Protein AF-0000000073273766 (afdb_homodimer)

Foldseek 3Di:
DPPPPPPPPDDPVNVVLVVLLVVLCVVVVVAAAQAEDEDDPVLQQAVVVNCVVCCVPRLQQQKYKYFFPDAWPDALCVLVVPPPPQKFWWWKAFWAADADAALQPFDTHIDDDIDDLVRVQVVLQVVQCVVVVRDGAFDDVSSLVSVRQSRHHHHTPRDMFIKRPQGDDASQDCVIPCNVHCNNQQRVQLPPQWLCVLVPDDQEQANGKGKIWAFANAKWAKAAPFLQFKKKKAWRDGFKWKKKKFHQVCLLLVLLLCLVPNVVNYDDDPDSVVSSLSSNLSSNSRRGHHDVVSSVVSVTRMHMYIDDHRMMMMGGGSMIMMTHGNGTTMMMMHTTHGPVSVVSSVVSVVSCVVVVHDHSDDPVSSDPPDPPPPDD/DPPPPPPPPPDPVNVVLVVLLVVLCVVVVVAAAQAEDEDDPVLQQAVVVNCVVCCVPRLQQQKYKYFFPDDWPDALCVLVVPPPPQKFWWWKAFWAADADQALQPFDTHIDDDIDDLVRVQVVLQVVQCVVVVRGGAFDDVSSLVSVRQSRHHHHTPRDMFIKRPQGDDASQDCVIPVNVHCNNQQRVQLPPQWLCVLVPDDQEQANGKGKIWAFANAKWAKAAPFLQFKKKKAWRDGFKWKKKKFHQVCLLLVLLLCLVPNVVNYDDDDDSVVSSLSSNLSVNSRRGHHDVVSSVVSVTRMHMYIDDHRMMMMGGGNMIMMTHGNGTTMMMMHTTHGPVSVVSSVVSVVSCVVVVHDHSDDPVSSDPPDPPPPDD

Sequence (752 aa):
MLPTPPIASRPPQLDVAIQRHQEQEAWLSTLPDAPTYRPSAEEWGDPLAYIRSIQPEASLAGIALIHAPVAPALAPGRVLADVPGFRFTTRIQALGRQRWTAWDSVRFEEGDREYTLEEFAAEAAAAEAAWYGGLAGPLPPRTAECEYWALQSSPNSGKIVEYGNDVEGTAFHPCDPLGATKWNLNVLPHEPASVLRHCHAHVPGVTSPMLYVGRLFSAFAWHVEDQHLYSINYAHAGAAKVWYGVGARDADALESAAAAGAFAGVARPTRPAQRAAAAAAALAAKTTIFPPSDAARAGVRVVRAVQLPGSFVVTFPRAYHAGFSAGTHLGEAVNFALDDWWPHALRARAAHRAWGVPEAVPLEAAQEPEPGRAERMLPTPPIASRPPQLDVAIQRHQEQEAWLSTLPDAPTYRPSAEEWGDPLAYIRSIQPEASLAGIALIHAPVAPALAPGRVLADVPGFRFTTRIQALGRQRWTAWDSVRFEEGDREYTLEEFAAEAAAAEAAWYGGLAGPLPPRTAECEYWALQSSPNSGKIVEYGNDVEGTAFHPCDPLGATKWNLNVLPHEPASVLRHCHAHVPGVTSPMLYVGRLFSAFAWHVEDQHLYSINYAHAGAAKVWYGVGARDADALESAAAAGAFAGVARPTRPAQRAAAAAAALAAKTTIFPPSDAARAGVRVVRAVQLPGSFVVTFPRAYHAGFSAGTHLGEAVNFALDDWWPHALRARAAHRAWGVPEAVPLEAAQEPEPGRAER

Solvent-accessible surface area (backbone atoms only — not comparable to full-atom values): 38124 Å² total; per-residue (Å²): 127,78,77,69,71,74,79,70,79,78,54,70,68,53,56,52,43,44,50,44,29,51,61,39,47,65,54,58,72,69,45,46,70,37,52,71,45,70,60,49,76,74,44,58,69,39,49,68,63,42,51,58,70,45,35,82,62,30,37,65,35,7,25,30,39,36,46,52,88,56,59,43,53,66,48,47,25,46,52,44,61,69,42,84,85,60,62,42,52,28,32,37,38,73,43,27,36,72,80,29,64,40,82,75,63,63,72,64,46,72,48,93,54,76,30,42,68,39,57,49,44,54,52,36,42,50,53,39,8,66,72,29,41,34,41,52,63,22,50,27,63,65,35,44,49,22,51,50,51,46,42,41,71,28,70,56,72,78,45,71,38,59,25,28,58,77,29,83,50,70,58,66,43,65,84,31,70,37,24,58,38,59,74,17,54,77,45,38,20,56,36,87,74,20,41,42,46,54,43,82,63,88,37,83,40,42,57,27,31,18,26,32,43,33,16,60,66,20,64,47,26,36,27,48,47,78,56,16,32,28,37,41,32,39,30,57,26,22,23,41,37,39,39,34,18,22,7,43,88,37,35,66,55,41,25,43,34,37,31,64,51,64,37,52,63,29,78,75,63,90,48,66,69,55,28,25,52,51,31,45,56,37,27,64,67,45,52,46,71,76,62,68,61,61,33,41,74,68,68,29,70,51,24,33,42,79,42,44,34,43,25,33,40,36,37,30,50,42,13,32,34,29,38,32,21,52,16,45,26,37,33,36,33,21,22,35,32,50,82,80,35,51,68,41,31,55,53,33,48,57,51,27,58,73,69,71,47,80,72,93,63,60,68,72,45,40,45,76,75,62,84,76,77,60,94,119,126,77,78,68,71,74,79,68,79,78,54,69,68,53,56,51,44,45,50,41,31,51,60,39,46,66,55,57,72,68,46,46,71,37,52,71,46,70,61,49,77,74,45,58,71,38,47,68,63,42,49,58,70,45,34,82,62,30,38,64,36,7,26,31,38,36,46,53,87,57,60,41,54,63,49,47,26,45,52,44,62,70,43,84,83,59,63,43,53,28,31,37,38,73,45,27,35,73,81,29,67,40,81,73,62,63,73,66,45,73,49,92,55,75,32,42,65,40,57,47,42,53,52,36,43,51,52,38,8,66,72,30,40,36,41,53,62,22,50,26,65,65,33,46,49,22,53,50,52,46,41,41,72,30,71,57,72,78,46,70,36,58,24,27,58,76,30,84,49,71,58,65,44,65,84,32,69,36,26,58,39,58,74,18,53,77,45,38,21,55,36,86,71,21,40,42,45,53,42,82,63,88,37,83,40,44,56,28,32,19,25,32,42,33,15,58,66,20,64,47,27,36,27,49,46,77,55,17,31,27,35,41,33,39,29,57,28,20,24,41,35,39,38,35,16,23,6,44,90,37,35,65,54,41,24,42,33,38,31,65,52,65,36,51,62,31,80,81,58,86,51,66,70,54,25,25,50,50,30,45,56,38,27,64,67,46,52,46,72,75,61,68,61,61,33,41,75,66,69,30,70,52,24,34,44,78,43,43,33,44,26,34,38,36,37,30,51,42,12,31,34,29,38,33,20,51,17,44,26,37,33,38,31,20,22,36,31,49,82,81,36,53,69,42,31,55,52,34,48,58,51,28,56,75,70,70,47,81,73,93,63,61,67,72,45,39,46,75,76,61,85,76,76,60,94,119

InterPro domains:
  IPR003347 JmjC domain [PF02373] (210-336)
  IPR003347 JmjC domain [PS51184] (177-353)
  IPR003347 JmjC domain [SM00558] (177-353)
  IPR003349 JmjN domain [PF02375] (35-65)
  IPR003349 JmjN domain [PS51183] (34-75)
  IPR003349 JmjN domain [SM00545] (33-72)

pLDDT: mean 90.88, std 13.29, range [21.06, 98.94]

Secondary structure (DSSP, 8-state):
-----------HHHHHHHHHHHHHHHHHTTSPBPPEE---HHHHT-HHHHHHHHHHHHHHHSEEEEE-S---SS-HHHHHHTSTT--B--EEEE-SBPPPSSTTS---EEPS--B-HHHHHHHHHHHHHHHTTS--SPPPHHHHHHHHHHHHTSB--S-EEEEEEEEE-----TTSTTTTSTT-TTTGGGSTT-GGGG--S--BTTTB-EEEEE-TT-EEEEEPPGGG-EEEEEEEEESPEEEEEE-GGGHHHHHHHHHHTTTTTS----SHHHHHHHHHHHHTTS-----HHHHHHTT---EEEEE-TTEEEEE-TT-EEEEEESSSEEEEEEEE--GGGHHHHHHHHHHHHHHTPPPSS-HHHHS---TT----/-----------HHHHHHHHHHHHHHHHHTTSPBPPEE---HHHHT-HHHHHHHHHHHHHHHSEEEEE-S---SS-HHHHHHTSTT--B--EEEE-SBPPPSSTT----EEPS--B-HHHHHHHHHHHHHHHTTS--SPPPHHHHHHHHHHHHTSBP-S-EEEEEEEEE-----TTSTTTTSTT-TTTGGGSTT-GGGG--S--BTTTB-EEEEE-TT-EEEEEPPGGG-EEEEEEEEESPEEEEEE-GGGHHHHHHHHHHTTTTT-----SHHHHHHHHHHHHTTS-----HHHHHHTT---EEEEE-TTEEEEE-TT-EEEEEESSSEEEEEEEE--GGGHHHHHHHHHHHHHHTPPPSS-GGGGS---TT----

Organism: Auxenochlorella protothecoides (NCBI:txid3075)

Radius of gyration: 27.75 Å; Cα contacts (8 Å, |Δi|>4): 1697; chains: 2; bounding box: 70×84×67 Å

Structure (mmCIF, N/CA/C/O backbone):
data_AF-0000000073273766-model_v1
#
loop_
_entity.id
_entity.type
_entity.pdbx_description
1 polymer 'Lysine-specific demethylase 5C'
#
loop_
_atom_site.group_PDB
_atom_site.id
_atom_site.type_symbol
_atom_site.label_atom_id
_atom_site.label_alt_id
_atom_site.label_comp_id
_atom_site.label_asym_id
_atom_site.label_entity_id
_atom_site.label_seq_id
_atom_site.pdbx_PDB_ins_code
_atom_site.Cartn_x
_atom_site.Cartn_y
_atom_site.Cartn_z
_atom_site.occupancy
_atom_site.B_iso_or_equiv
_atom_site.auth_seq_id
_atom_site.auth_comp_id
_atom_site.auth_asym_id
_atom_site.auth_atom_id
_atom_site.pdbx_PDB_model_num
ATOM 1 N N . MET A 1 1 ? 29.984 -19.766 -24.062 1 21.09 1 MET A N 1
ATOM 2 C CA . MET A 1 1 ? 30.094 -18.516 -23.328 1 21.09 1 MET A CA 1
ATOM 3 C C . MET A 1 1 ? 29.375 -17.375 -24.047 1 21.09 1 MET A C 1
ATOM 5 O O . MET A 1 1 ? 29.906 -16.828 -25.016 1 21.09 1 MET A O 1
ATOM 9 N N . LEU A 1 2 ? 28.125 -17.438 -24.266 1 27.55 2 LEU A N 1
ATOM 10 C CA . LEU A 1 2 ? 27.562 -16.359 -25.078 1 27.55 2 LEU A CA 1
ATOM 11 C C . LEU A 1 2 ? 27.953 -15 -24.5 1 27.55 2 LEU A C 1
ATOM 13 O O . LEU A 1 2 ? 28.031 -14.836 -23.281 1 27.55 2 LEU A O 1
ATOM 17 N N . PRO A 1 3 ? 28.656 -14.227 -25.25 1 28.98 3 PRO A N 1
ATOM 18 C CA . PRO A 1 3 ? 29.141 -12.953 -24.688 1 28.98 3 PRO A CA 1
ATOM 19 C C . PRO A 1 3 ? 28.062 -12.172 -23.953 1 28.98 3 PRO A C 1
ATOM 21 O O . PRO A 1 3 ? 26.875 -12.289 -24.297 1 28.98 3 PRO A O 1
ATOM 24 N N . THR A 1 4 ? 28.172 -12.047 -22.656 1 33.12 4 THR A N 1
ATOM 25 C CA . THR A 1 4 ? 27.391 -11.125 -21.844 1 33.12 4 THR A CA 1
ATOM 26 C C . THR A 1 4 ? 27.234 -9.773 -22.547 1 33.12 4 THR A C 1
ATOM 28 O O . THR A 1 4 ? 28.219 -9.172 -22.953 1 33.12 4 THR A O 1
ATOM 31 N N . PRO A 1 5 ? 26.203 -9.57 -23.25 1 35.53 5 PRO A N 1
ATOM 32 C CA . PRO A 1 5 ? 26.219 -8.273 -23.938 1 35.53 5 PRO A CA 1
ATOM 33 C C . PRO A 1 5 ? 26.891 -7.18 -23.109 1 35.53 5 PRO A C 1
ATOM 35 O O . PRO A 1 5 ? 26.906 -7.254 -21.875 1 35.53 5 PRO A O 1
ATOM 38 N N . PRO A 1 6 ? 27.875 -6.492 -23.672 1 33.56 6 PRO A N 1
ATOM 39 C CA . PRO A 1 6 ? 28.547 -5.43 -22.922 1 33.56 6 PRO A CA 1
ATOM 40 C C . PRO A 1 6 ? 27.578 -4.621 -22.047 1 33.56 6 PRO A C 1
ATOM 42 O O . PRO A 1 6 ? 26.422 -4.434 -22.422 1 33.56 6 PRO A O 1
ATOM 45 N N . ILE A 1 7 ? 27.75 -4.676 -20.766 1 37.81 7 ILE A N 1
ATOM 46 C CA . ILE A 1 7 ? 27.031 -3.773 -19.891 1 37.81 7 ILE A CA 1
ATOM 47 C C . ILE A 1 7 ? 26.938 -2.387 -20.531 1 37.81 7 ILE A C 1
ATOM 49 O O . ILE A 1 7 ? 27.953 -1.73 -20.734 1 37.81 7 ILE A O 1
ATOM 53 N N . ALA A 1 8 ? 26.109 -2.178 -21.438 1 36.22 8 ALA A N 1
ATOM 54 C CA . ALA A 1 8 ? 25.906 -0.847 -22.016 1 36.22 8 ALA A CA 1
ATOM 55 C C . ALA A 1 8 ? 26.266 0.241 -21 1 36.22 8 ALA A C 1
ATOM 57 O O . ALA A 1 8 ? 26.109 0.055 -19.797 1 36.22 8 ALA A O 1
ATOM 58 N N . SER A 1 9 ? 27.094 1.257 -21.234 1 44.91 9 SER A N 1
ATOM 59 C CA . SER A 1 9 ? 27.531 2.438 -20.5 1 44.91 9 SER A CA 1
ATOM 60 C C . SER A 1 9 ? 26.406 2.984 -19.625 1 44.91 9 SER A C 1
ATOM 62 O O . SER A 1 9 ? 25.25 3.055 -20.047 1 44.91 9 SER A O 1
ATOM 64 N N . ARG A 1 10 ? 26.594 2.963 -18.234 1 59.28 10 ARG A N 1
ATOM 65 C CA . ARG A 1 10 ? 25.703 3.572 -17.25 1 59.28 10 ARG A CA 1
ATOM 66 C C . ARG A 1 10 ? 25.266 4.965 -17.688 1 59.28 10 ARG A C 1
ATOM 68 O O . ARG A 1 10 ? 26.094 5.863 -17.844 1 59.28 10 ARG A O 1
ATOM 75 N N . PRO A 1 11 ? 24 5 -18.156 1 64.38 11 PRO A N 1
ATOM 76 C CA . PRO A 1 11 ? 23.578 6.359 -18.516 1 64.38 11 PRO A CA 1
ATOM 77 C C . PRO A 1 11 ? 23.781 7.359 -17.375 1 64.38 11 PRO A C 1
ATOM 79 O O . PRO A 1 11 ? 23.531 7.035 -16.219 1 64.38 11 PRO A O 1
ATOM 82 N N . PRO A 1 12 ? 24.547 8.422 -17.578 1 67.44 12 PRO A N 1
ATOM 83 C CA . PRO A 1 12 ? 24.812 9.445 -16.578 1 67.44 12 PRO A CA 1
ATOM 84 C C . PRO A 1 12 ? 23.594 9.758 -15.711 1 67.44 12 PRO A C 1
ATOM 86 O O . PRO A 1 12 ? 23.734 10.008 -14.516 1 67.44 12 PRO A O 1
ATOM 89 N N . GLN A 1 13 ? 22.484 9.633 -16.188 1 81 13 GLN A N 1
ATOM 90 C CA . GLN A 1 13 ? 21.266 9.945 -15.445 1 81 13 GLN A CA 1
ATOM 91 C C . GLN A 1 13 ? 20.984 8.906 -14.359 1 81 13 GLN A C 1
ATOM 93 O O . GLN A 1 13 ? 20.469 9.242 -13.297 1 81 13 GLN A O 1
ATOM 98 N N . LEU A 1 14 ? 21.562 7.785 -14.586 1 85.75 14 LEU A N 1
ATOM 99 C CA . LEU A 1 14 ? 21.375 6.711 -13.617 1 85.75 14 LEU A CA 1
ATOM 100 C C . LEU A 1 14 ? 22.25 6.926 -12.391 1 85.75 14 LEU A C 1
ATOM 102 O O . LEU A 1 14 ? 21.797 6.75 -11.258 1 85.75 14 LEU A O 1
ATOM 106 N N . ASP A 1 15 ? 23.406 7.332 -12.617 1 89.81 15 ASP A N 1
ATOM 107 C CA . ASP A 1 15 ? 24.344 7.57 -11.516 1 89.81 15 ASP A CA 1
ATOM 108 C C . ASP A 1 15 ? 23.844 8.688 -10.602 1 89.81 15 ASP A C 1
ATOM 110 O O . ASP A 1 15 ? 23.969 8.609 -9.383 1 89.81 15 ASP A O 1
ATOM 114 N N . VAL A 1 16 ? 23.312 9.625 -11.25 1 91.75 16 VAL A N 1
ATOM 115 C CA . VAL A 1 16 ? 22.781 10.758 -10.484 1 91.75 16 VAL A CA 1
ATOM 116 C C . VAL A 1 16 ? 21.609 10.297 -9.625 1 91.75 16 VAL A C 1
ATOM 118 O O . VAL A 1 16 ? 21.516 10.664 -8.453 1 91.75 16 VAL A O 1
ATOM 121 N N . ALA A 1 17 ? 20.766 9.531 -10.188 1 92.12 17 ALA A N 1
ATOM 122 C CA . ALA A 1 17 ? 19.609 9.023 -9.461 1 92.12 17 ALA A CA 1
ATOM 123 C C . ALA A 1 17 ? 20.031 8.164 -8.273 1 92.12 17 ALA A C 1
ATOM 125 O O . ALA A 1 17 ? 19.469 8.273 -7.184 1 92.12 17 ALA A O 1
ATOM 126 N N . ILE A 1 18 ? 20.969 7.363 -8.484 1 95 18 ILE A N 1
ATOM 127 C CA . ILE A 1 18 ? 21.469 6.465 -7.445 1 95 18 ILE A CA 1
ATOM 128 C C . ILE A 1 18 ? 22.125 7.277 -6.332 1 95 18 ILE A C 1
ATOM 130 O O . ILE A 1 18 ? 21.922 7.004 -5.148 1 95 18 ILE A O 1
ATOM 134 N N . GLN A 1 19 ? 22.922 8.242 -6.738 1 95.44 19 GLN A N 1
ATOM 135 C CA . GLN A 1 19 ? 23.594 9.086 -5.758 1 95.44 19 GLN A CA 1
ATOM 136 C C . GLN A 1 19 ? 22.578 9.836 -4.895 1 95.44 19 GLN A C 1
ATOM 138 O O . GLN A 1 19 ? 22.703 9.875 -3.668 1 95.44 19 GLN A O 1
ATOM 143 N N . ARG A 1 20 ? 21.609 10.414 -5.52 1 95.31 20 ARG A N 1
ATOM 144 C CA . ARG A 1 20 ? 20.562 11.133 -4.797 1 95.31 20 ARG A CA 1
ATOM 145 C C . ARG A 1 20 ? 19.844 10.203 -3.824 1 95.31 20 ARG A C 1
ATOM 147 O O . ARG A 1 20 ? 19.562 10.594 -2.688 1 95.31 20 ARG A O 1
ATOM 154 N N . HIS A 1 21 ? 19.562 9.062 -4.297 1 97.25 21 HIS A N 1
ATOM 155 C CA . HIS A 1 21 ? 18.891 8.062 -3.475 1 97.25 21 HIS A CA 1
ATOM 156 C C . HIS A 1 21 ? 19.719 7.707 -2.248 1 97.25 21 HIS A C 1
ATOM 158 O O . HIS A 1 21 ? 19.203 7.648 -1.132 1 97.25 21 HIS A O 1
ATOM 164 N N . GLN A 1 22 ? 20.969 7.523 -2.432 1 96.25 22 GLN A N 1
ATOM 165 C CA . GLN A 1 22 ? 21.859 7.137 -1.349 1 96.25 22 GLN A CA 1
ATOM 166 C C . GLN A 1 22 ? 22 8.258 -0.322 1 96.25 22 GLN A C 1
ATOM 168 O O . GLN A 1 22 ? 22.094 7.996 0.88 1 96.25 22 GLN A O 1
ATOM 173 N N . GLU A 1 23 ? 22.031 9.43 -0.798 1 96.5 23 GLU A N 1
ATOM 174 C CA . GLU A 1 23 ? 22.141 10.586 0.089 1 96.5 23 GLU A CA 1
ATOM 175 C C . GLU A 1 23 ? 20.922 10.68 1.012 1 96.5 23 GLU A C 1
ATOM 177 O O . GLU A 1 23 ? 21.062 10.961 2.205 1 96.5 23 GLU A O 1
ATOM 182 N N . GLN A 1 24 ? 19.766 10.461 0.469 1 97.62 24 GLN A N 1
ATOM 183 C CA . GLN A 1 24 ? 18.547 10.531 1.28 1 97.62 24 GLN A CA 1
ATOM 184 C C . GLN A 1 24 ? 18.438 9.328 2.205 1 97.62 24 GLN A C 1
ATOM 186 O O . GLN A 1 24 ? 18 9.453 3.352 1 97.62 24 GLN A O 1
ATOM 191 N N . GLU A 1 25 ? 18.844 8.18 1.687 1 96.94 25 GLU A N 1
ATOM 192 C CA . GLU A 1 25 ? 18.812 6.965 2.492 1 96.94 25 GLU A CA 1
ATOM 193 C C . GLU A 1 25 ? 19.672 7.113 3.746 1 96.94 25 GLU A C 1
ATOM 195 O O . GLU A 1 25 ? 19.344 6.547 4.793 1 96.94 25 GLU A O 1
ATOM 200 N N . ALA A 1 26 ? 20.719 7.867 3.682 1 96 26 ALA A N 1
ATOM 201 C CA . ALA A 1 26 ? 21.688 8.016 4.762 1 96 26 ALA A CA 1
ATOM 202 C C . ALA A 1 26 ? 21.016 8.555 6.023 1 96 26 ALA A C 1
ATOM 204 O O . ALA A 1 26 ? 21.344 8.125 7.133 1 96 26 ALA A O 1
ATOM 205 N N . TRP A 1 27 ? 20.094 9.477 5.891 1 96.44 27 TRP A N 1
ATOM 206 C CA . TRP A 1 27 ? 19.484 10.031 7.09 1 96.44 27 TRP A CA 1
ATOM 207 C C . TRP A 1 27 ? 18.109 9.43 7.32 1 96.44 27 TRP A C 1
ATOM 209 O O . TRP A 1 27 ? 17.672 9.273 8.461 1 96.44 27 TRP A O 1
ATOM 219 N N . LEU A 1 28 ? 17.422 9.031 6.238 1 97.38 28 LEU A N 1
ATOM 220 C CA . LEU A 1 28 ? 16.094 8.453 6.395 1 97.38 28 LEU A CA 1
ATOM 221 C C . LEU A 1 28 ? 16.141 7.191 7.246 1 97.38 28 LEU A C 1
ATOM 223 O O . LEU A 1 28 ? 15.25 6.957 8.07 1 97.38 28 LEU A O 1
ATOM 227 N N . SER A 1 29 ? 17.172 6.41 7.066 1 95.31 29 SER A N 1
ATOM 228 C CA . SER A 1 29 ? 17.297 5.133 7.762 1 95.31 29 SER A CA 1
ATOM 229 C C . SER A 1 29 ? 17.562 5.34 9.25 1 95.31 29 SER A C 1
ATOM 231 O O . SER A 1 29 ? 17.438 4.406 10.047 1 95.31 29 SER A O 1
ATOM 233 N N . THR A 1 30 ? 17.906 6.535 9.664 1 95.69 30 THR A N 1
ATOM 234 C CA . THR A 1 30 ? 18.219 6.809 11.062 1 95.69 30 THR A CA 1
ATOM 235 C C . THR A 1 30 ? 16.953 7.242 11.812 1 95.69 30 THR A C 1
ATOM 237 O O . THR A 1 30 ? 16.953 7.273 13.047 1 95.69 30 THR A O 1
ATOM 240 N N . LEU A 1 31 ? 15.906 7.637 11.117 1 97.56 31 LEU A N 1
ATOM 241 C CA . LEU A 1 31 ? 14.68 8.07 11.773 1 97.56 31 LEU A CA 1
ATOM 242 C C . LEU A 1 31 ? 13.922 6.883 12.352 1 97.56 31 LEU A C 1
ATOM 244 O O . LEU A 1 31 ? 13.711 5.883 11.664 1 97.56 31 LEU A O 1
ATOM 248 N N . PRO A 1 32 ? 13.57 6.965 13.594 1 97.5 32 PRO A N 1
ATOM 249 C CA . PRO A 1 32 ? 12.727 5.902 14.156 1 97.5 32 PRO A CA 1
ATOM 250 C C . PRO A 1 32 ? 11.312 5.906 13.578 1 97.5 32 PRO A C 1
ATOM 252 O O . PRO A 1 32 ? 10.805 6.961 13.18 1 97.5 32 PRO A O 1
ATOM 255 N N . ASP A 1 33 ? 10.703 4.738 13.586 1 97.69 33 ASP A N 1
ATOM 256 C CA . ASP A 1 33 ? 9.312 4.629 13.172 1 97.69 33 ASP A CA 1
ATOM 257 C C . ASP A 1 33 ? 8.367 5.141 14.258 1 97.69 33 ASP A C 1
ATOM 259 O O . ASP A 1 33 ? 8.633 4.961 15.453 1 97.69 33 ASP A O 1
ATOM 263 N N . ALA A 1 34 ? 7.277 5.793 13.797 1 98.56 34 ALA A N 1
ATOM 264 C CA . ALA A 1 34 ? 6.207 6.109 14.734 1 98.56 34 ALA A CA 1
ATOM 265 C C . ALA A 1 34 ? 5.586 4.84 15.305 1 98.56 34 ALA A C 1
ATOM 267 O O . ALA A 1 34 ? 5.566 3.799 14.641 1 98.56 34 ALA A O 1
ATOM 268 N N . PRO A 1 35 ? 5.117 4.922 16.578 1 98.69 35 PRO A N 1
ATOM 269 C CA . PRO A 1 35 ? 4.414 3.75 17.094 1 98.69 35 PRO A CA 1
ATOM 270 C C . PRO A 1 35 ? 3.221 3.342 16.234 1 98.69 35 PRO A C 1
ATOM 272 O O . PRO A 1 35 ? 2.502 4.203 15.719 1 98.69 35 PRO A O 1
ATOM 275 N N . THR A 1 36 ? 3.111 2.078 16.078 1 98.56 36 THR A N 1
ATOM 276 C CA . THR A 1 36 ? 2.031 1.496 15.289 1 98.56 36 THR A CA 1
ATOM 277 C C . THR A 1 36 ? 1.18 0.562 16.141 1 98.56 36 THR A C 1
ATOM 279 O O . THR A 1 36 ? 1.712 -0.252 16.906 1 98.56 36 THR A O 1
ATOM 282 N N . TYR A 1 37 ? -0.095 0.703 15.969 1 98.75 37 TYR A N 1
ATOM 283 C CA . TYR A 1 37 ? -1.008 -0.037 16.844 1 98.75 37 TYR A CA 1
ATOM 284 C C . TYR A 1 37 ? -2.061 -0.772 16.016 1 98.75 37 TYR A C 1
ATOM 286 O O . TYR A 1 37 ? -2.412 -0.341 14.914 1 98.75 37 TYR A O 1
ATOM 294 N N . ARG A 1 38 ? -2.51 -1.846 16.578 1 97.94 38 ARG A N 1
ATOM 295 C CA . ARG A 1 38 ? -3.6 -2.66 16.047 1 97.94 38 ARG A CA 1
ATOM 296 C C . ARG A 1 38 ? -4.602 -3.008 17.141 1 97.94 38 ARG A C 1
ATOM 298 O O . ARG A 1 38 ? -4.477 -4.039 17.797 1 97.94 38 ARG A O 1
ATOM 305 N N . PRO A 1 39 ? -5.656 -2.225 17.188 1 98.25 39 PRO A N 1
ATOM 306 C CA . PRO A 1 39 ? -6.621 -2.479 18.266 1 98.25 39 PRO A CA 1
ATOM 307 C C . PRO A 1 39 ? -7.305 -3.838 18.125 1 98.25 39 PRO A C 1
ATOM 309 O O . PRO A 1 39 ? -7.586 -4.285 17.016 1 98.25 39 PRO A O 1
ATOM 312 N N . SER A 1 40 ? -7.598 -4.473 19.297 1 96.88 40 SER A N 1
ATOM 313 C CA . SER A 1 40 ? -8.484 -5.629 19.344 1 96.88 40 SER A CA 1
ATOM 314 C C . SER A 1 40 ? -9.922 -5.23 19.031 1 96.88 40 SER A C 1
ATOM 316 O O . SER A 1 40 ? -10.234 -4.043 18.922 1 96.88 40 SER A O 1
ATOM 318 N N . ALA A 1 41 ? -10.711 -6.258 18.891 1 94.12 41 ALA A N 1
ATOM 319 C CA . ALA A 1 41 ? -12.125 -5.992 18.625 1 94.12 41 ALA A CA 1
ATOM 320 C C . ALA A 1 41 ? -12.742 -5.176 19.766 1 94.12 41 ALA A C 1
ATOM 322 O O . ALA A 1 41 ? -13.547 -4.277 19.516 1 94.12 41 ALA A O 1
ATOM 323 N N . GLU A 1 42 ? -12.367 -5.52 20.938 1 96.88 42 GLU A N 1
ATOM 324 C CA . GLU A 1 42 ? -12.883 -4.805 22.094 1 96.88 42 GLU A CA 1
ATOM 325 C C . GLU A 1 42 ? -12.406 -3.359 22.125 1 96.88 42 GLU A C 1
ATOM 327 O O . GLU A 1 42 ? -13.203 -2.438 22.312 1 96.88 42 GLU A O 1
ATOM 332 N N . GLU A 1 43 ? -11.156 -3.158 21.844 1 98.06 43 GLU A N 1
ATOM 333 C CA . GLU A 1 43 ? -10.555 -1.828 21.844 1 98.06 43 GLU A CA 1
ATOM 334 C C . GLU A 1 43 ? -11.125 -0.964 20.719 1 98.06 43 GLU A C 1
ATOM 336 O O . GLU A 1 43 ? -11.234 0.255 20.875 1 98.06 43 GLU A O 1
ATOM 341 N N . TRP A 1 44 ? -11.484 -1.588 19.656 1 98 44 TRP A N 1
ATOM 342 C CA . TRP A 1 44 ? -12.016 -0.907 18.484 1 98 44 TRP A CA 1
ATOM 343 C C . TRP A 1 44 ? -13.367 -0.277 18.781 1 98 44 TRP A C 1
ATOM 345 O O . TRP A 1 44 ? -13.773 0.69 18.141 1 98 44 TRP A O 1
ATOM 355 N N . GLY A 1 45 ? -14.023 -0.71 19.797 1 97.94 45 GLY A N 1
ATOM 356 C CA . GLY A 1 45 ? -15.375 -0.271 20.109 1 97.94 45 GLY A CA 1
ATOM 357 C C . GLY A 1 45 ? -15.438 1.153 20.625 1 97.94 45 GLY A C 1
ATOM 358 O O . GLY A 1 45 ? -16.469 1.808 20.547 1 97.94 45 GLY A O 1
ATOM 359 N N . ASP A 1 46 ? -14.312 1.701 21.172 1 98.19 46 ASP A N 1
ATOM 360 C CA . ASP A 1 46 ? -14.227 3.055 21.719 1 98.19 46 ASP A CA 1
ATOM 361 C C . ASP A 1 46 ? -12.914 3.721 21.312 1 98.19 46 ASP A C 1
ATOM 363 O O . ASP A 1 46 ? -11.93 3.656 22.062 1 98.19 46 ASP A O 1
ATOM 367 N N . PRO A 1 47 ? -12.984 4.445 20.234 1 98.44 47 PRO A N 1
ATOM 368 C CA . PRO A 1 47 ? -11.742 5.008 19.703 1 98.44 47 PRO A CA 1
ATOM 369 C C . PRO A 1 47 ? -11.062 5.973 20.672 1 98.44 47 PRO A C 1
ATOM 371 O O . PRO A 1 47 ? -9.836 5.965 20.797 1 98.44 47 PRO A O 1
ATOM 374 N N . LEU A 1 48 ? -11.836 6.816 21.344 1 98.5 48 LEU A N 1
ATOM 375 C CA . LEU A 1 48 ? -11.227 7.824 22.203 1 98.5 48 LEU A CA 1
ATOM 376 C C . LEU A 1 48 ? -10.609 7.176 23.438 1 98.5 48 LEU A C 1
ATOM 378 O O . LEU A 1 48 ? -9.547 7.598 23.906 1 98.5 48 LEU A O 1
ATOM 382 N N . ALA A 1 49 ? -11.297 6.133 23.969 1 98.38 49 ALA A N 1
ATOM 383 C CA . ALA A 1 49 ? -10.695 5.371 25.062 1 98.38 49 ALA A CA 1
ATOM 384 C C . ALA A 1 49 ? -9.422 4.668 24.594 1 98.38 49 ALA A C 1
ATOM 386 O O . ALA A 1 49 ? -8.445 4.582 25.344 1 98.38 49 ALA A O 1
ATOM 387 N N . TYR A 1 50 ? -9.445 4.113 23.422 1 98.69 50 TYR A N 1
ATOM 388 C CA . TYR A 1 50 ? -8.266 3.447 22.875 1 98.69 50 TYR A CA 1
ATOM 389 C C . TYR A 1 50 ? -7.113 4.43 22.719 1 98.69 50 TYR A C 1
ATOM 391 O O . TYR A 1 50 ? -5.984 4.145 23.125 1 98.69 50 TYR A O 1
ATOM 399 N N . ILE A 1 51 ? -7.375 5.605 22.141 1 98.62 51 ILE A N 1
ATOM 400 C CA . ILE A 1 51 ? -6.355 6.621 21.922 1 98.62 51 ILE A CA 1
ATOM 401 C C . ILE A 1 51 ? -5.777 7.07 23.266 1 98.62 51 ILE A C 1
ATOM 403 O O . ILE A 1 51 ? -4.566 7.242 23.406 1 98.62 51 ILE A O 1
ATOM 407 N N . ARG A 1 52 ? -6.645 7.211 24.234 1 98.06 52 ARG A N 1
ATOM 408 C CA . ARG A 1 52 ? -6.184 7.547 25.578 1 98.06 52 ARG A CA 1
ATOM 409 C C . ARG A 1 52 ? -5.23 6.484 26.125 1 98.06 52 ARG A C 1
ATOM 411 O O . ARG A 1 52 ? -4.23 6.805 26.766 1 98.06 52 ARG A O 1
ATOM 418 N N . SER A 1 53 ? -5.531 5.262 25.875 1 98.38 53 SER A N 1
ATOM 419 C CA . SER A 1 53 ? -4.738 4.16 26.406 1 98.38 53 SER A CA 1
ATOM 420 C C . SER A 1 53 ? -3.34 4.137 25.797 1 98.38 53 SER A C 1
ATOM 422 O O . SER A 1 53 ? -2.381 3.721 26.453 1 98.38 53 SER A O 1
ATOM 424 N N . ILE A 1 54 ? -3.16 4.617 24.594 1 98.38 54 ILE A N 1
ATOM 425 C CA . ILE A 1 54 ? -1.856 4.539 23.953 1 98.38 54 ILE A CA 1
ATOM 426 C C . ILE A 1 54 ? -1.137 5.879 24.078 1 98.38 54 ILE A C 1
ATOM 428 O O . ILE A 1 54 ? 0.052 5.988 23.766 1 98.38 54 ILE A O 1
ATOM 432 N N . GLN A 1 55 ? -1.774 6.871 24.547 1 97.56 55 GLN A N 1
ATOM 433 C CA . GLN A 1 55 ? -1.332 8.258 24.562 1 97.56 55 GLN A CA 1
ATOM 434 C C . GLN A 1 55 ? 0.006 8.398 25.281 1 97.56 55 GLN A C 1
ATOM 436 O O . GLN A 1 55 ? 0.885 9.141 24.844 1 97.56 55 GLN A O 1
ATOM 441 N N . PRO A 1 56 ? 0.253 7.707 26.375 1 96.25 56 PRO A N 1
ATOM 442 C CA . PRO A 1 56 ? 1.514 7.91 27.109 1 96.25 56 PRO A CA 1
ATOM 443 C C . PRO A 1 56 ? 2.738 7.602 26.25 1 96.25 56 PRO A C 1
ATOM 445 O O . PRO A 1 56 ? 3.746 8.312 26.328 1 96.25 56 PRO A O 1
ATOM 448 N N . GLU A 1 57 ? 2.605 6.676 25.422 1 96.62 57 GLU A N 1
ATOM 449 C CA . GLU A 1 57 ? 3.701 6.32 24.516 1 96.62 57 GLU A CA 1
ATOM 450 C C . GLU A 1 57 ? 3.641 7.129 23.234 1 96.62 57 GLU A C 1
ATOM 452 O O . GLU A 1 57 ? 4.629 7.742 22.828 1 96.62 57 GLU A O 1
ATOM 457 N N . ALA A 1 58 ? 2.518 7.199 22.656 1 98.12 58 ALA A N 1
ATOM 458 C CA . ALA A 1 58 ? 2.342 7.754 21.312 1 98.12 58 ALA A CA 1
ATOM 459 C C . ALA A 1 58 ? 2.562 9.266 21.312 1 98.12 58 ALA A C 1
ATOM 461 O O . ALA A 1 58 ? 3.064 9.82 20.328 1 98.12 58 ALA A O 1
ATOM 462 N N . SER A 1 59 ? 2.229 9.914 22.391 1 97.75 59 SER A N 1
ATOM 463 C CA . SER A 1 59 ? 2.35 11.367 22.438 1 97.75 59 SER A CA 1
ATOM 464 C C . SER A 1 59 ? 3.812 11.797 22.438 1 97.75 59 SER A C 1
ATOM 466 O O . SER A 1 59 ? 4.141 12.898 22 1 97.75 59 SER A O 1
ATOM 468 N N . LEU A 1 60 ? 4.699 10.922 22.953 1 97.5 60 LEU A N 1
ATOM 469 C CA . LEU A 1 60 ? 6.125 11.219 22.938 1 97.5 60 LEU A CA 1
ATOM 470 C C . LEU A 1 60 ? 6.641 11.328 21.516 1 97.5 60 LEU A C 1
ATOM 472 O O . LEU A 1 60 ? 7.531 12.125 21.219 1 97.5 60 LEU A O 1
ATOM 476 N N . ALA A 1 61 ? 6.031 10.562 20.625 1 98.19 61 ALA A N 1
ATOM 477 C CA . ALA A 1 61 ? 6.398 10.57 19.203 1 98.19 61 ALA A CA 1
ATOM 478 C C . ALA A 1 61 ? 5.66 11.68 18.453 1 98.19 61 ALA A C 1
ATOM 480 O O . ALA A 1 61 ? 6.078 12.086 17.375 1 98.19 61 ALA A O 1
ATOM 481 N N . GLY A 1 62 ? 4.578 12.125 19 1 98.69 62 GLY A N 1
ATOM 482 C CA . GLY A 1 62 ? 3.762 13.164 18.391 1 98.69 62 GLY A CA 1
ATOM 483 C C . GLY A 1 62 ? 2.707 12.609 17.453 1 98.69 62 GLY A C 1
ATOM 484 O O . GLY A 1 62 ? 1.666 13.242 17.234 1 98.69 62 GLY A O 1
ATOM 485 N N . ILE A 1 63 ? 2.943 11.461 16.797 1 98.88 63 ILE A N 1
ATOM 486 C CA . ILE A 1 63 ? 1.981 10.836 15.898 1 98.88 63 ILE A CA 1
ATOM 487 C C . ILE A 1 63 ? 1.929 9.328 16.172 1 98.88 63 ILE A C 1
ATOM 489 O O . ILE A 1 63 ? 2.859 8.766 16.75 1 98.88 63 ILE A O 1
ATOM 493 N N . ALA A 1 64 ? 0.857 8.703 15.781 1 98.88 64 ALA A N 1
ATOM 494 C CA . ALA A 1 64 ? 0.671 7.258 15.891 1 98.88 64 ALA A CA 1
ATOM 495 C C . ALA A 1 64 ? -0.08 6.711 14.68 1 98.88 64 ALA A C 1
ATOM 497 O O . ALA A 1 64 ? -1.01 7.344 14.18 1 98.88 64 ALA A O 1
ATOM 498 N N . LEU A 1 65 ? 0.421 5.586 14.25 1 98.88 65 LEU A N 1
ATOM 499 C CA . LEU A 1 65 ? -0.266 4.855 13.188 1 98.88 65 LEU A CA 1
ATOM 500 C C . LEU A 1 65 ? -1.167 3.773 13.773 1 98.88 65 LEU A C 1
ATOM 502 O O . LEU A 1 65 ? -0.741 3.006 14.641 1 98.88 65 LEU A O 1
ATOM 506 N N . ILE A 1 66 ? -2.438 3.744 13.352 1 98.88 66 ILE A N 1
ATOM 507 C CA . ILE A 1 66 ? -3.389 2.748 13.828 1 98.88 66 ILE A CA 1
ATOM 508 C C . ILE A 1 66 ? -4.02 2.025 12.641 1 98.88 66 ILE A C 1
ATOM 510 O O . ILE A 1 66 ? -4.668 2.652 11.797 1 98.88 66 ILE A O 1
ATOM 514 N N . HIS A 1 67 ? -3.865 0.753 12.578 1 98.19 67 HIS A N 1
ATOM 515 C CA . HIS A 1 67 ? -4.5 -0.048 11.539 1 98.19 67 HIS A CA 1
ATOM 516 C C . HIS A 1 67 ? -5.934 -0.403 11.914 1 98.19 67 HIS A C 1
ATOM 518 O O . HIS A 1 67 ? -6.188 -0.913 13.008 1 98.19 67 HIS A O 1
ATOM 524 N N . ALA A 1 68 ? -6.809 -0.147 10.992 1 97.81 68 ALA A N 1
ATOM 525 C CA . ALA A 1 68 ? -8.203 -0.505 11.242 1 97.81 68 ALA A CA 1
ATOM 526 C C . ALA A 1 68 ? -8.422 -2.006 11.07 1 97.81 68 ALA A C 1
ATOM 528 O O . ALA A 1 68 ? -8.008 -2.588 10.062 1 97.81 68 ALA A O 1
ATOM 529 N N . PRO A 1 69 ? -9.078 -2.613 12.016 1 96.25 69 PRO A N 1
ATOM 530 C CA . PRO A 1 69 ? -9.406 -4.031 11.844 1 96.25 69 PRO A CA 1
ATOM 531 C C . PRO A 1 69 ? -10.617 -4.254 10.938 1 96.25 69 PRO A C 1
ATOM 533 O O . PRO A 1 69 ? -10.977 -5.398 10.648 1 96.25 69 PRO A O 1
ATOM 536 N N . VAL A 1 70 ? -11.211 -3.154 10.523 1 96.56 70 VAL A N 1
ATOM 537 C CA . VAL A 1 70 ? -12.406 -3.188 9.688 1 96.56 70 VAL A CA 1
ATOM 538 C C . VAL A 1 70 ? -12.125 -2.494 8.352 1 96.56 70 VAL A C 1
ATOM 540 O O . VAL A 1 70 ? -11.562 -1.399 8.328 1 96.56 70 VAL A O 1
ATOM 543 N N . ALA A 1 71 ? -12.484 -3.193 7.285 1 96.94 71 ALA A N 1
ATOM 544 C CA . ALA A 1 71 ? -12.375 -2.594 5.957 1 96.94 71 ALA A CA 1
ATOM 545 C C . ALA A 1 71 ? -13.742 -2.168 5.438 1 96.94 71 ALA A C 1
ATOM 547 O O . ALA A 1 71 ? -14.742 -2.846 5.68 1 96.94 71 ALA A O 1
ATOM 548 N N . PRO A 1 72 ? -13.789 -1.05 4.719 1 97.69 72 PRO A N 1
ATOM 549 C CA . PRO A 1 72 ? -15.07 -0.636 4.152 1 97.69 72 PRO A CA 1
ATOM 550 C C . PRO A 1 72 ? -15.547 -1.556 3.029 1 97.69 72 PRO A C 1
ATOM 552 O O . PRO A 1 72 ? -14.727 -2.172 2.344 1 97.69 72 PRO A O 1
ATOM 555 N N . ALA A 1 73 ? -16.859 -1.595 2.865 1 96.81 73 ALA A N 1
ATOM 556 C CA . ALA A 1 73 ? -17.484 -2.326 1.761 1 96.81 73 ALA A CA 1
ATOM 557 C C . ALA A 1 73 ? -17.516 -1.479 0.492 1 96.81 73 ALA A C 1
ATOM 559 O O . ALA A 1 73 ? -17.422 -2.008 -0.618 1 96.81 73 ALA A O 1
ATOM 560 N N . LEU A 1 74 ? -17.609 -0.221 0.701 1 95.06 74 LEU A N 1
ATOM 561 C CA . LEU A 1 74 ? -17.734 0.693 -0.429 1 95.06 74 LEU A CA 1
ATOM 562 C C . LEU A 1 74 ? -16.406 1.402 -0.698 1 95.06 74 LEU A C 1
ATOM 564 O O . LEU A 1 74 ? -15.727 1.834 0.237 1 95.06 74 LEU A O 1
ATOM 568 N N . ALA A 1 75 ? -16.078 1.443 -2.002 1 95.44 75 ALA A N 1
ATOM 569 C CA . ALA A 1 75 ? -14.977 2.326 -2.393 1 95.44 75 ALA A CA 1
ATOM 570 C C . ALA A 1 75 ? -15.344 3.789 -2.152 1 95.44 75 ALA A C 1
ATOM 572 O O . ALA A 1 75 ? -16.484 4.199 -2.377 1 95.44 75 ALA A O 1
ATOM 573 N N . PRO A 1 76 ? -14.352 4.562 -1.701 1 96.62 76 PRO A N 1
ATOM 574 C CA . PRO A 1 76 ? -14.656 5.969 -1.429 1 96.62 76 PRO A CA 1
ATOM 575 C C . PRO A 1 76 ? -15.164 6.711 -2.664 1 96.62 76 PRO A C 1
ATOM 577 O O . PRO A 1 76 ? -15.984 7.625 -2.547 1 96.62 76 PRO A O 1
ATOM 580 N N . GLY A 1 77 ? -14.672 6.332 -3.836 1 94.38 77 GLY A N 1
ATOM 581 C CA . GLY A 1 77 ? -15.172 6.941 -5.059 1 94.38 77 GLY A CA 1
ATOM 582 C C . GLY A 1 77 ? -16.672 6.77 -5.246 1 94.38 77 GLY A C 1
ATOM 583 O O . GLY A 1 77 ? -17.344 7.676 -5.73 1 94.38 77 GLY A O 1
ATOM 584 N N . ARG A 1 78 ? -17.156 5.641 -4.887 1 93.19 78 ARG A N 1
ATOM 585 C CA . ARG A 1 78 ? -18.578 5.379 -5 1 93.19 78 ARG A CA 1
ATOM 586 C C . ARG A 1 78 ? -19.375 6.215 -4 1 93.19 78 ARG A C 1
ATOM 588 O O . ARG A 1 78 ? -20.484 6.676 -4.301 1 93.19 78 ARG A O 1
ATOM 595 N N . VAL A 1 79 ? -18.828 6.375 -2.818 1 94.44 79 VAL A N 1
ATOM 596 C CA . VAL A 1 79 ? -19.469 7.191 -1.793 1 94.44 79 VAL A CA 1
ATOM 597 C C . VAL A 1 79 ? -19.562 8.641 -2.268 1 94.44 79 VAL A C 1
ATOM 599 O O . VAL A 1 79 ? -20.641 9.25 -2.195 1 94.44 79 VAL A O 1
ATOM 602 N N . LEU A 1 80 ? -18.5 9.141 -2.787 1 94.62 80 LEU A N 1
ATOM 603 C CA . LEU A 1 80 ? -18.422 10.555 -3.16 1 94.62 80 LEU A CA 1
ATOM 604 C C . LEU A 1 80 ? -19.156 10.805 -4.477 1 94.62 80 LEU A C 1
ATOM 606 O O . LEU A 1 80 ? -19.547 11.938 -4.766 1 94.62 80 LEU A O 1
ATOM 610 N N . ALA A 1 81 ? -19.266 9.797 -5.297 1 88.19 81 ALA A N 1
ATOM 611 C CA . ALA A 1 81 ? -20.016 9.922 -6.547 1 88.19 81 ALA A CA 1
ATOM 612 C C . ALA A 1 81 ? -21.484 10.227 -6.281 1 88.19 81 ALA A C 1
ATOM 614 O O . ALA A 1 81 ? -22.172 10.805 -7.133 1 88.19 81 ALA A O 1
ATOM 615 N N . ASP A 1 82 ? -21.938 9.852 -5.148 1 86.5 82 ASP A N 1
ATOM 616 C CA . ASP A 1 82 ? -23.328 10.047 -4.801 1 86.5 82 ASP A CA 1
ATOM 617 C C . ASP A 1 82 ? -23.578 11.461 -4.281 1 86.5 82 ASP A C 1
ATOM 619 O O . ASP A 1 82 ? -24.719 11.852 -4.055 1 86.5 82 ASP A O 1
ATOM 623 N N . VAL A 1 83 ? -22.531 12.234 -4.074 1 89 83 VAL A N 1
ATOM 624 C CA . VAL A 1 83 ? -22.672 13.625 -3.643 1 89 83 VAL A CA 1
ATOM 625 C C . VAL A 1 83 ? -22.844 14.523 -4.859 1 89 83 VAL A C 1
ATOM 627 O O . VAL A 1 83 ? -21.891 14.773 -5.609 1 89 83 VAL A O 1
ATOM 630 N N . PRO A 1 84 ? -24.062 15.039 -5.062 1 87.75 84 PRO A N 1
ATOM 631 C CA . PRO A 1 84 ? -24.312 15.859 -6.25 1 87.75 84 PRO A CA 1
ATOM 632 C C . PRO A 1 84 ? -23.438 17.094 -6.312 1 87.75 84 PRO A C 1
ATOM 634 O O . PRO A 1 84 ? -23.391 17.875 -5.355 1 87.75 84 PRO A O 1
ATOM 637 N N . GLY A 1 85 ? -22.766 17.266 -7.422 1 89.88 85 GLY A N 1
ATOM 638 C CA . GLY A 1 85 ? -22 18.484 -7.676 1 89.88 85 GLY A CA 1
ATOM 639 C C . GLY A 1 85 ? -20.688 18.547 -6.922 1 89.88 85 GLY A C 1
ATOM 640 O O . GLY A 1 85 ? -20.125 19.625 -6.727 1 89.88 85 GLY A O 1
ATOM 641 N N . PHE A 1 86 ? -20.25 17.469 -6.43 1 92.56 86 PHE A N 1
ATOM 642 C CA . PHE A 1 86 ? -19 17.453 -5.676 1 92.56 86 PHE A CA 1
ATOM 643 C C . PHE A 1 86 ? -17.828 17.938 -6.539 1 92.56 86 PHE A C 1
ATOM 645 O O . PHE A 1 86 ? -17.5 17.297 -7.539 1 92.56 86 PHE A O 1
ATOM 652 N N . ARG A 1 87 ? -17.266 19.047 -6.199 1 95.25 87 ARG A N 1
ATOM 653 C CA . ARG A 1 87 ? -16.094 19.656 -6.84 1 95.25 87 ARG A CA 1
ATOM 654 C C . ARG A 1 87 ? -15.203 20.344 -5.816 1 95.25 87 ARG A C 1
ATOM 656 O O . ARG A 1 87 ? -15.641 20.625 -4.695 1 95.25 87 ARG A O 1
ATOM 663 N N . PHE A 1 88 ? -14.016 20.531 -6.207 1 96.62 88 PHE A N 1
ATOM 664 C CA . PHE A 1 88 ? -13.102 21.188 -5.273 1 96.62 88 PHE A CA 1
ATOM 665 C C . PHE A 1 88 ? -11.992 21.922 -6.023 1 96.62 88 PHE A C 1
ATOM 667 O O . PHE A 1 88 ? -11.711 21.609 -7.184 1 96.62 88 PHE A O 1
ATOM 674 N N . THR A 1 89 ? -11.43 22.891 -5.395 1 97.12 89 THR A N 1
ATOM 675 C CA . THR A 1 89 ? -10.258 23.594 -5.895 1 97.12 89 THR A CA 1
ATOM 676 C C . THR A 1 89 ? -8.984 23.062 -5.223 1 97.12 89 THR A C 1
ATOM 678 O O . THR A 1 89 ? -9.055 22.219 -4.324 1 97.12 89 THR A O 1
ATOM 681 N N . THR A 1 90 ? -7.906 23.438 -5.75 1 97.75 90 THR A N 1
ATOM 682 C CA . THR A 1 90 ? -6.625 22.953 -5.246 1 97.75 90 THR A CA 1
ATOM 683 C C . THR A 1 90 ? -5.719 24.109 -4.859 1 97.75 90 THR A C 1
ATOM 685 O O . THR A 1 90 ? -6.012 25.266 -5.18 1 97.75 90 THR A O 1
ATOM 688 N N . ARG A 1 91 ? -4.754 23.797 -4.109 1 97.06 91 ARG A N 1
ATOM 689 C CA . ARG A 1 91 ? -3.643 24.703 -3.85 1 97.06 91 ARG A CA 1
ATOM 690 C C . ARG A 1 91 ? -2.398 24.281 -4.625 1 97.06 91 ARG A C 1
ATOM 692 O O . ARG A 1 91 ? -2.135 23.094 -4.781 1 97.06 91 ARG A O 1
ATOM 699 N N . ILE A 1 92 ? -1.681 25.312 -5.059 1 96.56 92 ILE A N 1
ATOM 700 C CA . ILE A 1 92 ? -0.481 25.062 -5.852 1 96.56 92 ILE A CA 1
ATOM 701 C C . ILE A 1 92 ? 0.749 25.078 -4.945 1 96.56 92 ILE A C 1
ATOM 703 O O . ILE A 1 92 ? 0.935 26 -4.152 1 96.56 92 ILE A O 1
ATOM 707 N N . GLN A 1 93 ? 1.524 24.062 -5.059 1 95.81 93 GLN A N 1
ATOM 708 C CA . GLN A 1 93 ? 2.76 23.953 -4.293 1 95.81 93 GLN A CA 1
ATOM 709 C C . GLN A 1 93 ? 3.975 23.859 -5.211 1 95.81 93 GLN A C 1
ATOM 711 O O . GLN A 1 93 ? 4.008 23.031 -6.121 1 95.81 93 GLN A O 1
ATOM 716 N N . ALA A 1 94 ? 4.906 24.703 -4.949 1 94.12 94 ALA A N 1
ATOM 717 C CA . ALA A 1 94 ? 6.156 24.625 -5.695 1 94.12 94 ALA A CA 1
ATOM 718 C C . ALA A 1 94 ? 7.043 23.5 -5.16 1 94.12 94 ALA A C 1
ATOM 720 O O . ALA A 1 94 ? 7.129 23.297 -3.949 1 94.12 94 ALA A O 1
ATOM 721 N N . LEU A 1 95 ? 7.68 22.781 -6.082 1 94.69 95 LEU A N 1
ATOM 722 C CA . LEU A 1 95 ? 8.609 21.719 -5.695 1 94.69 95 LEU A CA 1
ATOM 723 C C . LEU A 1 95 ? 10.039 22.234 -5.66 1 94.69 95 LEU A C 1
ATOM 725 O O . LEU A 1 95 ? 10.445 23.016 -6.527 1 94.69 95 LEU A O 1
ATOM 729 N N . GLY A 1 96 ? 10.711 21.781 -4.715 1 93.88 96 GLY A N 1
ATOM 730 C CA . GLY A 1 96 ? 12.07 22.25 -4.484 1 93.88 96 GLY A CA 1
ATOM 731 C C . GLY A 1 96 ? 12.219 23.078 -3.223 1 93.88 96 GLY A C 1
ATOM 732 O O . GLY A 1 96 ? 11.227 23.516 -2.641 1 93.88 96 GLY A O 1
ATOM 733 N N . ARG A 1 97 ? 13.461 23.297 -2.885 1 90.88 97 ARG A N 1
ATOM 734 C CA . ARG A 1 97 ? 13.727 24.078 -1.681 1 90.88 97 ARG A CA 1
ATOM 735 C C . ARG A 1 97 ? 13.375 25.547 -1.887 1 90.88 97 ARG A C 1
ATOM 737 O O . ARG A 1 97 ? 13.875 26.188 -2.812 1 90.88 97 ARG A O 1
ATOM 744 N N . GLN A 1 98 ? 12.555 26.016 -0.987 1 89.38 98 GLN A N 1
ATOM 745 C CA . GLN A 1 98 ? 12.141 27.422 -1.062 1 89.38 98 GLN A CA 1
ATOM 746 C C . GLN A 1 98 ? 13.031 28.297 -0.199 1 89.38 98 GLN A C 1
ATOM 748 O O . GLN A 1 98 ? 13.461 27.891 0.882 1 89.38 98 GLN A O 1
ATOM 753 N N . ARG A 1 99 ? 13.25 29.484 -0.707 1 86.62 99 ARG A N 1
ATOM 754 C CA . ARG A 1 99 ? 13.977 30.484 0.057 1 86.62 99 ARG A CA 1
ATOM 755 C C . ARG A 1 99 ? 13.023 31.484 0.693 1 86.62 99 ARG A C 1
ATOM 757 O O . ARG A 1 99 ? 12.234 32.125 -0.004 1 86.62 99 ARG A O 1
ATOM 764 N N . TRP A 1 100 ? 13.148 31.516 2.02 1 91 100 TRP A N 1
ATOM 765 C CA . TRP A 1 100 ? 12.32 32.469 2.748 1 91 100 TRP A CA 1
ATOM 766 C C . TRP A 1 100 ? 13.039 33.812 2.891 1 91 100 TRP A C 1
ATOM 768 O O . TRP A 1 100 ? 14.141 33.875 3.449 1 91 100 TRP A O 1
ATOM 778 N N . THR A 1 101 ? 12.469 34.844 2.346 1 90.75 101 THR A N 1
ATOM 779 C CA . THR A 1 101 ? 13.055 36.188 2.418 1 90.75 101 THR A CA 1
ATOM 780 C C . THR A 1 101 ? 12.258 37.062 3.371 1 90.75 101 THR A C 1
ATOM 782 O O . THR A 1 101 ? 12.719 38.156 3.76 1 90.75 101 THR A O 1
ATOM 785 N N . ALA A 1 102 ? 11.117 36.688 3.674 1 90.69 102 ALA A N 1
ATOM 786 C CA . ALA A 1 102 ? 10.227 37.25 4.676 1 90.69 102 ALA A CA 1
ATOM 787 C C . ALA A 1 102 ? 9.398 36.156 5.355 1 90.69 102 ALA A C 1
ATOM 789 O O . ALA A 1 102 ? 9.344 35.031 4.883 1 90.69 102 ALA A O 1
ATOM 790 N N . TRP A 1 103 ? 8.781 36.5 6.41 1 88.12 103 TRP A N 1
ATOM 791 C CA . TRP A 1 103 ? 8.062 35.5 7.211 1 88.12 103 TRP A CA 1
ATOM 792 C C . TRP A 1 103 ? 6.855 34.969 6.461 1 88.12 103 TRP A C 1
ATOM 794 O O . TRP A 1 103 ? 6.324 33.906 6.809 1 88.12 103 TRP A O 1
ATOM 804 N N . ASP A 1 104 ? 6.418 35.688 5.41 1 86.75 104 ASP A N 1
ATOM 805 C CA . ASP A 1 104 ? 5.25 35.25 4.641 1 86.75 104 ASP A CA 1
ATOM 806 C C . ASP A 1 104 ? 5.582 35.156 3.156 1 86.75 104 ASP A C 1
ATOM 808 O O . ASP A 1 104 ? 4.695 35.25 2.307 1 86.75 104 ASP A O 1
ATOM 812 N N . SER A 1 105 ? 6.812 34.906 2.812 1 89.5 105 SER A N 1
ATOM 813 C CA . SER A 1 105 ? 7.25 34.969 1.423 1 89.5 105 SER A CA 1
ATOM 814 C C . SER A 1 105 ? 6.855 33.719 0.667 1 89.5 105 SER A C 1
ATOM 816 O O . SER A 1 105 ? 6.812 33.688 -0.564 1 89.5 105 SER A O 1
ATOM 818 N N . VAL A 1 106 ? 6.656 32.594 1.361 1 88.44 106 VAL A N 1
ATOM 819 C CA . VAL A 1 106 ? 6.25 31.328 0.731 1 88.44 106 VAL A CA 1
ATOM 820 C C . VAL A 1 106 ? 4.797 31.016 1.088 1 88.44 106 VAL A C 1
ATOM 822 O O . VAL A 1 106 ? 4.441 30.953 2.268 1 88.44 106 VAL A O 1
ATOM 825 N N . ARG A 1 107 ? 3.955 30.859 0.054 1 88.81 107 ARG A N 1
ATOM 826 C CA . ARG A 1 107 ? 2.535 30.562 0.214 1 88.81 107 ARG A CA 1
ATOM 827 C C . ARG A 1 107 ? 2.076 29.516 -0.8 1 88.81 107 ARG A C 1
ATOM 829 O O . ARG A 1 107 ? 2.754 29.281 -1.802 1 88.81 107 ARG A O 1
ATOM 836 N N . PHE A 1 108 ? 1.044 28.859 -0.43 1 92.44 108 PHE A N 1
ATOM 837 C CA . PHE A 1 108 ? 0.358 28 -1.388 1 92.44 108 PHE A CA 1
ATOM 838 C C . PHE A 1 108 ? -0.817 28.734 -2.027 1 92.44 108 PHE A C 1
ATOM 840 O O . PHE A 1 108 ? -1.818 29.016 -1.362 1 92.44 108 PHE A O 1
ATOM 847 N N . GLU A 1 109 ? -0.661 29 -3.271 1 91.88 109 GLU A N 1
ATOM 848 C CA . GLU A 1 109 ? -1.691 29.75 -3.979 1 91.88 109 GLU A CA 1
ATOM 849 C C . GLU A 1 109 ? -2.842 28.844 -4.406 1 91.88 109 GLU A C 1
ATOM 851 O O . GLU A 1 109 ? -2.641 27.656 -4.66 1 91.88 109 GLU A O 1
ATOM 856 N N . GLU A 1 110 ? -3.943 29.453 -4.457 1 93.69 110 GLU A N 1
ATOM 857 C CA . GLU A 1 110 ? -5.105 28.719 -4.938 1 93.69 110 GLU A CA 1
ATOM 858 C C . GLU A 1 110 ? -5.055 28.531 -6.453 1 93.69 110 GLU A C 1
ATOM 860 O O . GLU A 1 110 ? -4.703 29.453 -7.184 1 93.69 110 GLU A O 1
ATOM 865 N N . GLY A 1 111 ? -5.387 27.344 -6.785 1 92.19 111 GLY A N 1
ATOM 866 C CA . GLY A 1 111 ? -5.496 27.109 -8.211 1 92.19 111 GLY A CA 1
ATOM 867 C C . GLY A 1 111 ? -6.738 27.719 -8.828 1 92.19 111 GLY A C 1
ATOM 868 O O . GLY A 1 111 ? -7.672 28.094 -8.117 1 92.19 111 GLY A O 1
ATOM 869 N N . ASP A 1 112 ? -6.805 27.781 -10.125 1 91.06 112 ASP A N 1
ATOM 870 C CA . ASP A 1 112 ? -7.891 28.453 -10.836 1 91.06 112 ASP A CA 1
ATOM 871 C C . ASP A 1 112 ? -8.906 27.438 -11.359 1 91.06 112 ASP A C 1
ATOM 873 O O . ASP A 1 112 ? -9.977 27.812 -11.844 1 91.06 112 ASP A O 1
ATOM 877 N N . ARG A 1 113 ? -8.641 26.297 -11.172 1 94.69 113 ARG A N 1
ATOM 878 C CA . ARG A 1 113 ? -9.5 25.281 -11.75 1 94.69 113 ARG A CA 1
ATOM 879 C C . ARG A 1 113 ? -10.234 24.5 -10.664 1 94.69 113 ARG A C 1
ATOM 881 O O . ARG A 1 113 ? -9.672 24.219 -9.602 1 94.69 113 ARG A O 1
ATOM 888 N N . GLU A 1 114 ? -11.453 24.156 -10.961 1 95.94 114 GLU A N 1
ATOM 889 C CA . GLU A 1 114 ? -12.219 23.219 -10.141 1 95.94 114 GLU A CA 1
ATOM 890 C C . GLU A 1 114 ? -12.188 21.812 -10.727 1 95.94 114 GLU A C 1
ATOM 892 O O . GLU A 1 114 ? -12.266 21.641 -11.945 1 95.94 114 GLU A O 1
ATOM 897 N N . TYR A 1 115 ? -12.133 20.859 -9.797 1 96.19 115 TYR A N 1
ATOM 898 C CA . TYR A 1 115 ? -12 19.469 -10.234 1 96.19 115 TYR A CA 1
ATOM 899 C C . TYR A 1 115 ? -13.156 18.625 -9.719 1 96.19 115 TYR A C 1
ATOM 901 O O . TYR A 1 115 ? -13.664 18.859 -8.625 1 96.19 115 TYR A O 1
ATOM 909 N N . THR A 1 116 ? -13.586 17.734 -10.562 1 93.69 116 THR A N 1
ATOM 910 C CA . THR A 1 116 ? -14.188 16.531 -9.992 1 93.69 116 THR A CA 1
ATOM 911 C C . THR A 1 116 ? -13.109 15.57 -9.5 1 93.69 116 THR A C 1
ATOM 913 O O . THR A 1 116 ? -11.938 15.719 -9.844 1 93.69 116 THR A O 1
ATOM 916 N N . LEU A 1 117 ? -13.531 14.617 -8.75 1 92.81 117 LEU A N 1
ATOM 917 C CA . LEU A 1 117 ? -12.602 13.602 -8.266 1 92.81 117 LEU A CA 1
ATOM 918 C C . LEU A 1 117 ? -11.977 12.844 -9.43 1 92.81 117 LEU A C 1
ATOM 920 O O . LEU A 1 117 ? -10.773 12.594 -9.445 1 92.81 117 LEU A O 1
ATOM 924 N N . GLU A 1 118 ? -12.75 12.5 -10.352 1 91.56 118 GLU A N 1
ATOM 925 C CA . GLU A 1 118 ? -12.312 11.742 -11.523 1 91.56 118 GLU A CA 1
ATOM 926 C C . GLU A 1 118 ? -11.305 12.539 -12.352 1 91.56 118 GLU A C 1
ATOM 928 O O . GLU A 1 118 ? -10.289 11.992 -12.781 1 91.56 118 GLU A O 1
ATOM 933 N N . GLU A 1 119 ? -11.625 13.742 -12.594 1 93.81 119 GLU A N 1
ATOM 934 C CA . GLU A 1 119 ? -10.727 14.594 -13.359 1 93.81 119 GLU A CA 1
ATOM 935 C C . GLU A 1 119 ? -9.359 14.711 -12.68 1 93.81 119 GLU A C 1
ATOM 937 O O . GLU A 1 119 ? -8.328 14.578 -13.328 1 93.81 119 GLU A O 1
ATOM 942 N N . PHE A 1 120 ? -9.414 15.055 -11.414 1 94.75 120 PHE A N 1
ATOM 943 C CA . PHE A 1 120 ? -8.172 15.227 -10.672 1 94.75 120 PHE A CA 1
ATOM 944 C C . PHE A 1 120 ? -7.348 13.945 -10.68 1 94.75 120 PHE A C 1
ATOM 946 O O . PHE A 1 120 ? -6.137 13.977 -10.914 1 94.75 120 PHE A O 1
ATOM 953 N N . ALA A 1 121 ? -8.008 12.812 -10.469 1 91.5 121 ALA A N 1
ATOM 954 C CA . ALA A 1 121 ? -7.324 11.523 -10.43 1 91.5 121 ALA A CA 1
ATOM 955 C C . ALA A 1 121 ? -6.688 11.195 -11.773 1 91.5 121 ALA A C 1
ATOM 957 O O . ALA A 1 121 ? -5.582 10.648 -11.836 1 91.5 121 ALA A O 1
ATOM 958 N N . ALA A 1 122 ? -7.371 11.414 -12.812 1 92 122 ALA A N 1
ATOM 959 C CA . ALA A 1 122 ? -6.859 11.148 -14.148 1 92 122 ALA A CA 1
ATOM 960 C C . ALA A 1 122 ? -5.609 11.969 -14.438 1 92 122 ALA A C 1
ATOM 962 O O . ALA A 1 122 ? -4.629 11.461 -14.984 1 92 122 ALA A O 1
ATOM 963 N N . GLU A 1 123 ? -5.688 13.203 -14.078 1 93.69 123 GLU A N 1
ATOM 964 C CA . GLU A 1 123 ? -4.535 14.07 -14.297 1 93.69 123 GLU A CA 1
ATOM 965 C C . GLU A 1 123 ? -3.363 13.664 -13.406 1 93.69 123 GLU A C 1
ATOM 967 O O . GLU A 1 123 ? -2.207 13.719 -13.836 1 93.69 123 GLU A O 1
ATOM 972 N N . ALA A 1 124 ? -3.67 13.359 -12.195 1 93.62 124 ALA A N 1
ATOM 973 C CA . ALA A 1 124 ? -2.641 12.914 -11.258 1 93.62 124 ALA A CA 1
ATOM 974 C C . ALA A 1 124 ? -1.938 11.664 -11.773 1 93.62 124 ALA A C 1
ATOM 976 O O . ALA A 1 124 ? -0.709 11.57 -11.734 1 93.62 124 ALA A O 1
ATOM 977 N N . ALA A 1 125 ? -2.703 10.734 -12.266 1 91.44 125 ALA A N 1
ATOM 978 C CA . ALA A 1 125 ? -2.15 9.492 -12.797 1 91.44 125 ALA A CA 1
ATOM 979 C C . ALA A 1 125 ? -1.251 9.758 -14 1 91.44 125 ALA A C 1
ATOM 981 O O . ALA A 1 125 ? -0.193 9.141 -14.141 1 91.44 125 ALA A O 1
ATOM 982 N N . ALA A 1 126 ? -1.702 10.594 -14.82 1 92.25 126 ALA A N 1
ATOM 983 C CA . ALA A 1 126 ? -0.924 10.938 -16.016 1 92.25 126 ALA A CA 1
ATOM 984 C C . ALA A 1 126 ? 0.401 11.586 -15.633 1 92.25 126 ALA A C 1
ATOM 986 O O . ALA A 1 126 ? 1.441 11.281 -16.219 1 92.25 126 ALA A O 1
ATOM 987 N N . ALA A 1 127 ? 0.282 12.492 -14.68 1 93.38 127 ALA A N 1
ATOM 988 C CA . ALA A 1 127 ? 1.492 13.18 -14.234 1 93.38 127 ALA A CA 1
ATOM 989 C C . ALA A 1 127 ? 2.465 12.203 -13.578 1 93.38 127 ALA A C 1
ATOM 991 O O . ALA A 1 127 ? 3.68 12.297 -13.773 1 93.38 127 ALA A O 1
ATOM 992 N N . GLU A 1 128 ? 1.955 11.32 -12.812 1 93.62 128 GLU A N 1
ATOM 993 C CA . GLU A 1 128 ? 2.775 10.305 -12.156 1 93.62 128 GLU A CA 1
ATOM 994 C C . GLU A 1 128 ? 3.43 9.375 -13.172 1 93.62 128 GLU A C 1
ATOM 996 O O . GLU A 1 128 ? 4.602 9.023 -13.031 1 93.62 128 GLU A O 1
ATOM 1001 N N . ALA A 1 129 ? 2.684 8.961 -14.141 1 92.12 129 ALA A N 1
ATOM 1002 C CA . ALA A 1 129 ? 3.223 8.109 -15.195 1 92.12 129 ALA A CA 1
ATOM 1003 C C . ALA A 1 129 ? 4.352 8.812 -15.945 1 92.12 129 ALA A C 1
ATOM 1005 O O . ALA A 1 129 ? 5.367 8.195 -16.266 1 92.12 129 ALA A O 1
ATOM 1006 N N . ALA A 1 130 ? 4.109 10.047 -16.219 1 92.06 130 ALA A N 1
ATOM 1007 C CA . ALA A 1 130 ? 5.156 10.82 -16.875 1 92.06 130 ALA A CA 1
ATOM 1008 C C . ALA A 1 130 ? 6.41 10.906 -16.016 1 92.06 130 ALA A C 1
ATOM 1010 O O . ALA A 1 130 ? 7.531 10.867 -16.531 1 92.06 130 ALA A O 1
ATOM 1011 N N . TRP A 1 131 ? 6.199 11.047 -14.734 1 92.19 131 TRP A N 1
ATOM 1012 C CA . TRP A 1 131 ? 7.301 11.188 -13.789 1 92.19 131 TRP A CA 1
ATOM 1013 C C . TRP A 1 131 ? 8.078 9.883 -13.664 1 92.19 131 TRP A C 1
ATOM 1015 O O . TRP A 1 131 ? 9.305 9.898 -13.555 1 92.19 131 TRP A O 1
ATOM 1025 N N . TYR A 1 132 ? 7.402 8.711 -13.688 1 91.56 132 TYR A N 1
ATOM 1026 C CA . TYR A 1 132 ? 8.023 7.434 -13.352 1 91.56 132 TYR A CA 1
ATOM 1027 C C . TYR A 1 132 ? 8.188 6.566 -14.594 1 91.56 132 TYR A C 1
ATOM 1029 O O . TYR A 1 132 ? 8.344 5.348 -14.484 1 91.56 132 TYR A O 1
ATOM 1037 N N . GLY A 1 133 ? 8.141 7.117 -15.766 1 89.25 133 GLY A N 1
ATOM 1038 C CA . GLY A 1 133 ? 8.492 6.43 -17 1 89.25 133 GLY A CA 1
ATOM 1039 C C . GLY A 1 133 ? 7.379 5.555 -17.531 1 89.25 133 GLY A C 1
ATOM 1040 O O . GLY A 1 133 ? 7.625 4.445 -18.016 1 89.25 133 GLY A O 1
ATOM 1041 N N . GLY A 1 134 ? 6.152 6.02 -17.312 1 87.94 134 GLY A N 1
ATOM 1042 C CA . GLY A 1 134 ? 5.043 5.367 -17.984 1 87.94 134 GLY A CA 1
ATOM 1043 C C . GLY A 1 134 ? 4.129 4.613 -17.031 1 87.94 134 GLY A C 1
ATOM 1044 O O . GLY A 1 134 ? 2.996 4.285 -17.391 1 87.94 134 GLY A O 1
ATOM 1045 N N . LEU A 1 135 ? 4.633 4.309 -15.93 1 88.19 135 LEU A N 1
ATOM 1046 C CA . LEU A 1 135 ? 3.818 3.564 -14.977 1 88.19 135 LEU A CA 1
ATOM 1047 C C . LEU A 1 135 ? 3.375 4.465 -13.82 1 88.19 135 LEU A C 1
ATOM 1049 O O . LEU A 1 135 ? 4.176 5.234 -13.289 1 88.19 135 LEU A O 1
ATOM 1053 N N . ALA A 1 136 ? 2.039 4.422 -13.68 1 84.25 136 ALA A N 1
ATOM 1054 C CA . ALA A 1 136 ? 1.496 5.074 -12.492 1 84.25 136 ALA A CA 1
ATOM 1055 C C . ALA A 1 136 ? 1.196 4.059 -11.398 1 84.25 136 ALA A C 1
ATOM 1057 O O . ALA A 1 136 ? 1.023 2.867 -11.672 1 84.25 136 ALA A O 1
ATOM 1058 N N . GLY A 1 137 ? 1.202 4.504 -10.188 1 87.56 137 GLY A N 1
ATOM 1059 C CA . GLY A 1 137 ? 0.936 3.646 -9.047 1 87.56 137 GLY A CA 1
ATOM 1060 C C . GLY A 1 137 ? 2.027 3.697 -7.992 1 87.56 137 GLY A C 1
ATOM 1061 O O . GLY A 1 137 ? 3.133 4.172 -8.266 1 87.56 137 GLY A O 1
ATOM 1062 N N . PRO A 1 138 ? 1.688 3.121 -6.941 1 93.19 138 PRO A N 1
ATOM 1063 C CA . PRO A 1 138 ? 2.627 3.287 -5.832 1 93.19 138 PRO A CA 1
ATOM 1064 C C . PRO A 1 138 ? 3.926 2.51 -6.035 1 93.19 138 PRO A C 1
ATOM 1066 O O . PRO A 1 138 ? 3.906 1.394 -6.559 1 93.19 138 PRO A O 1
ATOM 1069 N N . LEU A 1 139 ? 5 3.172 -5.734 1 96.69 139 LEU A N 1
ATOM 1070 C CA . LEU A 1 139 ? 6.309 2.549 -5.559 1 96.69 139 LEU A CA 1
ATOM 1071 C C . LEU A 1 139 ? 6.559 2.221 -4.09 1 96.69 139 LEU A C 1
ATOM 1073 O O . LEU A 1 139 ? 5.758 2.578 -3.223 1 96.69 139 LEU A O 1
ATOM 1077 N N . PRO A 1 140 ? 7.582 1.378 -3.863 1 96.94 140 PRO A N 1
ATOM 1078 C CA . PRO A 1 140 ? 7.949 1.326 -2.447 1 96.94 140 PRO A CA 1
ATOM 1079 C C . PRO A 1 140 ? 8.078 2.713 -1.819 1 96.94 140 PRO A C 1
ATOM 1081 O O . PRO A 1 140 ? 8.734 3.592 -2.387 1 96.94 140 PRO A O 1
ATOM 1084 N N . PRO A 1 141 ? 7.418 2.932 -0.737 1 97.25 141 PRO A N 1
ATOM 1085 C CA . PRO A 1 141 ? 7.363 4.281 -0.173 1 97.25 141 PRO A CA 1
ATOM 1086 C C . PRO A 1 141 ? 8.742 4.918 -0.03 1 97.25 141 PRO A C 1
ATOM 1088 O O . PRO A 1 141 ? 8.898 6.121 -0.245 1 97.25 141 PRO A O 1
ATOM 1091 N N . ARG A 1 142 ? 9.719 4.098 0.323 1 97.81 142 ARG A N 1
ATOM 1092 C CA . ARG A 1 142 ? 11.07 4.613 0.511 1 97.81 142 ARG A CA 1
ATOM 1093 C C . ARG A 1 142 ? 11.617 5.199 -0.785 1 97.81 142 ARG A C 1
ATOM 1095 O O . ARG A 1 142 ? 12.352 6.188 -0.761 1 97.81 142 ARG A O 1
ATOM 1102 N N . THR A 1 143 ? 11.289 4.641 -1.902 1 97.5 143 THR A N 1
ATOM 1103 C CA . THR A 1 143 ? 11.711 5.16 -3.195 1 97.5 143 THR A CA 1
ATOM 1104 C C . THR A 1 143 ? 11.141 6.555 -3.432 1 97.5 143 THR A C 1
ATOM 1106 O O . THR A 1 143 ? 11.859 7.473 -3.826 1 97.5 143 THR A O 1
ATOM 1109 N N . ALA A 1 144 ? 9.883 6.707 -3.215 1 96.94 144 ALA A N 1
ATOM 1110 C CA . ALA A 1 144 ? 9.227 8 -3.369 1 96.94 144 ALA A CA 1
ATOM 1111 C C . ALA A 1 144 ? 9.773 9.023 -2.375 1 96.94 144 ALA A C 1
ATOM 1113 O O . ALA A 1 144 ? 9.945 10.195 -2.711 1 96.94 144 ALA A O 1
ATOM 1114 N N . GLU A 1 145 ? 10.047 8.578 -1.188 1 98 145 GLU A N 1
ATOM 1115 C CA . GLU A 1 145 ? 10.594 9.453 -0.152 1 98 145 GLU A CA 1
ATOM 1116 C C . GLU A 1 145 ? 11.945 10.023 -0.573 1 98 145 GLU A C 1
ATOM 1118 O O . GLU A 1 145 ? 12.188 11.227 -0.423 1 98 145 GLU A O 1
ATOM 1123 N N . CYS A 1 146 ? 12.742 9.156 -1.06 1 97.81 146 CYS A N 1
ATOM 1124 C CA . CYS A 1 146 ? 14.07 9.594 -1.486 1 97.81 146 CYS A CA 1
ATOM 1125 C C . CYS A 1 146 ? 13.961 10.602 -2.623 1 97.81 146 CYS A C 1
ATOM 1127 O O . CYS A 1 146 ? 14.664 11.617 -2.621 1 97.81 146 CYS A O 1
ATOM 1129 N N . GLU A 1 147 ? 13.125 10.328 -3.496 1 95.62 147 GLU A N 1
ATOM 1130 C CA . GLU A 1 147 ? 12.953 11.25 -4.617 1 95.62 147 GLU A CA 1
ATOM 1131 C C . GLU A 1 147 ? 12.414 12.594 -4.145 1 95.62 147 GLU A C 1
ATOM 1133 O O . GLU A 1 147 ? 12.883 13.648 -4.586 1 95.62 147 GLU A O 1
ATOM 1138 N N . TYR A 1 148 ? 11.461 12.578 -3.332 1 97.62 148 TYR A N 1
ATOM 1139 C CA . TYR A 1 148 ? 10.836 13.805 -2.834 1 97.62 148 TYR A CA 1
ATOM 1140 C C . TYR A 1 148 ? 11.852 14.68 -2.117 1 97.62 148 TYR A C 1
ATOM 1142 O O . TYR A 1 148 ? 11.953 15.875 -2.398 1 97.62 148 TYR A O 1
ATOM 1150 N N . TRP A 1 149 ? 12.547 14.086 -1.208 1 97.62 149 TRP A N 1
ATOM 1151 C CA . TRP A 1 149 ? 13.445 14.914 -0.405 1 97.62 149 TRP A CA 1
ATOM 1152 C C . TRP A 1 149 ? 14.672 15.328 -1.212 1 97.62 149 TRP A C 1
ATOM 1154 O O . TRP A 1 149 ? 15.266 16.375 -0.952 1 97.62 149 TRP A O 1
ATOM 1164 N N . ALA A 1 150 ? 15.078 14.5 -2.199 1 96 150 ALA A N 1
ATOM 1165 C CA . ALA A 1 150 ? 16.094 14.977 -3.131 1 96 150 ALA A CA 1
ATOM 1166 C C . ALA A 1 150 ? 15.641 16.234 -3.848 1 96 150 ALA A C 1
ATOM 1168 O O . ALA A 1 150 ? 16.406 17.188 -4.012 1 96 150 ALA A O 1
ATOM 1169 N N . LEU A 1 151 ? 14.406 16.234 -4.277 1 94.5 151 LEU A N 1
ATOM 1170 C CA . LEU A 1 151 ? 13.82 17.391 -4.938 1 94.5 151 LEU A CA 1
ATOM 1171 C C . LEU A 1 151 ? 13.773 18.578 -3.996 1 94.5 151 LEU A C 1
ATOM 1173 O O . LEU A 1 151 ? 14.148 19.703 -4.375 1 94.5 151 LEU A O 1
ATOM 1177 N N . GLN A 1 152 ? 13.352 18.375 -2.773 1 94.44 152 GLN A N 1
ATOM 1178 C CA . GLN A 1 152 ? 13.156 19.438 -1.8 1 94.44 152 GLN A CA 1
ATOM 1179 C C . GLN A 1 152 ? 14.492 19.984 -1.301 1 94.44 152 GLN A C 1
ATOM 1181 O O . GLN A 1 152 ? 14.547 21.047 -0.688 1 94.44 152 GLN A O 1
ATOM 1186 N N . SER A 1 153 ? 15.531 19.219 -1.531 1 90.56 153 SER A N 1
ATOM 1187 C CA . SER A 1 153 ? 16.859 19.656 -1.124 1 90.56 153 SER A CA 1
ATOM 1188 C C . SER A 1 153 ? 17.578 20.391 -2.258 1 90.56 153 SER A C 1
ATOM 1190 O O . SER A 1 153 ? 18.656 20.953 -2.062 1 90.56 153 SER A O 1
ATOM 1192 N N . SER A 1 154 ? 17.016 20.344 -3.381 1 90.31 154 SER A N 1
ATOM 1193 C CA . SER A 1 154 ? 17.562 21.016 -4.555 1 90.31 154 SER A CA 1
ATOM 1194 C C . SER A 1 154 ? 16.859 22.344 -4.801 1 90.31 154 SER A C 1
ATOM 1196 O O . SER A 1 154 ? 15.75 22.578 -4.32 1 90.31 154 SER A O 1
ATOM 1198 N N . PRO A 1 155 ? 17.625 23.234 -5.504 1 86.56 155 PRO A N 1
ATOM 1199 C CA . PRO A 1 155 ? 16.969 24.5 -5.801 1 86.56 155 PRO A CA 1
ATOM 1200 C C . PRO A 1 155 ? 15.633 24.328 -6.512 1 86.56 155 PRO A C 1
ATOM 1202 O O . PRO A 1 155 ? 15.453 23.375 -7.273 1 86.56 155 PRO A O 1
ATOM 1205 N N . ASN A 1 156 ? 14.852 25.219 -6.227 1 82.75 156 ASN A N 1
ATOM 1206 C CA . ASN A 1 156 ? 13.523 25.188 -6.824 1 82.75 156 ASN A CA 1
ATOM 1207 C C . ASN A 1 156 ? 13.586 24.891 -8.32 1 82.75 156 ASN A C 1
ATOM 1209 O O . ASN A 1 156 ? 14.273 25.578 -9.07 1 82.75 156 ASN A O 1
ATOM 1213 N N . SER A 1 157 ? 12.898 23.859 -8.75 1 82.62 157 SER A N 1
ATOM 1214 C CA . SER A 1 157 ? 12.914 23.344 -10.117 1 82.62 157 SER A CA 1
ATOM 1215 C C . SER A 1 157 ? 11.938 24.109 -11 1 82.62 157 SER A C 1
ATOM 1217 O O . SER A 1 157 ? 11.969 23.984 -12.227 1 82.62 157 SER A O 1
ATOM 1219 N N . GLY A 1 158 ? 11.031 24.844 -10.406 1 87.06 158 GLY A N 1
ATOM 1220 C CA . GLY A 1 158 ? 9.953 25.484 -11.148 1 87.06 158 GLY A CA 1
ATOM 1221 C C . GLY A 1 158 ? 8.758 24.578 -11.359 1 87.06 158 GLY A C 1
ATOM 1222 O O . GLY A 1 158 ? 7.707 25.031 -11.82 1 87.06 158 GLY A O 1
ATOM 1223 N N . LYS A 1 159 ? 8.867 23.391 -10.961 1 92.5 159 LYS A N 1
ATOM 1224 C CA . LYS A 1 159 ? 7.734 22.484 -11.062 1 92.5 159 LYS A CA 1
ATOM 1225 C C . LYS A 1 159 ? 6.738 22.719 -9.93 1 92.5 159 LYS A C 1
ATOM 1227 O O . LYS A 1 159 ? 7.113 23.188 -8.852 1 92.5 159 LYS A O 1
ATOM 1232 N N . ILE A 1 160 ? 5.473 22.438 -10.25 1 94.94 160 ILE A N 1
ATOM 1233 C CA . ILE A 1 160 ? 4.422 22.641 -9.266 1 94.94 160 ILE A CA 1
ATOM 1234 C C . ILE A 1 160 ? 3.562 21.391 -9.148 1 94.94 160 ILE A C 1
ATOM 1236 O O . ILE A 1 160 ? 3.535 20.562 -10.062 1 94.94 160 ILE A O 1
ATOM 1240 N N . VAL A 1 161 ? 2.955 21.281 -8.062 1 96.5 161 VAL A N 1
ATOM 1241 C CA . VAL A 1 161 ? 1.985 20.219 -7.824 1 96.5 161 VAL A CA 1
ATOM 1242 C C . VAL A 1 161 ? 0.72 20.797 -7.199 1 96.5 161 VAL A C 1
ATOM 1244 O O . VAL A 1 161 ? 0.787 21.766 -6.434 1 96.5 161 VAL A O 1
ATOM 1247 N N . GLU A 1 162 ? -0.385 20.234 -7.566 1 97.31 162 GLU A N 1
ATOM 1248 C CA . GLU A 1 162 ? -1.664 20.656 -7.008 1 97.31 162 GLU A CA 1
ATOM 1249 C C . GLU A 1 162 ? -2.123 19.734 -5.891 1 97.31 162 GLU A C 1
ATOM 1251 O O . GLU A 1 162 ? -1.927 18.516 -5.973 1 97.31 162 GLU A O 1
ATOM 1256 N N . TYR A 1 163 ? -2.664 20.297 -4.922 1 97.88 163 TYR A N 1
ATOM 1257 C CA . TYR A 1 163 ? -3.156 19.547 -3.773 1 97.88 163 TYR A CA 1
ATOM 1258 C C . TYR A 1 163 ? -4.578 19.953 -3.414 1 97.88 163 TYR A C 1
ATOM 1260 O O . TYR A 1 163 ? -4.832 21.125 -3.119 1 97.88 163 TYR A O 1
ATOM 1268 N N . GLY A 1 164 ? -5.543 18.969 -3.516 1 97.62 164 GLY A N 1
ATOM 1269 C CA . GLY A 1 164 ? -6.867 19.219 -2.975 1 97.62 164 GLY A CA 1
ATOM 1270 C C . GLY A 1 164 ? -6.922 19.125 -1.461 1 97.62 164 GLY A C 1
ATOM 1271 O O . GLY A 1 164 ? -7.227 18.062 -0.91 1 97.62 164 GLY A O 1
ATOM 1272 N N . ASN A 1 165 ? -6.637 20.188 -0.807 1 95.62 165 ASN A N 1
ATOM 1273 C CA . ASN A 1 165 ? -6.645 20.188 0.652 1 95.62 165 ASN A CA 1
ATOM 1274 C C . ASN A 1 165 ? -7.848 20.938 1.21 1 95.62 165 ASN A C 1
ATOM 1276 O O . ASN A 1 165 ? -8.336 21.875 0.588 1 95.62 165 ASN A O 1
ATOM 1280 N N . ASP A 1 166 ? -8.297 20.516 2.244 1 94.44 166 ASP A N 1
ATOM 1281 C CA . ASP A 1 166 ? -9.422 21.125 2.951 1 94.44 166 ASP A CA 1
ATOM 1282 C C . ASP A 1 166 ? -10.68 21.109 2.086 1 94.44 166 ASP A C 1
ATOM 1284 O O . ASP A 1 166 ? -11.328 22.156 1.92 1 94.44 166 ASP A O 1
ATOM 1288 N N . VAL A 1 167 ? -10.914 20.031 1.521 1 96 167 VAL A N 1
ATOM 1289 C CA . VAL A 1 167 ? -12.109 19.859 0.699 1 96 167 VAL A CA 1
ATOM 1290 C C . VAL A 1 167 ? -13.281 19.422 1.575 1 96 167 VAL A C 1
ATOM 1292 O O . VAL A 1 167 ? -13.203 18.391 2.254 1 96 167 VAL A O 1
ATOM 1295 N N . GLU A 1 168 ? -14.328 20.156 1.518 1 93.75 168 GLU A N 1
ATOM 1296 C CA . GLU A 1 168 ? -15.492 19.797 2.326 1 93.75 168 GLU A CA 1
ATOM 1297 C C . GLU A 1 168 ? -16.125 18.484 1.836 1 93.75 168 GLU A C 1
ATOM 1299 O O . GLU A 1 168 ? -16.297 18.297 0.632 1 93.75 168 GLU A O 1
ATOM 1304 N N . GLY A 1 169 ? -16.391 17.641 2.764 1 93.75 169 GLY A N 1
ATOM 1305 C CA . GLY A 1 169 ? -17.016 16.375 2.432 1 93.75 169 GLY A CA 1
ATOM 1306 C C . GLY A 1 169 ? -16.5 15.219 3.268 1 93.75 169 GLY A C 1
ATOM 1307 O O . GLY A 1 169 ? -15.672 15.406 4.152 1 93.75 169 GLY A O 1
ATOM 1308 N N . THR A 1 170 ? -17.125 14.055 3.057 1 97.19 170 THR A N 1
ATOM 1309 C CA . THR A 1 170 ? -16.734 12.836 3.766 1 97.19 170 THR A CA 1
ATOM 1310 C C . THR A 1 170 ? -16.891 11.617 2.869 1 97.19 170 THR A C 1
ATOM 1312 O O . THR A 1 170 ? -17.828 11.547 2.061 1 97.19 170 THR A O 1
ATOM 1315 N N . ALA A 1 171 ? -15.969 10.695 2.996 1 97.31 171 ALA A N 1
ATOM 1316 C CA . ALA A 1 171 ? -16.062 9.438 2.256 1 97.31 171 ALA A CA 1
ATOM 1317 C C . ALA A 1 171 ? -16.531 8.305 3.16 1 97.31 171 ALA A C 1
ATOM 1319 O O . ALA A 1 171 ? -16.562 7.145 2.742 1 97.31 171 ALA A O 1
ATOM 1320 N N . PHE A 1 172 ? -16.844 8.609 4.398 1 97.5 172 PHE A N 1
ATOM 1321 C CA . PHE A 1 172 ? -17.484 7.637 5.281 1 97.5 172 PHE A CA 1
ATOM 1322 C C . PHE A 1 172 ? -18.969 7.543 4.992 1 97.5 172 PHE A C 1
ATOM 1324 O O . PHE A 1 172 ? -19.672 8.555 5.02 1 97.5 172 PHE A O 1
ATOM 1331 N N . HIS A 1 173 ? -19.391 6.422 4.68 1 95.56 173 HIS A N 1
ATOM 1332 C CA . HIS A 1 173 ? -20.828 6.188 4.582 1 95.56 173 HIS A CA 1
ATOM 1333 C C . HIS A 1 173 ? -21.375 5.605 5.883 1 95.56 173 HIS A C 1
ATOM 1335 O O . HIS A 1 173 ? -20.875 4.59 6.375 1 95.56 173 HIS A O 1
ATOM 1341 N N . PRO A 1 174 ? -22.406 6.164 6.402 1 94.06 174 PRO A N 1
ATOM 1342 C CA . PRO A 1 174 ? -22.859 5.789 7.742 1 94.06 174 PRO A CA 1
ATOM 1343 C C . PRO A 1 174 ? -23.297 4.332 7.828 1 94.06 174 PRO A C 1
ATOM 1345 O O . PRO A 1 174 ? -23.297 3.744 8.914 1 94.06 174 PRO A O 1
ATOM 1348 N N . CYS A 1 175 ? -23.672 3.684 6.723 1 94 175 CYS A N 1
ATOM 1349 C CA . CYS A 1 175 ? -24.141 2.303 6.754 1 94 175 CYS A CA 1
ATOM 1350 C C . CYS A 1 175 ? -23 1.335 6.441 1 94 175 CYS A C 1
ATOM 1352 O O . CYS A 1 175 ? -23.156 0.123 6.598 1 94 175 CYS A O 1
ATOM 1354 N N . ASP A 1 176 ? -21.906 1.846 5.984 1 95.88 176 ASP A N 1
ATOM 1355 C CA . ASP A 1 176 ? -20.734 1.032 5.668 1 95.88 176 ASP A CA 1
ATOM 1356 C C . ASP A 1 176 ? -20.125 0.443 6.93 1 95.88 176 ASP A C 1
ATOM 1358 O O . ASP A 1 176 ? -20.141 1.077 7.988 1 95.88 176 ASP A O 1
ATOM 1362 N N . PRO A 1 177 ? -19.516 -0.758 6.863 1 96.19 177 PRO A N 1
ATOM 1363 C CA . PRO A 1 177 ? -18.938 -1.39 8.055 1 96.19 177 PRO A CA 1
ATOM 1364 C C . PRO A 1 177 ? -18 -0.464 8.812 1 96.19 177 PRO A C 1
ATOM 1366 O O . PRO A 1 177 ? -18.031 -0.415 10.047 1 96.19 177 PRO A O 1
ATOM 1369 N N . LEU A 1 178 ? -17.156 0.233 8.172 1 97.56 178 LEU A N 1
ATOM 1370 C CA . LEU A 1 178 ? -16.25 1.181 8.812 1 97.56 178 LEU A CA 1
ATOM 1371 C C . LEU A 1 178 ? -17 2.434 9.25 1 97.56 178 LEU A C 1
ATOM 1373 O O . LEU A 1 178 ? -16.797 2.928 10.359 1 97.56 178 LEU A O 1
ATOM 1377 N N . GLY A 1 179 ? -17.859 2.939 8.359 1 97.19 179 GLY A N 1
ATOM 1378 C CA . GLY A 1 179 ? -18.578 4.172 8.609 1 97.19 179 GLY A CA 1
ATOM 1379 C C . GLY A 1 179 ? -19.578 4.062 9.75 1 97.19 179 GLY A C 1
ATOM 1380 O O . GLY A 1 179 ? -19.938 5.07 10.352 1 97.19 179 GLY A O 1
ATOM 1381 N N . ALA A 1 180 ? -19.969 2.889 10.07 1 96.81 180 ALA A N 1
ATOM 1382 C CA . ALA A 1 180 ? -20.969 2.666 11.117 1 96.81 180 ALA A CA 1
ATOM 1383 C C . ALA A 1 180 ? -20.312 2.652 12.5 1 96.81 180 ALA A C 1
ATOM 1385 O O . ALA A 1 180 ? -21 2.607 13.516 1 96.81 180 ALA A O 1
ATOM 1386 N N . THR A 1 181 ? -19.016 2.705 12.57 1 98 181 THR A N 1
ATOM 1387 C CA . THR A 1 181 ? -18.281 2.652 13.836 1 98 181 THR A CA 1
ATOM 1388 C C . THR A 1 181 ? -18.078 4.055 14.398 1 98 181 THR A C 1
ATOM 1390 O O . THR A 1 181 ? -18.312 5.047 13.711 1 98 181 THR A O 1
ATOM 1393 N N . LYS A 1 182 ? -17.609 4.105 15.656 1 98.25 182 LYS A N 1
ATOM 1394 C CA . LYS A 1 182 ? -17.297 5.379 16.297 1 98.25 182 LYS A CA 1
ATOM 1395 C C . LYS A 1 182 ? -16.016 5.977 15.742 1 98.25 182 LYS A C 1
ATOM 1397 O O . LYS A 1 182 ? -15.648 7.105 16.078 1 98.25 182 LYS A O 1
ATOM 1402 N N . TRP A 1 183 ? -15.352 5.266 14.859 1 98.69 183 TRP A N 1
ATOM 1403 C CA . TRP A 1 183 ? -14.141 5.75 14.203 1 98.69 183 TRP A CA 1
ATOM 1404 C C . TRP A 1 183 ? -14.484 6.586 12.977 1 98.69 183 TRP A C 1
ATOM 1406 O O . TRP A 1 183 ? -13.594 7.148 12.336 1 98.69 183 TRP A O 1
ATOM 1416 N N . ASN A 1 184 ? -15.805 6.609 12.648 1 98.56 184 ASN A N 1
ATOM 1417 C CA . ASN A 1 184 ? -16.281 7.535 11.625 1 98.56 184 ASN A CA 1
ATOM 1418 C C . ASN A 1 184 ? -15.977 8.984 11.992 1 98.56 184 ASN A C 1
ATOM 1420 O O . ASN A 1 184 ? -16.391 9.469 13.047 1 98.56 184 ASN A O 1
ATOM 1424 N N . LEU A 1 185 ? -15.305 9.688 11.07 1 98.5 185 LEU A N 1
ATOM 1425 C CA . LEU A 1 185 ? -14.773 11 11.422 1 98.5 185 LEU A CA 1
ATOM 1426 C C . LEU A 1 185 ? -15.891 12.031 11.516 1 98.5 185 LEU A C 1
ATOM 1428 O O . LEU A 1 185 ? -15.695 13.117 12.078 1 98.5 185 LEU A O 1
ATOM 1432 N N . ASN A 1 186 ? -17.062 11.688 11.047 1 96.88 186 ASN A N 1
ATOM 1433 C CA . ASN A 1 186 ? -18.234 12.523 11.273 1 96.88 186 ASN A CA 1
ATOM 1434 C C . ASN A 1 186 ? -18.75 12.383 12.703 1 96.88 186 ASN A C 1
ATOM 1436 O O . ASN A 1 186 ? -19.531 13.219 13.164 1 96.88 186 ASN A O 1
ATOM 1440 N N . VAL A 1 187 ? -18.375 11.359 13.367 1 96.88 187 VAL A N 1
ATOM 1441 C CA . VAL A 1 187 ? -18.953 10.992 14.656 1 96.88 187 VAL A CA 1
ATOM 1442 C C . VAL A 1 187 ? -17.922 11.195 15.758 1 96.88 187 VAL A C 1
ATOM 1444 O O . VAL A 1 187 ? -18.25 11.695 16.844 1 96.88 187 VAL A O 1
ATOM 1447 N N . LEU A 1 188 ? -16.688 11.008 15.477 1 97.62 188 LEU A N 1
ATOM 1448 C CA . LEU A 1 188 ? -15.617 10.875 16.453 1 97.62 188 LEU A CA 1
ATOM 1449 C C . LEU A 1 188 ? -15.477 12.156 17.281 1 97.62 188 LEU A C 1
ATOM 1451 O O . LEU A 1 188 ? -15.406 12.102 18.5 1 97.62 188 LEU A O 1
ATOM 1455 N N . PRO A 1 189 ? -15.555 13.305 16.688 1 95.81 189 PRO A N 1
ATOM 1456 C CA . PRO A 1 189 ? -15.352 14.523 17.469 1 95.81 189 PRO A CA 1
ATOM 1457 C C . PRO A 1 189 ? -16.484 14.781 18.469 1 95.81 189 PRO A C 1
ATOM 1459 O O . PRO A 1 189 ? -16.312 15.578 19.391 1 95.81 189 PRO A O 1
ATOM 1462 N N . HIS A 1 190 ? -17.562 14.055 18.328 1 94.56 190 HIS A N 1
ATOM 1463 C CA . HIS A 1 190 ? -18.75 14.312 19.141 1 94.56 190 HIS A CA 1
ATOM 1464 C C . HIS A 1 190 ? -18.984 13.195 20.156 1 94.56 190 HIS A C 1
ATOM 1466 O O . HIS A 1 190 ? -19.969 13.211 20.891 1 94.56 190 HIS A O 1
ATOM 1472 N N . GLU A 1 191 ? -18.109 12.242 20.109 1 96.06 191 GLU A N 1
ATOM 1473 C CA . GLU A 1 191 ? -18.188 11.188 21.109 1 96.06 191 GLU A CA 1
ATOM 1474 C C . GLU A 1 191 ? -18.094 11.75 22.516 1 96.06 191 GLU A C 1
ATOM 1476 O O . GLU A 1 191 ? -17.5 12.812 22.734 1 96.06 191 GLU A O 1
ATOM 1481 N N . PRO A 1 192 ? -18.578 11.102 23.5 1 93.31 192 PRO A N 1
ATOM 1482 C CA . PRO A 1 192 ? -18.719 11.648 24.859 1 93.31 192 PRO A CA 1
ATOM 1483 C C . PRO A 1 192 ? -17.391 12.055 25.469 1 93.31 192 PRO A C 1
ATOM 1485 O O . PRO A 1 192 ? -17.328 13.008 26.25 1 93.31 192 PRO A O 1
ATOM 1488 N N . ALA A 1 193 ? -16.359 11.406 25.172 1 94.12 193 ALA A N 1
ATOM 1489 C CA . ALA A 1 193 ? -15.07 11.695 25.781 1 94.12 193 ALA A CA 1
ATOM 1490 C C . ALA A 1 193 ? -14.375 12.859 25.094 1 94.12 193 ALA A C 1
ATOM 1492 O O . ALA A 1 193 ? -13.367 13.383 25.594 1 94.12 193 ALA A O 1
ATOM 1493 N N . SER A 1 194 ? -14.938 13.328 24 1 94.12 194 SER A N 1
ATOM 1494 C CA . SER A 1 194 ? -14.344 14.461 23.281 1 94.12 194 SER A CA 1
ATOM 1495 C C . SER A 1 194 ? -14.844 15.781 23.844 1 94.12 194 SER A C 1
ATOM 1497 O O . SER A 1 194 ? -16.047 15.984 24 1 94.12 194 SER A O 1
ATOM 1499 N N . VAL A 1 195 ? -13.914 16.688 24.078 1 91.44 195 VAL A N 1
ATOM 1500 C CA . VAL A 1 195 ? -14.242 18.016 24.594 1 91.44 195 VAL A CA 1
ATOM 1501 C C . VAL A 1 195 ? -15.016 18.797 23.531 1 91.44 195 VAL A C 1
ATOM 1503 O O . VAL A 1 195 ? -15.82 19.688 23.875 1 91.44 195 VAL A O 1
ATOM 1506 N N . LEU A 1 196 ? -14.82 18.438 22.328 1 90.5 196 LEU A N 1
ATOM 1507 C CA . LEU A 1 196 ? -15.414 19.188 21.234 1 90.5 196 LEU A CA 1
ATOM 1508 C C . LEU A 1 196 ? -16.891 18.875 21.078 1 90.5 196 LEU A C 1
ATOM 1510 O O . LEU A 1 196 ? -17.609 19.547 20.344 1 90.5 196 LEU A O 1
ATOM 1514 N N . ARG A 1 197 ? -17.359 17.891 21.828 1 90.12 197 ARG A N 1
ATOM 1515 C CA . ARG A 1 197 ? -18.781 17.547 21.766 1 90.12 197 ARG A CA 1
ATOM 1516 C C . ARG A 1 197 ? -19.641 18.734 22.188 1 90.12 197 ARG A C 1
ATOM 1518 O O . ARG A 1 197 ? -20.812 18.812 21.812 1 90.12 197 ARG A O 1
ATOM 1525 N N . HIS A 1 198 ? -19.031 19.641 22.875 1 86.62 198 HIS A N 1
ATOM 1526 C CA . HIS A 1 198 ? -19.766 20.781 23.391 1 86.62 198 HIS A CA 1
ATOM 1527 C C . HIS A 1 198 ? -19.766 21.938 22.391 1 86.62 198 HIS A C 1
ATOM 1529 O O . HIS A 1 198 ? -20.469 22.922 22.594 1 86.62 198 HIS A O 1
ATOM 1535 N N . CYS A 1 199 ? -18.938 21.797 21.453 1 83.12 199 CYS A N 1
ATOM 1536 C CA . CYS A 1 199 ? -18.922 22.797 20.391 1 83.12 199 CYS A CA 1
ATOM 1537 C C . CYS A 1 199 ? -20 22.516 19.359 1 83.12 199 CYS A C 1
ATOM 1539 O O . CYS A 1 199 ? -19.859 21.594 18.547 1 83.12 199 CYS A O 1
ATOM 1541 N N . HIS A 1 200 ? -20.984 23.281 19.25 1 80.06 200 HIS A N 1
ATOM 1542 C CA . HIS A 1 200 ? -22.125 23 18.391 1 80.06 200 HIS A CA 1
ATOM 1543 C C . HIS A 1 200 ? -21.969 23.656 17.016 1 80.06 200 HIS A C 1
ATOM 1545 O O . HIS A 1 200 ? -22.688 23.328 16.078 1 80.06 200 HIS A O 1
ATOM 1551 N N . ALA A 1 201 ? -21.016 24.453 16.938 1 81.44 201 ALA A N 1
ATOM 1552 C CA . ALA A 1 201 ? -20.781 25.109 15.648 1 81.44 201 ALA A CA 1
ATOM 1553 C C . ALA A 1 201 ? -20.125 24.156 14.656 1 81.44 201 ALA A C 1
ATOM 1555 O O . ALA A 1 201 ? -19.266 23.359 15.039 1 81.44 201 ALA A O 1
ATOM 1556 N N . HIS A 1 202 ? -20.609 24.281 13.477 1 83.69 202 HIS A N 1
ATOM 1557 C CA . HIS A 1 202 ? -19.953 23.578 12.383 1 83.69 202 HIS A CA 1
ATOM 1558 C C . HIS A 1 202 ? -18.672 24.281 11.953 1 83.69 202 HIS A C 1
ATOM 1560 O O . HIS A 1 202 ? -18.734 25.359 11.359 1 83.69 202 HIS A O 1
ATOM 1566 N N . VAL A 1 203 ? -17.594 23.75 12.344 1 87.06 203 VAL A N 1
ATOM 1567 C CA . VAL A 1 203 ? -16.281 24.266 11.969 1 87.06 203 VAL A CA 1
ATOM 1568 C C . VAL A 1 203 ? -15.531 23.234 11.141 1 87.06 203 VAL A C 1
ATOM 1570 O O . VAL A 1 203 ? -14.906 22.328 11.688 1 87.06 203 VAL A O 1
ATOM 1573 N N . PRO A 1 204 ? -15.523 23.438 9.797 1 87.19 204 PRO A N 1
ATOM 1574 C CA . PRO A 1 204 ? -14.859 22.453 8.938 1 87.19 204 PRO A CA 1
ATOM 1575 C C . PRO A 1 204 ? -13.43 22.141 9.383 1 87.19 204 PRO A C 1
ATOM 1577 O O . PRO A 1 204 ? -12.664 23.062 9.68 1 87.19 204 PRO A O 1
ATOM 1580 N N . GLY A 1 205 ? -13.141 20.859 9.438 1 91.12 205 GLY A N 1
ATOM 1581 C CA . GLY A 1 205 ? -11.82 20.422 9.859 1 91.12 205 GLY A CA 1
ATOM 1582 C C . GLY A 1 205 ? -11.703 20.234 11.359 1 91.12 205 GLY A C 1
ATOM 1583 O O . GLY A 1 205 ? -10.758 19.609 11.844 1 91.12 205 GLY A O 1
ATOM 1584 N N . VAL A 1 206 ? -12.609 20.828 12.125 1 91.38 206 VAL A N 1
ATOM 1585 C CA . VAL A 1 206 ? -12.523 20.766 13.586 1 91.38 206 VAL A CA 1
ATOM 1586 C C . VAL A 1 206 ? -13.664 19.906 14.125 1 91.38 206 VAL A C 1
ATOM 1588 O O . VAL A 1 206 ? -13.438 18.844 14.703 1 91.38 206 VAL A O 1
ATOM 1591 N N . THR A 1 207 ? -14.906 20.297 13.797 1 91.19 207 THR A N 1
ATOM 1592 C CA . THR A 1 207 ? -16.047 19.531 14.297 1 91.19 207 THR A CA 1
ATOM 1593 C C . THR A 1 207 ? -16.625 18.656 13.203 1 91.19 207 THR A C 1
ATOM 1595 O O . THR A 1 207 ? -17.5 17.828 13.461 1 91.19 207 THR A O 1
ATOM 1598 N N . SER A 1 208 ? -16.156 18.891 12 1 93.81 208 SER A N 1
ATOM 1599 C CA . SER A 1 208 ? -16.516 18.062 10.852 1 93.81 208 SER A CA 1
ATOM 1600 C C . SER A 1 208 ? -15.305 17.75 9.984 1 93.81 208 SER A C 1
ATOM 1602 O O . SER A 1 208 ? -14.375 18.562 9.906 1 93.81 208 SER A O 1
ATOM 1604 N N . PRO A 1 209 ? -15.359 16.641 9.336 1 96.94 209 PRO A N 1
ATOM 1605 C CA . PRO A 1 209 ? -14.148 16.234 8.617 1 96.94 209 PRO A CA 1
ATOM 1606 C C . PRO A 1 209 ? -13.961 17 7.309 1 96.94 209 PRO A C 1
ATOM 1608 O O . PRO A 1 209 ? -14.898 17.609 6.801 1 96.94 209 PRO A O 1
ATOM 1611 N N . MET A 1 210 ? -12.781 17.031 6.836 1 97.94 210 MET A N 1
ATOM 1612 C CA . MET A 1 210 ? -12.383 17.516 5.52 1 97.94 210 MET A CA 1
ATOM 1613 C C . MET A 1 210 ? -11.633 16.453 4.734 1 97.94 210 MET A C 1
ATOM 1615 O O . MET A 1 210 ? -10.953 15.609 5.324 1 97.94 210 MET A O 1
ATOM 1619 N N . LEU A 1 211 ? -11.82 16.5 3.436 1 98.06 211 LEU A N 1
ATOM 1620 C CA . LEU A 1 2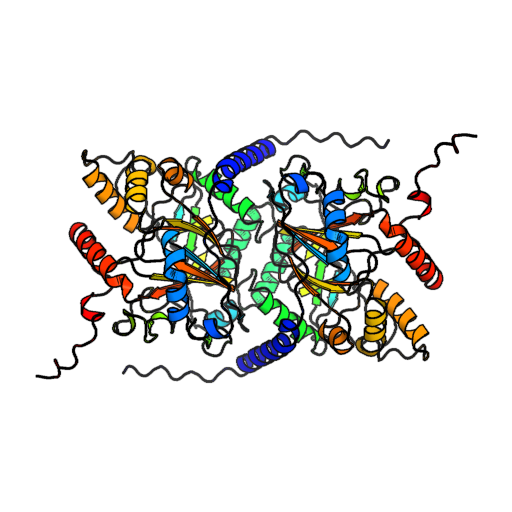11 ? -11.125 15.594 2.533 1 98.06 211 LEU A CA 1
ATOM 1621 C C . LEU A 1 211 ? -9.812 16.203 2.041 1 98.06 211 LEU A C 1
ATOM 1623 O O . LEU A 1 211 ? -9.711 17.422 1.915 1 98.06 211 LEU A O 1
ATOM 1627 N N . TYR A 1 212 ? -8.898 15.352 1.806 1 98.38 212 TYR A N 1
ATOM 1628 C CA . TYR A 1 212 ? -7.598 15.68 1.23 1 98.38 212 TYR A CA 1
ATOM 1629 C C . TYR A 1 212 ? -7.301 14.805 0.019 1 98.38 212 TYR A C 1
ATOM 1631 O O . TYR A 1 212 ? -7.098 13.602 0.153 1 98.38 212 TYR A O 1
ATOM 1639 N N . VAL A 1 213 ? -7.289 15.414 -1.104 1 97.56 213 VAL A N 1
ATOM 1640 C CA . VAL A 1 213 ? -7.055 14.734 -2.377 1 97.56 213 VAL A CA 1
ATOM 1641 C C . VAL A 1 213 ? -5.652 15.062 -2.885 1 97.56 213 VAL A C 1
ATOM 1643 O O . VAL A 1 213 ? -5.418 16.156 -3.424 1 97.56 213 VAL A O 1
ATOM 1646 N N . GLY A 1 214 ? -4.836 14.055 -2.73 1 97 214 GLY A N 1
ATOM 1647 C CA . GLY A 1 214 ? -3.434 14.297 -3.023 1 97 214 GLY A CA 1
ATOM 1648 C C . GLY A 1 214 ? -2.957 13.609 -4.289 1 97 214 GLY A C 1
ATOM 1649 O O . GLY A 1 214 ? -3.627 12.711 -4.801 1 97 214 GLY A O 1
ATOM 1650 N N . ARG A 1 215 ? -1.894 14.047 -4.848 1 96.56 215 ARG A N 1
ATOM 1651 C CA . ARG A 1 215 ? -1.146 13.422 -5.934 1 96.56 215 ARG A CA 1
ATOM 1652 C C . ARG A 1 215 ? 0.335 13.312 -5.586 1 96.56 215 ARG A C 1
ATOM 1654 O O . ARG A 1 215 ? 0.743 13.641 -4.469 1 96.56 215 ARG A O 1
ATOM 1661 N N . LEU A 1 216 ? 1.096 12.789 -6.516 1 97.06 216 LEU A N 1
ATOM 1662 C CA . LEU A 1 216 ? 2.516 12.57 -6.262 1 97.06 216 LEU A CA 1
ATOM 1663 C C . LEU A 1 216 ? 3.182 13.852 -5.766 1 97.06 216 LEU A C 1
ATOM 1665 O O . LEU A 1 216 ? 3.197 14.859 -6.477 1 97.06 216 LEU A O 1
ATOM 1669 N N . PHE A 1 217 ? 3.658 13.922 -4.488 1 97.56 217 PHE A N 1
ATOM 1670 C CA . PHE A 1 217 ? 4.504 14.922 -3.854 1 97.56 217 PHE A CA 1
ATOM 1671 C C . PHE A 1 217 ? 3.666 16.078 -3.303 1 97.56 217 PHE A C 1
ATOM 1673 O O . PHE A 1 217 ? 4.207 17.078 -2.824 1 97.56 217 PHE A O 1
ATOM 1680 N N . SER A 1 218 ? 2.33 15.961 -3.443 1 97.75 218 SER A N 1
ATOM 1681 C CA . SER A 1 218 ? 1.544 16.906 -2.656 1 97.75 218 SER A CA 1
ATOM 1682 C C . SER A 1 218 ? 1.842 16.766 -1.168 1 97.75 218 SER A C 1
ATOM 1684 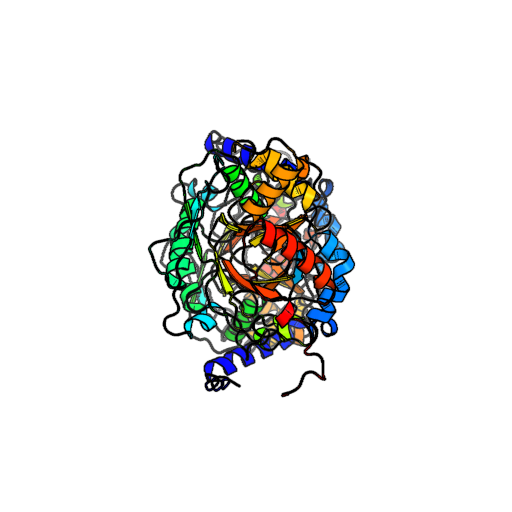O O . SER A 1 218 ? 1.923 15.656 -0.647 1 97.75 218 SER A O 1
ATOM 1686 N N . ALA A 1 219 ? 1.972 17.953 -0.524 1 97.88 219 ALA A N 1
ATOM 1687 C CA . ALA A 1 219 ? 2.531 17.875 0.823 1 97.88 219 ALA A CA 1
ATOM 1688 C C . ALA A 1 219 ? 1.708 18.719 1.804 1 97.88 219 ALA A C 1
ATOM 1690 O O . ALA A 1 219 ? 0.981 19.625 1.397 1 97.88 219 ALA A O 1
ATOM 1691 N N . PHE A 1 220 ? 1.759 18.375 3.004 1 98.06 220 PHE A N 1
ATOM 1692 C CA . PHE A 1 220 ? 1.33 19.219 4.109 1 98.06 220 PHE A CA 1
ATOM 1693 C C . PHE A 1 220 ? 2.521 19.641 4.965 1 98.06 220 PHE A C 1
ATOM 1695 O O . PHE A 1 220 ? 3.293 18.797 5.422 1 98.06 220 PHE A O 1
ATOM 1702 N N . ALA A 1 221 ? 2.66 20.891 5.098 1 97.5 221 ALA A N 1
ATOM 1703 C CA . ALA A 1 221 ? 3.844 21.516 5.691 1 97.5 221 ALA A CA 1
ATOM 1704 C C . ALA A 1 221 ? 3.881 21.297 7.199 1 97.5 221 ALA A C 1
ATOM 1706 O O . ALA A 1 221 ? 2.883 20.875 7.797 1 97.5 221 ALA A O 1
ATOM 1707 N N . TRP A 1 222 ? 5.062 21.531 7.773 1 98.06 222 TRP A N 1
ATOM 1708 C CA . TRP A 1 222 ? 5.223 21.438 9.219 1 98.06 222 TRP A CA 1
ATOM 1709 C C . TRP A 1 222 ? 4.242 22.359 9.938 1 98.06 222 TRP A C 1
ATOM 1711 O O . TRP A 1 222 ? 4.215 23.562 9.688 1 98.06 222 TRP A O 1
ATOM 1721 N N . HIS A 1 223 ? 3.473 21.781 10.844 1 97.81 223 HIS A N 1
ATOM 1722 C CA . HIS A 1 223 ? 2.549 22.594 11.633 1 97.81 223 HIS A CA 1
ATOM 1723 C C . HIS A 1 223 ? 2.035 21.828 12.844 1 97.81 223 HIS A C 1
ATOM 1725 O O . HIS A 1 223 ? 2.234 20.625 12.945 1 97.81 223 HIS A O 1
ATOM 1731 N N . VAL A 1 224 ? 1.588 22.531 13.789 1 97.12 224 VAL A N 1
ATOM 1732 C CA . VAL A 1 224 ? 0.719 22.016 14.836 1 97.12 224 VAL A CA 1
ATOM 1733 C C . VAL A 1 224 ? -0.738 22.328 14.508 1 97.12 224 VAL A C 1
ATOM 1735 O O . VAL A 1 224 ? -1.023 23.266 13.758 1 97.12 224 VAL A O 1
ATOM 1738 N N . GLU A 1 225 ? -1.634 21.438 15 1 95.81 225 GLU A N 1
ATOM 1739 C CA . GLU A 1 225 ? -3.047 21.734 14.773 1 95.81 225 GLU A CA 1
ATOM 1740 C C . GLU A 1 225 ? -3.449 23.047 15.43 1 95.81 225 GLU A C 1
ATOM 1742 O O . GLU A 1 225 ? -2.846 23.469 16.422 1 95.81 225 GLU A O 1
ATOM 1747 N N . ASP A 1 226 ? -4.469 23.688 14.859 1 91.38 226 ASP A N 1
ATOM 1748 C CA . ASP A 1 226 ? -5.031 24.891 15.477 1 91.38 226 ASP A CA 1
ATOM 1749 C C . ASP A 1 226 ? -5.414 24.641 16.938 1 91.38 226 ASP A C 1
ATOM 1751 O O . ASP A 1 226 ? -6.016 23.609 17.25 1 91.38 226 ASP A O 1
ATOM 1755 N N . GLN A 1 227 ? -4.934 25.594 17.828 1 93.31 227 GLN A N 1
ATOM 1756 C CA . GLN A 1 227 ? -5.195 25.516 19.266 1 93.31 227 GLN A CA 1
ATOM 1757 C C . GLN A 1 227 ? -4.621 24.219 19.844 1 93.31 227 GLN A C 1
ATOM 1759 O O . GLN A 1 227 ? -5.109 23.734 20.859 1 93.31 227 GLN A O 1
ATOM 1764 N N . HIS A 1 228 ? -3.725 23.609 19.141 1 96.38 228 HIS A N 1
ATOM 1765 C CA . HIS A 1 228 ? -2.986 22.422 19.547 1 96.38 228 HIS A CA 1
ATOM 1766 C C . HIS A 1 228 ? -3.92 21.234 19.75 1 96.38 228 HIS A C 1
ATOM 1768 O O . HIS A 1 228 ? -3.723 20.422 20.672 1 96.38 228 HIS A O 1
ATOM 1774 N N . LEU A 1 229 ? -4.938 21.156 18.953 1 96.62 229 LEU A N 1
ATOM 1775 C CA . LEU A 1 229 ? -5.898 20.062 19.016 1 96.62 229 LEU A CA 1
ATOM 1776 C C . LEU A 1 229 ? -5.258 18.75 18.578 1 96.62 229 LEU A C 1
ATOM 1778 O O . LEU A 1 229 ? -4.23 18.75 17.906 1 96.62 229 LEU A O 1
ATOM 1782 N N . TYR A 1 230 ? -5.984 17.641 19.016 1 98.19 230 TYR A N 1
ATOM 1783 C CA . TYR A 1 230 ? -5.762 16.344 18.359 1 98.19 230 TYR A CA 1
ATOM 1784 C C . TYR A 1 230 ? -6.242 16.375 16.922 1 98.19 230 TYR A C 1
ATOM 1786 O O . TYR A 1 230 ? -7.117 17.172 16.562 1 98.19 230 TYR A O 1
ATOM 1794 N N . SER A 1 231 ? -5.633 15.594 16.156 1 98.5 231 SER A N 1
ATOM 1795 C CA . SER A 1 231 ? -6.18 15.32 14.828 1 98.5 231 SER A CA 1
ATOM 1796 C C . SER A 1 231 ? -6.117 13.836 14.5 1 98.5 231 SER A C 1
ATOM 1798 O O . SER A 1 231 ? -5.312 13.102 15.078 1 98.5 231 SER A O 1
ATOM 1800 N N . ILE A 1 232 ? -7.027 13.391 13.727 1 98.81 232 ILE A N 1
ATOM 1801 C CA . ILE A 1 232 ? -7.039 12.023 13.219 1 98.81 232 ILE A CA 1
ATOM 1802 C C . ILE A 1 232 ? -7.305 12.031 11.719 1 98.81 232 ILE A C 1
ATOM 1804 O O . ILE A 1 232 ? -8.172 12.773 11.242 1 98.81 232 ILE A O 1
ATOM 1808 N N . ASN A 1 233 ? -6.488 11.344 10.992 1 98.88 233 ASN A N 1
ATOM 1809 C CA . ASN A 1 233 ? -6.555 11.227 9.539 1 98.88 233 ASN A CA 1
ATOM 1810 C C . ASN A 1 233 ? -6.73 9.781 9.102 1 98.88 233 ASN A C 1
ATOM 1812 O O . ASN A 1 233 ? -6.023 8.891 9.578 1 98.88 233 ASN A O 1
ATOM 1816 N N . TYR A 1 234 ? -7.688 9.508 8.305 1 98.88 234 TYR A N 1
ATOM 1817 C CA . TYR A 1 234 ? -7.883 8.18 7.73 1 98.88 234 TYR A CA 1
ATOM 1818 C C . TYR A 1 234 ? -7.512 8.164 6.254 1 98.88 234 TYR A C 1
ATOM 1820 O O . TYR A 1 234 ? -7.914 9.047 5.496 1 98.88 234 TYR A O 1
ATOM 1828 N N . ALA A 1 235 ? -6.766 7.168 5.832 1 98.75 235 ALA A N 1
ATOM 1829 C CA . ALA A 1 235 ? -6.438 6.98 4.422 1 98.75 235 ALA A CA 1
ATOM 1830 C C . ALA A 1 235 ? -7.449 6.062 3.738 1 98.75 235 ALA A C 1
ATOM 1832 O O . ALA A 1 235 ? -7.422 4.844 3.934 1 98.75 235 ALA A O 1
ATOM 1833 N N . HIS A 1 236 ? -8.195 6.629 2.846 1 98.44 236 HIS A N 1
ATOM 1834 C CA . HIS A 1 236 ? -9.258 5.883 2.182 1 98.44 236 HIS A CA 1
ATOM 1835 C C . HIS A 1 236 ? -8.711 5.082 1.003 1 98.44 236 HIS A C 1
ATOM 1837 O O . HIS A 1 236 ? -9.141 3.947 0.768 1 98.44 236 HIS A O 1
ATOM 1843 N N . ALA A 1 237 ? -7.863 5.691 0.196 1 97.38 237 ALA A N 1
ATOM 1844 C CA . ALA A 1 237 ? -7.43 5.074 -1.055 1 97.38 237 ALA A CA 1
ATOM 1845 C C . ALA A 1 237 ? -6.156 5.734 -1.576 1 97.38 237 ALA A C 1
ATOM 1847 O O . ALA A 1 237 ? -5.824 6.855 -1.186 1 97.38 237 ALA A O 1
ATOM 1848 N N . GLY A 1 238 ? -5.484 4.969 -2.416 1 96.5 238 GLY A N 1
ATOM 1849 C CA . GLY A 1 238 ? -4.359 5.535 -3.141 1 96.5 238 GLY A CA 1
ATOM 1850 C C . GLY A 1 238 ? -3.016 5.086 -2.602 1 96.5 238 GLY A C 1
ATOM 1851 O O . GLY A 1 238 ? -2.904 4 -2.023 1 96.5 238 GLY A O 1
ATOM 1852 N N . ALA A 1 239 ? -2.01 5.887 -2.934 1 96.38 239 ALA A N 1
ATOM 1853 C CA . ALA A 1 239 ? -0.638 5.602 -2.523 1 96.38 239 ALA A CA 1
ATOM 1854 C C . ALA A 1 239 ? -0.416 5.969 -1.06 1 96.38 239 ALA A C 1
ATOM 1856 O O . ALA A 1 239 ? -1.311 6.508 -0.406 1 96.38 239 ALA A O 1
ATOM 1857 N N . ALA A 1 240 ? 0.762 5.598 -0.574 1 97.81 240 ALA A N 1
ATOM 1858 C CA . ALA A 1 240 ? 1.137 5.891 0.807 1 97.81 240 ALA A CA 1
ATOM 1859 C C . ALA A 1 240 ? 1.211 7.395 1.047 1 97.81 240 ALA A C 1
ATOM 1861 O O . ALA A 1 240 ? 1.657 8.148 0.177 1 97.81 240 ALA A O 1
ATOM 1862 N N . LYS A 1 241 ? 0.719 7.754 2.104 1 98.56 241 LYS A N 1
ATOM 1863 C CA . LYS A 1 241 ? 1.041 9.07 2.652 1 98.56 241 LYS A CA 1
ATOM 1864 C C . LYS A 1 241 ? 2.133 8.969 3.715 1 98.56 241 LYS A C 1
ATOM 1866 O O . LYS A 1 241 ? 2.006 8.203 4.672 1 98.56 241 LYS A O 1
ATOM 1871 N N . VAL A 1 242 ? 3.227 9.719 3.553 1 98.81 242 VAL A N 1
ATOM 1872 C CA . VAL A 1 242 ? 4.344 9.68 4.488 1 98.81 242 VAL A CA 1
ATOM 1873 C C . VAL A 1 242 ? 4.211 10.812 5.5 1 98.81 242 VAL A C 1
ATOM 1875 O O . VAL A 1 242 ? 3.916 11.953 5.129 1 98.81 242 VAL A O 1
ATOM 1878 N N . TRP A 1 243 ? 4.445 10.461 6.762 1 98.94 243 TRP A N 1
ATOM 1879 C CA . TRP A 1 243 ? 4.305 11.414 7.859 1 98.94 243 TRP A CA 1
ATOM 1880 C C . TRP A 1 243 ? 5.602 11.516 8.656 1 98.94 243 TRP A C 1
ATOM 1882 O O . TRP A 1 243 ? 6.289 10.516 8.867 1 98.94 243 TRP A O 1
ATOM 1892 N N . TYR A 1 244 ? 5.816 12.641 9.094 1 98.88 244 TYR A N 1
ATOM 1893 C CA . TYR A 1 244 ? 6.84 12.891 10.102 1 98.88 244 TYR A CA 1
ATOM 1894 C C . TYR A 1 244 ? 6.246 13.586 11.32 1 98.88 244 TYR A C 1
ATOM 1896 O O . TYR A 1 244 ? 5.379 14.453 11.188 1 98.88 244 TYR A O 1
ATOM 1904 N N . GLY A 1 245 ? 6.68 13.148 12.477 1 98.81 245 GLY A N 1
ATOM 1905 C CA . GLY A 1 245 ? 6.121 13.688 13.711 1 98.81 245 GLY A CA 1
ATOM 1906 C C . GLY A 1 245 ? 7.18 14.109 14.711 1 98.81 245 GLY A C 1
ATOM 1907 O O . GLY A 1 245 ? 8.25 13.492 14.789 1 98.81 245 GLY A O 1
ATOM 1908 N N . VAL A 1 246 ? 6.902 15.172 15.414 1 98.81 246 VAL A N 1
ATOM 1909 C CA . VAL A 1 246 ? 7.684 15.672 16.547 1 98.81 246 VAL A CA 1
ATOM 1910 C C . VAL A 1 246 ? 6.773 15.906 17.75 1 98.81 246 VAL A C 1
ATOM 1912 O O . VAL A 1 246 ? 5.859 16.719 17.688 1 98.81 246 VAL A O 1
ATOM 1915 N N . GLY A 1 247 ? 7.098 15.219 18.844 1 98.44 247 GLY A N 1
ATOM 1916 C CA . GLY A 1 247 ? 6.273 15.352 20.031 1 98.44 247 GLY A CA 1
ATOM 1917 C C . GLY A 1 247 ? 6.32 16.734 20.641 1 98.44 247 GLY A C 1
ATOM 1918 O O . GLY A 1 247 ? 7.203 17.531 20.312 1 98.44 247 GLY A O 1
ATOM 1919 N N . ALA A 1 248 ? 5.359 17 21.516 1 97.81 248 ALA A N 1
ATOM 1920 C CA . ALA A 1 248 ? 5.238 18.312 22.156 1 97.81 248 ALA A CA 1
ATOM 1921 C C . ALA A 1 248 ? 6.523 18.672 22.906 1 97.81 248 ALA A C 1
ATOM 1923 O O . ALA A 1 248 ? 6.895 19.844 22.953 1 97.81 248 ALA A O 1
ATOM 1924 N N . ARG A 1 249 ? 7.188 17.734 23.406 1 96.75 249 ARG A N 1
ATOM 1925 C CA . ARG A 1 249 ? 8.391 17.969 24.203 1 96.75 249 ARG A CA 1
ATOM 1926 C C . ARG A 1 249 ? 9.484 18.609 23.359 1 96.75 249 ARG A C 1
ATOM 1928 O O . ARG A 1 249 ? 10.32 19.359 23.875 1 96.75 249 ARG A O 1
ATOM 1935 N N . ASP A 1 250 ? 9.445 18.297 22.094 1 97.62 250 ASP A N 1
ATOM 1936 C CA . ASP A 1 250 ? 10.5 18.781 21.203 1 97.62 250 ASP A CA 1
ATOM 1937 C C . ASP A 1 250 ? 9.984 19.906 20.312 1 97.62 250 ASP A C 1
ATOM 1939 O O . ASP A 1 250 ? 10.664 20.297 19.344 1 97.62 250 ASP A O 1
ATOM 1943 N N . ALA A 1 251 ? 8.852 20.422 20.562 1 96.94 251 ALA A N 1
ATOM 1944 C CA . ALA A 1 251 ? 8.234 21.422 19.703 1 96.94 251 ALA A CA 1
ATOM 1945 C C . ALA A 1 251 ? 9.07 22.688 19.656 1 96.94 251 ALA A C 1
ATOM 1947 O O . ALA A 1 251 ? 9.312 23.25 18.578 1 96.94 251 ALA A O 1
ATOM 1948 N N . ASP A 1 252 ? 9.539 23.156 20.812 1 95.38 252 ASP A N 1
ATOM 1949 C CA . ASP A 1 252 ? 10.359 24.359 20.859 1 95.38 252 ASP A CA 1
ATOM 1950 C C . ASP A 1 252 ? 11.656 24.172 20.078 1 95.38 252 ASP A C 1
ATOM 1952 O O . ASP A 1 252 ? 12.117 25.094 19.406 1 95.38 252 ASP A O 1
ATOM 1956 N N . ALA A 1 253 ? 12.195 23.016 20.25 1 96.31 253 ALA A N 1
ATOM 1957 C CA . ALA A 1 253 ? 13.438 22.719 19.547 1 96.31 253 ALA A CA 1
ATOM 1958 C C . ALA A 1 253 ? 13.227 22.75 18.031 1 96.31 253 ALA A C 1
ATOM 1960 O O . ALA A 1 253 ? 14.094 23.188 17.281 1 96.31 253 ALA A O 1
ATOM 1961 N N . LEU A 1 254 ? 12.109 22.266 17.547 1 97.56 254 LEU A N 1
ATOM 1962 C CA . LEU A 1 254 ? 11.805 22.312 16.125 1 97.56 254 LEU A CA 1
ATOM 1963 C C . LEU A 1 254 ? 11.648 23.75 15.648 1 97.56 254 LEU A C 1
ATOM 1965 O O . LEU A 1 254 ? 12.117 24.109 14.555 1 97.56 254 LEU A O 1
ATOM 1969 N N . GLU A 1 255 ? 10.984 24.562 16.422 1 95.62 255 GLU A N 1
ATOM 1970 C CA . GLU A 1 255 ? 10.836 25.969 16.094 1 95.62 255 GLU A CA 1
ATOM 1971 C C . GLU A 1 255 ? 12.188 26.656 15.977 1 95.62 255 GLU A C 1
ATOM 1973 O O . GLU A 1 255 ? 12.43 27.422 15.047 1 95.62 255 GLU A O 1
ATOM 1978 N N . SER A 1 256 ? 13.062 26.344 16.875 1 94.38 256 SER A N 1
ATOM 1979 C CA . SER A 1 256 ? 14.406 26.906 16.844 1 94.38 256 SER A CA 1
ATOM 1980 C C . SER A 1 256 ? 15.172 26.422 15.617 1 94.38 256 SER A C 1
ATOM 1982 O O . SER A 1 256 ? 15.898 27.188 14.984 1 94.38 256 SER A O 1
ATOM 1984 N N . ALA A 1 257 ? 15.008 25.125 15.328 1 94.5 257 ALA A N 1
ATOM 1985 C CA . ALA A 1 257 ? 15.656 24.562 14.148 1 94.5 257 ALA A CA 1
ATOM 1986 C C . ALA A 1 257 ? 15.156 25.234 12.875 1 94.5 257 ALA A C 1
ATOM 1988 O O . ALA A 1 257 ? 15.938 25.516 11.961 1 94.5 257 ALA A O 1
ATOM 1989 N N . ALA A 1 258 ? 13.875 25.453 12.828 1 94.69 258 ALA A N 1
ATOM 1990 C CA . ALA A 1 258 ? 13.297 26.125 11.672 1 94.69 258 ALA A CA 1
ATOM 1991 C C . ALA A 1 258 ? 13.82 27.547 11.539 1 94.69 258 ALA A C 1
ATOM 1993 O O . ALA A 1 258 ? 14.141 28.016 10.438 1 94.69 258 ALA A O 1
ATOM 1994 N N . ALA A 1 259 ? 13.875 28.266 12.641 1 92.81 259 ALA A N 1
ATOM 1995 C CA . ALA A 1 259 ? 14.383 29.641 12.664 1 92.81 259 ALA A CA 1
ATOM 1996 C C . ALA A 1 259 ? 15.812 29.703 12.141 1 92.81 259 ALA A C 1
ATOM 1998 O O . ALA A 1 259 ? 16.172 30.609 11.383 1 92.81 259 ALA A O 1
ATOM 1999 N N . ALA A 1 260 ? 16.625 28.703 12.492 1 91 260 ALA A N 1
ATOM 2000 C CA . ALA A 1 260 ? 18.031 28.688 12.133 1 91 260 ALA A CA 1
ATOM 2001 C C . ALA A 1 260 ? 18.234 28.156 10.711 1 91 260 ALA A C 1
ATOM 2003 O O . ALA A 1 260 ? 19.25 28.422 10.086 1 91 260 ALA A O 1
ATOM 2004 N N . GLY A 1 261 ? 17.297 27.375 10.25 1 90.94 261 GLY A N 1
ATOM 2005 C CA . GLY A 1 261 ? 17.438 26.734 8.953 1 90.94 261 GLY A CA 1
ATOM 2006 C C . GLY A 1 261 ? 16.547 27.344 7.883 1 90.94 261 GLY A C 1
ATOM 2007 O O . GLY A 1 261 ? 16.984 28.25 7.152 1 90.94 261 GLY A O 1
ATOM 2008 N N . ALA A 1 262 ? 15.32 26.953 7.902 1 90 262 ALA A N 1
ATOM 2009 C CA . ALA A 1 262 ? 14.367 27.344 6.863 1 90 262 ALA A CA 1
ATOM 2010 C C . ALA A 1 262 ? 14.242 28.859 6.785 1 90 262 ALA A C 1
ATOM 2012 O O . ALA A 1 262 ? 14.18 29.438 5.691 1 90 262 ALA A O 1
ATOM 2013 N N . PHE A 1 263 ? 14.32 29.531 7.945 1 91.12 263 PHE A N 1
ATOM 2014 C CA . PHE A 1 263 ? 14.07 30.969 7.98 1 91.12 263 PHE A CA 1
ATOM 2015 C C . PHE A 1 263 ? 15.375 31.734 8.172 1 91.12 263 PHE A C 1
ATOM 2017 O O . PHE A 1 263 ? 15.359 32.906 8.547 1 91.12 263 PHE A O 1
ATOM 2024 N N . ALA A 1 264 ? 16.484 31.172 7.973 1 87.88 264 ALA A N 1
ATOM 2025 C CA . ALA A 1 264 ? 17.797 31.781 8.211 1 87.88 264 ALA A CA 1
ATOM 2026 C C . ALA A 1 264 ? 17.938 33.094 7.422 1 87.88 264 ALA A C 1
ATOM 2028 O O . ALA A 1 264 ? 18.594 34.031 7.875 1 87.88 264 ALA A O 1
ATOM 2029 N N . GLY A 1 265 ? 17.297 33.125 6.316 1 85.75 265 GLY A N 1
ATOM 2030 C CA . GLY A 1 265 ? 17.453 34.281 5.457 1 85.75 265 GLY A CA 1
ATOM 2031 C C . GLY A 1 265 ? 16.5 35.406 5.801 1 85.75 265 GLY A C 1
ATOM 2032 O O . GLY A 1 265 ? 16.609 36.531 5.254 1 85.75 265 GLY A O 1
ATOM 2033 N N . VAL A 1 266 ? 15.555 35.188 6.633 1 87.69 266 VAL A N 1
ATOM 2034 C CA . VAL A 1 266 ? 14.555 36.188 6.965 1 87.69 266 VAL A CA 1
ATOM 2035 C C . VAL A 1 266 ? 15.133 37.188 7.973 1 87.69 266 VAL A C 1
ATOM 2037 O O . VAL A 1 266 ? 15.758 36.781 8.961 1 87.69 266 VAL A O 1
ATOM 2040 N N . ALA A 1 267 ? 15.008 38.562 7.414 1 72.69 267 ALA A N 1
ATOM 2041 C CA . ALA A 1 267 ? 15.508 39.688 8.211 1 72.69 267 ALA A CA 1
ATOM 2042 C C . ALA A 1 267 ? 14.703 39.844 9.492 1 72.69 267 ALA A C 1
ATOM 2044 O O . ALA A 1 267 ? 13.562 39.375 9.578 1 72.69 267 ALA A O 1
ATOM 2045 N N . ARG A 1 268 ? 14.953 40.094 10.805 1 69.38 268 ARG A N 1
ATOM 2046 C CA . ARG A 1 268 ? 14.469 40.5 12.125 1 69.38 268 ARG A CA 1
ATOM 2047 C C . ARG A 1 268 ? 14.094 39.281 12.953 1 69.38 268 ARG A C 1
ATOM 2049 O O . ARG A 1 268 ? 13.969 38.156 12.422 1 69.38 268 ARG A O 1
ATOM 2056 N N . PRO A 1 269 ? 13.922 39.594 14.227 1 71.88 269 PRO A N 1
ATOM 2057 C CA . PRO A 1 269 ? 14.484 40.031 15.508 1 71.88 269 PRO A CA 1
ATOM 2058 C C . PRO A 1 269 ? 15.836 39.406 15.805 1 71.88 269 PRO A C 1
ATOM 2060 O O . PRO A 1 269 ? 16.125 38.281 15.336 1 71.88 269 PRO A O 1
ATOM 2063 N N . THR A 1 270 ? 16.656 39.906 16.453 1 71.94 270 THR A N 1
ATOM 2064 C CA . THR A 1 270 ? 18.016 39.469 16.766 1 71.94 270 THR A CA 1
ATOM 2065 C C . THR A 1 270 ? 18 38.531 17.969 1 71.94 270 THR A C 1
ATOM 2067 O O . THR A 1 270 ? 18.875 37.656 18.094 1 71.94 270 THR A O 1
ATOM 2070 N N . ARG A 1 271 ? 16.953 38.594 18.781 1 83.81 271 ARG A N 1
ATOM 2071 C CA . ARG A 1 271 ? 16.922 37.75 19.953 1 83.81 271 ARG A CA 1
ATOM 2072 C C . ARG A 1 271 ? 16.406 36.344 19.609 1 83.81 271 ARG A C 1
ATOM 2074 O O . ARG A 1 271 ? 15.375 36.219 18.953 1 83.81 271 ARG A O 1
ATOM 2081 N N . PRO A 1 272 ? 17.031 35.344 20.125 1 80.31 272 PRO A N 1
ATOM 2082 C CA . PRO A 1 272 ? 16.672 33.969 19.781 1 80.31 272 PRO A CA 1
ATOM 2083 C C . PRO A 1 272 ? 15.234 33.625 20.141 1 80.31 272 PRO A C 1
ATOM 2085 O O . PRO A 1 272 ? 14.523 33.031 19.328 1 80.31 272 PRO A O 1
ATOM 2088 N N . ALA A 1 273 ? 14.82 34.094 21.234 1 80.88 273 ALA A N 1
ATOM 2089 C CA . ALA A 1 273 ? 13.453 33.781 21.672 1 80.88 273 ALA A CA 1
ATOM 2090 C C . ALA A 1 273 ? 12.43 34.438 20.75 1 80.88 273 ALA A C 1
ATOM 2092 O O . ALA A 1 273 ? 11.391 33.844 20.438 1 80.88 273 ALA A O 1
ATOM 2093 N N . GLN A 1 274 ? 12.68 35.562 20.344 1 85.31 274 GLN A N 1
ATOM 2094 C CA . GLN A 1 274 ? 11.781 36.281 19.438 1 85.31 274 GLN A CA 1
ATOM 2095 C C . GLN A 1 274 ? 11.781 35.625 18.047 1 85.31 274 GLN A C 1
ATOM 2097 O O . GLN A 1 274 ? 10.742 35.562 17.391 1 85.31 274 GLN A O 1
ATOM 2102 N N . ARG A 1 275 ? 12.883 35.156 17.75 1 87.25 275 ARG A N 1
ATOM 2103 C CA . ARG A 1 275 ? 13 34.5 16.453 1 87.25 275 ARG A CA 1
ATOM 2104 C C . ARG A 1 275 ? 12.219 33.188 16.453 1 87.25 275 ARG A C 1
ATOM 2106 O O . ARG A 1 275 ? 11.562 32.844 15.461 1 87.25 275 ARG A O 1
ATOM 2113 N N . ALA A 1 276 ? 12.383 32.531 17.516 1 85.44 276 ALA A N 1
ATOM 2114 C CA . ALA A 1 276 ? 11.641 31.297 17.641 1 85.44 276 ALA A CA 1
ATOM 2115 C C . ALA A 1 276 ? 10.133 31.531 17.641 1 85.44 276 ALA A C 1
ATOM 2117 O O . ALA A 1 276 ? 9.383 30.766 17.031 1 85.44 276 ALA A O 1
ATOM 2118 N N . ALA A 1 277 ? 9.773 32.562 18.234 1 85.88 277 ALA A N 1
ATOM 2119 C CA . ALA A 1 277 ? 8.359 32.906 18.266 1 85.88 277 ALA A CA 1
ATOM 2120 C C . ALA A 1 277 ? 7.867 33.312 16.859 1 85.88 277 ALA A C 1
ATOM 2122 O O . ALA A 1 277 ? 6.75 32.938 16.469 1 85.88 277 ALA A O 1
ATOM 2123 N N . ALA A 1 278 ? 8.672 34 16.203 1 88.12 278 ALA A N 1
ATOM 2124 C CA . ALA A 1 278 ? 8.328 34.344 14.836 1 88.12 278 ALA A CA 1
ATOM 2125 C C . ALA A 1 278 ? 8.258 33.125 13.945 1 88.12 278 ALA A C 1
ATOM 2127 O O . ALA A 1 278 ? 7.383 33.031 13.078 1 88.12 278 ALA A O 1
ATOM 2128 N N . ALA A 1 279 ? 9.172 32.25 14.18 1 90.62 279 ALA A N 1
ATOM 2129 C CA . ALA A 1 279 ? 9.172 30.984 13.43 1 90.62 279 ALA A CA 1
ATOM 2130 C C . ALA A 1 279 ? 7.902 30.188 13.719 1 90.62 279 ALA A C 1
ATOM 2132 O O . ALA A 1 279 ? 7.312 29.594 12.805 1 90.62 279 ALA A O 1
ATOM 2133 N N . ALA A 1 280 ? 7.582 30.156 14.938 1 90.25 280 ALA A N 1
ATOM 2134 C CA . ALA A 1 280 ? 6.359 29.453 15.312 1 90.25 280 ALA A CA 1
ATOM 2135 C C . ALA A 1 280 ? 5.148 30.031 14.594 1 90.25 280 ALA A C 1
ATOM 2137 O O . ALA A 1 280 ? 4.281 29.281 14.133 1 90.25 280 ALA A O 1
ATOM 2138 N N . ALA A 1 281 ? 5.098 31.266 14.5 1 89.12 281 ALA A N 1
ATOM 2139 C CA . ALA A 1 281 ? 4.004 31.938 13.789 1 89.12 281 ALA A CA 1
ATOM 2140 C C . ALA A 1 281 ? 4.027 31.594 12.305 1 89.12 281 ALA A C 1
ATOM 2142 O O . ALA A 1 281 ? 2.977 31.375 11.695 1 89.12 281 ALA A O 1
ATOM 2143 N N . ALA A 1 282 ? 5.141 31.578 11.75 1 90.88 282 ALA A N 1
ATOM 2144 C CA . ALA A 1 282 ? 5.281 31.25 10.336 1 90.88 282 ALA A CA 1
ATOM 2145 C C . ALA A 1 282 ? 4.883 29.797 10.07 1 90.88 282 ALA A C 1
ATOM 2147 O O . ALA A 1 282 ? 4.246 29.5 9.055 1 90.88 282 ALA A O 1
ATOM 2148 N N . LEU A 1 283 ? 5.258 28.906 10.992 1 93.19 283 LEU A N 1
ATOM 2149 C CA . LEU A 1 283 ? 4.902 27.5 10.875 1 93.19 283 LEU A CA 1
ATOM 2150 C C . LEU A 1 283 ? 3.393 27.312 10.93 1 93.19 283 LEU A C 1
ATOM 2152 O O . LEU A 1 283 ? 2.85 26.406 10.289 1 93.19 283 LEU A O 1
ATOM 2156 N N . ALA A 1 284 ? 2.746 28.141 11.617 1 90.5 284 ALA A N 1
ATOM 2157 C CA . ALA A 1 284 ? 1.296 28.047 11.781 1 90.5 284 ALA A CA 1
ATOM 2158 C C . ALA A 1 284 ? 0.58 28.344 10.469 1 90.5 284 ALA A C 1
ATOM 2160 O O . ALA A 1 284 ? -0.589 27.984 10.297 1 90.5 284 ALA A O 1
ATOM 2161 N N . ALA A 1 285 ? 1.279 28.984 9.523 1 88.38 285 ALA A N 1
ATOM 2162 C CA . ALA A 1 285 ? 0.703 29.266 8.211 1 88.38 285 ALA A CA 1
ATOM 2163 C C . ALA A 1 285 ? 0.689 28.016 7.336 1 88.38 285 ALA A C 1
ATOM 2165 O O . ALA A 1 285 ? 0.06 28 6.273 1 88.38 285 ALA A O 1
ATOM 2166 N N . LYS A 1 286 ? 1.323 26.922 7.746 1 93.38 286 LYS A N 1
ATOM 2167 C CA . LYS A 1 286 ? 1.253 25.594 7.145 1 93.38 286 LYS A CA 1
ATOM 2168 C C . LYS A 1 286 ? 1.79 25.594 5.719 1 93.38 286 LYS A C 1
ATOM 2170 O O . LYS A 1 286 ? 1.187 25.016 4.816 1 93.38 286 LYS A O 1
ATOM 2175 N N . THR A 1 287 ? 2.941 26.344 5.496 1 93.38 287 THR A N 1
ATOM 2176 C CA . THR A 1 287 ? 3.537 26.391 4.168 1 93.38 287 THR A CA 1
ATOM 2177 C C . THR A 1 287 ? 5.023 26.047 4.223 1 93.38 287 THR A C 1
ATOM 2179 O O . THR A 1 287 ? 5.688 25.984 3.189 1 93.38 287 THR A O 1
ATOM 2182 N N . THR A 1 288 ? 5.535 25.844 5.395 1 94.06 288 THR A N 1
ATOM 2183 C CA . THR A 1 288 ? 6.973 25.656 5.555 1 94.06 288 THR A CA 1
ATOM 2184 C C . THR A 1 288 ? 7.332 24.172 5.406 1 94.06 288 THR A C 1
ATOM 2186 O O . THR A 1 288 ? 6.973 23.359 6.25 1 94.06 288 THR A O 1
ATOM 2189 N N . ILE A 1 289 ? 8.102 23.906 4.352 1 95.06 289 ILE A N 1
ATOM 2190 C CA . ILE A 1 289 ? 8.555 22.547 4.102 1 95.06 289 ILE A CA 1
ATOM 2191 C C . ILE A 1 289 ? 10.078 22.5 4.184 1 95.06 289 ILE A C 1
ATOM 2193 O O . ILE A 1 289 ? 10.773 23.281 3.527 1 95.06 289 ILE A O 1
ATOM 2197 N N . PHE A 1 290 ? 10.625 21.688 5.027 1 94.75 290 PHE A N 1
ATOM 2198 C CA . PHE A 1 290 ? 12.047 21.375 5.066 1 94.75 290 PHE A CA 1
ATOM 2199 C C . PHE A 1 290 ? 12.273 19.938 5.496 1 94.75 290 PHE A C 1
ATOM 2201 O O . PHE A 1 290 ? 11.422 19.344 6.164 1 94.75 290 PHE A O 1
ATOM 2208 N N . PRO A 1 291 ? 13.367 19.344 5.113 1 95.56 291 PRO A N 1
ATOM 2209 C CA . PRO A 1 291 ? 13.594 17.938 5.406 1 95.56 291 PRO A CA 1
ATOM 2210 C C . PRO A 1 291 ? 13.719 17.656 6.902 1 95.56 291 PRO A C 1
ATOM 2212 O O . PRO A 1 291 ? 14.32 18.438 7.633 1 95.56 291 PRO A O 1
ATOM 2215 N N . PRO A 1 292 ? 13.172 16.516 7.348 1 96.94 292 PRO A N 1
ATOM 2216 C CA . PRO A 1 292 ? 13.305 16.109 8.75 1 96.94 292 PRO A CA 1
ATOM 2217 C C . PRO A 1 292 ? 14.766 16.047 9.203 1 96.94 292 PRO A C 1
ATOM 2219 O O . PRO A 1 292 ? 15.047 16.203 10.391 1 96.94 292 PRO A O 1
ATOM 2222 N N . SER A 1 293 ? 15.648 15.844 8.258 1 95.44 293 SER A N 1
ATOM 2223 C CA . SER A 1 293 ? 17.062 15.75 8.609 1 95.44 293 SER A CA 1
ATOM 2224 C C . SER A 1 293 ? 17.578 17.047 9.219 1 95.44 293 SER A C 1
ATOM 2226 O O . SER A 1 293 ? 18.453 17.031 10.078 1 95.44 293 SER A O 1
ATOM 2228 N N . ASP A 1 294 ? 17 18.172 8.758 1 94.19 294 ASP A N 1
ATOM 2229 C CA . ASP A 1 294 ? 17.391 19.469 9.312 1 94.19 294 ASP A CA 1
ATOM 2230 C C . ASP A 1 294 ? 17.078 19.547 10.805 1 94.19 294 ASP A C 1
ATOM 2232 O O . ASP A 1 294 ? 17.891 20.031 11.594 1 94.19 294 ASP A O 1
ATOM 2236 N N . ALA A 1 295 ? 15.945 19.094 11.172 1 95.94 295 ALA A N 1
ATOM 2237 C CA . ALA A 1 295 ? 15.531 19.078 12.57 1 95.94 295 ALA A CA 1
ATOM 2238 C C . ALA A 1 295 ? 16.328 18.062 13.367 1 95.94 295 ALA A C 1
ATOM 2240 O O . ALA A 1 295 ? 16.766 18.344 14.484 1 95.94 295 ALA A O 1
ATOM 2241 N N . ALA A 1 296 ? 16.5 16.922 12.789 1 96.38 296 ALA A N 1
ATOM 2242 C CA . ALA A 1 296 ? 17.234 15.852 13.469 1 96.38 296 ALA A CA 1
ATOM 2243 C C . ALA A 1 296 ? 18.672 16.281 13.773 1 96.38 296 ALA A C 1
ATOM 2245 O O . ALA A 1 296 ? 19.203 15.977 14.844 1 96.38 296 ALA A O 1
ATOM 2246 N N . ARG A 1 297 ? 19.281 16.969 12.898 1 94.44 297 ARG A N 1
ATOM 2247 C CA . ARG A 1 297 ? 20.641 17.453 13.086 1 94.44 297 ARG A CA 1
ATOM 2248 C C . ARG A 1 297 ? 20.719 18.438 14.242 1 94.44 297 ARG A C 1
ATOM 2250 O O . ARG A 1 297 ? 21.75 18.578 14.891 1 94.44 297 ARG A O 1
ATOM 2257 N N . ALA A 1 298 ? 19.625 19.109 14.484 1 94.12 298 ALA A N 1
ATOM 2258 C CA . ALA A 1 298 ? 19.547 20.078 15.57 1 94.12 298 ALA A CA 1
ATOM 2259 C C . ALA A 1 298 ? 19.188 19.391 16.891 1 94.12 298 ALA A C 1
ATOM 2261 O O . ALA A 1 298 ? 18.953 20.047 17.891 1 94.12 298 ALA A O 1
ATOM 2262 N N . GLY A 1 299 ? 19 18.062 16.891 1 94.81 299 GLY A N 1
ATOM 2263 C CA . GLY A 1 299 ? 18.766 17.312 18.109 1 94.81 299 GLY A CA 1
ATOM 2264 C C . GLY A 1 299 ? 17.297 17.047 18.359 1 94.81 299 GLY A C 1
ATOM 2265 O O . GLY A 1 299 ? 16.922 16.547 19.422 1 94.81 299 GLY A O 1
ATOM 2266 N N . VAL A 1 300 ? 16.453 17.422 17.469 1 97.69 300 VAL A N 1
ATOM 2267 C CA . VAL A 1 300 ? 15.023 17.172 17.578 1 97.69 300 VAL A CA 1
ATOM 2268 C C . VAL A 1 300 ? 14.719 15.711 17.297 1 97.69 300 VAL A C 1
ATOM 2270 O O . VAL A 1 300 ? 15.195 15.156 16.297 1 97.69 300 VAL A O 1
ATOM 2273 N N . ARG A 1 301 ? 14.016 15.055 18.188 1 97.38 301 ARG A N 1
ATOM 2274 C CA . ARG A 1 301 ? 13.57 13.688 17.906 1 97.38 301 ARG A CA 1
ATOM 2275 C C . ARG A 1 301 ? 12.438 13.68 16.891 1 97.38 301 ARG A C 1
ATOM 2277 O O . ARG A 1 301 ? 11.32 14.094 17.203 1 97.38 301 ARG A O 1
ATOM 2284 N N . VAL A 1 302 ? 12.68 13.211 15.672 1 98.62 302 VAL A N 1
ATOM 2285 C CA . VAL A 1 302 ? 11.695 13.133 14.602 1 98.62 302 VAL A CA 1
ATOM 2286 C C . VAL A 1 302 ? 11.359 11.672 14.312 1 98.62 302 VAL A C 1
ATOM 2288 O O . VAL A 1 302 ? 12.266 10.844 14.148 1 98.62 302 VAL A O 1
ATOM 2291 N N . VAL A 1 303 ? 10.086 11.328 14.242 1 98.69 303 VAL A N 1
ATOM 2292 C CA . VAL A 1 303 ? 9.672 9.977 13.883 1 98.69 303 VAL A CA 1
ATOM 2293 C C . VAL A 1 303 ? 9.039 9.977 12.5 1 98.69 303 VAL A C 1
ATOM 2295 O O . VAL A 1 303 ? 8.664 11.039 11.977 1 98.69 303 VAL A O 1
ATOM 2298 N N . ARG A 1 304 ? 9 8.844 11.961 1 98.38 304 ARG A N 1
ATOM 2299 C CA . ARG A 1 304 ? 8.477 8.656 10.609 1 98.38 304 ARG A CA 1
ATOM 2300 C C . ARG A 1 304 ? 7.375 7.602 10.586 1 98.38 304 ARG A C 1
ATOM 2302 O O . ARG A 1 304 ? 7.434 6.621 11.328 1 98.38 304 ARG A O 1
ATOM 2309 N N . ALA A 1 305 ? 6.312 7.801 9.758 1 98.75 305 ALA A N 1
ATOM 2310 C CA . ALA A 1 305 ? 5.25 6.82 9.562 1 98.75 305 ALA A CA 1
ATOM 2311 C C . ALA A 1 305 ? 4.84 6.75 8.094 1 98.75 305 ALA A C 1
ATOM 2313 O O . ALA A 1 305 ? 4.793 7.773 7.406 1 98.75 305 ALA A O 1
ATOM 2314 N N . VAL A 1 306 ? 4.574 5.547 7.598 1 98.56 306 VAL A N 1
ATOM 2315 C CA . VAL A 1 306 ? 4.004 5.309 6.273 1 98.56 306 VAL A CA 1
ATOM 2316 C C . VAL A 1 306 ? 2.551 4.863 6.414 1 98.56 306 VAL A C 1
ATOM 2318 O O . VAL A 1 306 ? 2.277 3.754 6.879 1 98.56 306 VAL A O 1
ATOM 2321 N N . GLN A 1 307 ? 1.696 5.723 6.016 1 98.75 307 GLN A N 1
ATOM 2322 C CA . GLN A 1 307 ? 0.267 5.438 6.102 1 98.75 307 GLN A CA 1
ATOM 2323 C C . GLN A 1 307 ? -0.256 4.844 4.797 1 98.75 307 GLN A C 1
ATOM 2325 O O . GLN A 1 307 ? -0.135 5.461 3.736 1 98.75 307 GLN A O 1
ATOM 2330 N N . LEU A 1 308 ? -0.809 3.672 4.859 1 98 308 LEU A N 1
ATOM 2331 C CA . LEU A 1 308 ? -1.462 3.021 3.73 1 98 308 LEU A CA 1
ATOM 2332 C C . LEU A 1 308 ? -2.979 3.051 3.889 1 98 308 LEU A C 1
ATOM 2334 O O . LEU A 1 308 ? -3.488 3.264 4.988 1 98 308 LEU A O 1
ATOM 2338 N N . PRO A 1 309 ? -3.723 2.867 2.738 1 98 309 PRO A N 1
ATOM 2339 C CA . PRO A 1 309 ? -5.18 2.807 2.861 1 98 309 PRO A CA 1
ATOM 2340 C C . PRO A 1 309 ? -5.645 1.782 3.895 1 98 309 PRO A C 1
ATOM 2342 O O . PRO A 1 309 ? -5.086 0.684 3.973 1 98 309 PRO A O 1
ATOM 2345 N N . GLY A 1 310 ? -6.609 2.229 4.684 1 98.31 310 GLY A N 1
ATOM 2346 C CA . GLY A 1 310 ? -7.113 1.344 5.723 1 98.31 310 GLY A CA 1
ATOM 2347 C C . GLY A 1 310 ? -6.516 1.62 7.086 1 98.31 310 GLY A C 1
ATOM 2348 O O . GLY A 1 310 ? -6.699 0.838 8.023 1 98.31 310 GLY A O 1
ATOM 2349 N N . SER A 1 311 ? -5.809 2.764 7.191 1 98.69 311 SER A N 1
ATOM 2350 C CA . SER A 1 311 ? -5.176 3.07 8.469 1 98.69 311 SER A CA 1
ATOM 2351 C C . SER A 1 311 ? -5.41 4.523 8.867 1 98.69 311 SER A C 1
ATOM 2353 O O . SER A 1 311 ? -5.77 5.352 8.031 1 98.69 311 SER A O 1
ATOM 2355 N N . PHE A 1 312 ? -5.266 4.754 10.148 1 98.94 312 PHE A N 1
ATOM 2356 C CA . PHE A 1 312 ? -5.395 6.082 10.734 1 98.94 312 PHE A CA 1
ATOM 2357 C C . PHE A 1 312 ? -4.043 6.605 11.195 1 98.94 312 PHE A C 1
ATOM 2359 O O . PHE A 1 312 ? -3.182 5.828 11.617 1 98.94 312 PHE A O 1
ATOM 2366 N N . VAL A 1 313 ? -3.881 7.871 11.086 1 98.94 313 VAL A N 1
ATOM 2367 C CA . VAL A 1 313 ? -2.816 8.562 11.805 1 98.94 313 VAL A CA 1
ATOM 2368 C C . VAL A 1 313 ? -3.42 9.547 12.805 1 98.94 313 VAL A C 1
ATOM 2370 O O . VAL A 1 313 ? -4.305 10.336 12.453 1 98.94 313 VAL A O 1
ATOM 2373 N N . VAL A 1 314 ? -2.98 9.43 13.992 1 98.94 314 VAL A N 1
ATOM 2374 C CA . VAL A 1 314 ? -3.379 10.367 15.039 1 98.94 314 VAL A CA 1
ATOM 2375 C C . VAL A 1 314 ? -2.217 11.305 15.352 1 98.94 314 VAL A C 1
ATOM 2377 O O . VAL A 1 314 ? -1.069 10.867 15.469 1 98.94 314 VAL A O 1
ATOM 2380 N N . THR A 1 315 ? -2.5 12.57 15.414 1 98.81 315 THR A N 1
ATOM 2381 C CA . THR A 1 315 ? -1.533 13.539 15.914 1 98.81 315 THR A CA 1
ATOM 2382 C C . THR A 1 315 ? -1.942 14.039 17.297 1 98.81 315 THR A C 1
ATOM 2384 O O . THR A 1 315 ? -3.131 14.234 17.562 1 98.81 315 THR A O 1
ATOM 2387 N N . PHE A 1 316 ? -1.019 14.258 18.125 1 98.75 316 PHE A N 1
ATOM 2388 C CA . PHE A 1 316 ? -1.277 14.609 19.516 1 98.75 316 PHE A CA 1
ATOM 2389 C C . PHE A 1 316 ? -1.086 16.109 19.734 1 98.75 316 PHE A C 1
ATOM 2391 O O . PHE A 1 316 ? -0.511 16.797 18.891 1 98.75 316 PHE A O 1
ATOM 2398 N N . PRO A 1 317 ? -1.617 16.625 20.844 1 98 317 PRO A N 1
ATOM 2399 C CA . PRO A 1 317 ? -1.578 18.078 21.094 1 98 317 PRO A CA 1
ATOM 2400 C C . PRO A 1 317 ? -0.162 18.641 21.047 1 98 317 PRO A C 1
ATOM 2402 O O . PRO A 1 317 ? 0.752 18.078 21.656 1 98 317 PRO A O 1
ATOM 2405 N N . ARG A 1 318 ? 0.005 19.703 20.266 1 97.38 318 ARG A N 1
ATOM 2406 C CA . ARG A 1 318 ? 1.227 20.5 20.094 1 97.38 318 ARG A CA 1
ATOM 2407 C C . ARG A 1 318 ? 2.322 19.672 19.438 1 97.38 318 ARG A C 1
ATOM 2409 O O . ARG A 1 318 ? 3.496 20.047 19.469 1 97.38 318 ARG A O 1
ATOM 2416 N N . ALA A 1 319 ? 1.954 18.609 18.875 1 98.5 319 ALA A N 1
ATOM 2417 C CA . ALA A 1 319 ? 2.912 17.859 18.078 1 98.5 319 ALA A CA 1
ATOM 2418 C C . ALA A 1 319 ? 3.023 18.422 16.672 1 98.5 319 ALA A C 1
ATOM 2420 O O . ALA A 1 319 ? 2.01 18.719 16.031 1 98.5 319 ALA A O 1
ATOM 2421 N N . TYR A 1 320 ? 4.242 18.688 16.25 1 98.69 320 TYR A N 1
ATOM 2422 C CA . TYR A 1 320 ? 4.449 19.062 14.859 1 98.69 320 TYR A CA 1
ATOM 2423 C C . TYR A 1 320 ? 4.375 17.844 13.953 1 98.69 320 TYR A C 1
ATOM 2425 O O . TYR A 1 320 ? 4.82 16.75 14.328 1 98.69 320 TYR A O 1
ATOM 2433 N N . HIS A 1 321 ? 3.828 18 12.828 1 98.88 321 HIS A N 1
ATOM 2434 C CA . HIS A 1 321 ? 3.795 16.953 11.812 1 98.88 321 HIS A CA 1
ATOM 2435 C C . HIS A 1 321 ? 3.844 17.547 10.414 1 98.88 321 HIS A C 1
ATOM 2437 O O . HIS A 1 321 ? 3.445 18.703 10.203 1 98.88 321 HIS A O 1
ATOM 2443 N N . ALA A 1 322 ? 4.367 16.844 9.523 1 98.75 322 ALA A N 1
ATOM 2444 C CA . ALA A 1 322 ? 4.465 17.156 8.094 1 98.75 322 ALA A CA 1
ATOM 2445 C C . ALA A 1 322 ? 4.539 15.867 7.266 1 98.75 322 ALA A C 1
ATOM 2447 O O . ALA A 1 322 ? 4.656 14.773 7.82 1 98.75 322 ALA A O 1
ATOM 2448 N N . GLY A 1 323 ? 4.402 16.031 6.027 1 98.5 323 GLY A N 1
ATOM 2449 C CA . GLY A 1 323 ? 4.5 14.867 5.172 1 98.5 323 GLY A CA 1
ATOM 2450 C C . GLY A 1 323 ? 4.09 15.148 3.736 1 98.5 323 GLY A C 1
ATOM 2451 O O . GLY A 1 323 ? 4.027 16.297 3.314 1 98.5 323 GLY A O 1
ATOM 2452 N N . PHE A 1 324 ? 3.932 14.086 2.965 1 98.5 324 PHE A N 1
ATOM 2453 C CA . PHE A 1 324 ? 3.551 14.219 1.563 1 98.5 324 PHE A CA 1
ATOM 2454 C C . PHE A 1 324 ? 2.928 12.93 1.048 1 98.5 324 PHE A C 1
ATOM 2456 O O . PHE A 1 324 ? 2.998 11.891 1.711 1 98.5 324 PHE A O 1
ATOM 2463 N N . SER A 1 325 ? 2.287 12.977 -0.075 1 97.88 325 SER A N 1
ATOM 2464 C CA . SER A 1 325 ? 1.698 11.82 -0.747 1 97.88 325 SER A CA 1
ATOM 2465 C C . SER A 1 325 ? 2.674 11.203 -1.744 1 97.88 325 SER A C 1
ATOM 2467 O O . SER A 1 325 ? 3.256 11.914 -2.568 1 97.88 325 SER A O 1
ATOM 2469 N N . ALA A 1 326 ? 2.773 9.883 -1.696 1 97.31 326 ALA A N 1
ATOM 2470 C CA . ALA A 1 326 ? 3.674 9.172 -2.598 1 97.31 326 ALA A CA 1
ATOM 2471 C C . ALA A 1 326 ? 2.984 8.844 -3.92 1 97.31 326 ALA A C 1
ATOM 2473 O O . ALA A 1 326 ? 3.502 8.062 -4.723 1 97.31 326 ALA A O 1
ATOM 2474 N N . GLY A 1 327 ? 1.873 9.367 -4.164 1 95.31 327 GLY A N 1
ATOM 2475 C CA . GLY A 1 327 ? 1.018 9.227 -5.332 1 95.31 327 GLY A CA 1
ATOM 2476 C C . GLY A 1 327 ? -0.393 9.734 -5.102 1 95.31 327 GLY A C 1
ATOM 2477 O O . GLY A 1 327 ? -0.633 10.523 -4.184 1 95.31 327 GLY A O 1
ATOM 2478 N N . THR A 1 328 ? -1.226 9.32 -5.957 1 94.19 328 THR A N 1
ATOM 2479 C CA . THR A 1 328 ? -2.629 9.664 -5.75 1 94.19 328 THR A CA 1
ATOM 2480 C C . THR A 1 328 ? -3.117 9.156 -4.398 1 94.19 328 THR A C 1
ATOM 2482 O O . THR A 1 328 ? -2.838 8.023 -4.016 1 94.19 328 THR A O 1
ATOM 2485 N N . HIS A 1 329 ? -3.82 10.008 -3.717 1 95.44 329 HIS A N 1
ATOM 2486 C CA . HIS A 1 329 ? -4.223 9.703 -2.348 1 95.44 329 HIS A CA 1
ATOM 2487 C C . HIS A 1 329 ? -5.535 10.398 -1.996 1 95.44 329 HIS A C 1
ATOM 2489 O O . HIS A 1 329 ? -5.777 11.531 -2.412 1 95.44 329 HIS A O 1
ATOM 2495 N N . LEU A 1 330 ? -6.41 9.695 -1.328 1 97.81 330 LEU A N 1
ATOM 2496 C CA . LEU A 1 330 ? -7.605 10.281 -0.738 1 97.81 330 LEU A CA 1
ATOM 2497 C C . LEU A 1 330 ? -7.648 10.039 0.766 1 97.81 330 LEU A C 1
ATOM 2499 O O . LEU A 1 330 ? -7.793 8.898 1.209 1 97.81 330 LEU A O 1
ATOM 2503 N N . GLY A 1 331 ? -7.504 11.094 1.495 1 98.31 331 GLY A N 1
ATOM 2504 C CA . GLY A 1 331 ? -7.586 11.047 2.945 1 98.31 331 GLY A CA 1
ATOM 2505 C C . GLY A 1 331 ? -8.695 11.914 3.51 1 98.31 331 GLY A C 1
ATOM 2506 O O . GLY A 1 331 ? -9.305 12.695 2.779 1 98.31 331 GLY A O 1
ATOM 2507 N N . GLU A 1 332 ? -8.961 11.742 4.699 1 98.62 332 GLU A N 1
ATOM 2508 C CA . GLU A 1 332 ? -9.969 12.477 5.457 1 98.62 332 GLU A CA 1
ATOM 2509 C C . GLU A 1 332 ? -9.5 12.734 6.891 1 98.62 332 GLU A C 1
ATOM 2511 O O . GLU A 1 332 ? -8.883 11.859 7.512 1 98.62 332 GLU A O 1
ATOM 2516 N N . ALA A 1 333 ? -9.719 13.945 7.355 1 98.69 333 ALA A N 1
ATOM 2517 C CA . ALA A 1 333 ? -9.242 14.25 8.703 1 98.69 333 ALA A CA 1
ATOM 2518 C C . ALA A 1 333 ? -10.266 15.078 9.469 1 98.69 333 ALA A C 1
ATOM 2520 O O . ALA A 1 333 ? -11.109 15.75 8.867 1 98.69 333 ALA A O 1
ATOM 2521 N N . VAL A 1 334 ? -10.164 14.992 10.734 1 98.19 334 VAL A N 1
ATOM 2522 C CA . VAL A 1 334 ? -10.938 15.828 11.641 1 98.19 334 VAL A CA 1
ATOM 2523 C C . VAL A 1 334 ? -10.172 16.016 12.945 1 98.19 334 VAL A C 1
ATOM 2525 O O . VAL A 1 334 ? -9.297 15.211 13.281 1 98.19 334 VAL A O 1
ATOM 2528 N N . ASN A 1 335 ? -10.414 17.094 13.617 1 97.31 335 ASN A N 1
ATOM 2529 C CA . ASN A 1 335 ? -9.836 17.297 14.945 1 97.31 335 ASN A CA 1
ATOM 2530 C C . ASN A 1 335 ? -10.734 16.719 16.031 1 97.31 335 ASN A C 1
ATOM 2532 O O . ASN A 1 335 ? -11.891 16.375 15.781 1 97.31 335 ASN A O 1
ATOM 2536 N N . PHE A 1 336 ? -10.195 16.516 17.156 1 97.06 336 PHE A N 1
ATOM 2537 C CA . PHE A 1 336 ? -10.883 16.172 18.391 1 97.06 336 PHE A CA 1
ATOM 2538 C C . PHE A 1 336 ? -10.039 16.562 19.594 1 97.06 336 PHE A C 1
ATOM 2540 O O . PHE A 1 336 ? -8.953 17.125 19.453 1 97.06 336 PHE A O 1
ATOM 2547 N N . ALA A 1 337 ? -10.641 16.406 20.781 1 95.62 337 ALA A N 1
ATOM 2548 C CA . ALA A 1 337 ? -9.867 16.75 21.969 1 95.62 337 ALA A CA 1
ATOM 2549 C C . ALA A 1 337 ? -10.297 15.914 23.172 1 95.62 337 ALA A C 1
ATOM 2551 O O . ALA A 1 337 ? -11.484 15.648 23.359 1 95.62 337 ALA A O 1
ATOM 2552 N N . LEU A 1 338 ? -9.297 15.445 23.875 1 95.88 338 LEU A N 1
ATOM 2553 C CA . LEU A 1 338 ? -9.5 14.805 25.172 1 95.88 338 LEU A CA 1
ATOM 2554 C C . LEU A 1 338 ? -9.203 15.781 26.312 1 95.88 338 LEU A C 1
ATOM 2556 O O . LEU A 1 338 ? -8.805 16.922 26.078 1 95.88 338 LEU A O 1
ATOM 2560 N N . ASP A 1 339 ? -9.352 15.352 27.531 1 92.44 339 ASP A N 1
ATOM 2561 C CA . ASP A 1 339 ? -9.242 16.25 28.672 1 92.44 339 ASP A CA 1
ATOM 2562 C C . ASP A 1 339 ? -7.816 16.75 28.844 1 92.44 339 ASP A C 1
ATOM 2564 O O . ASP A 1 339 ? -7.598 17.859 29.359 1 92.44 339 ASP A O 1
ATOM 2568 N N . ASP A 1 340 ? -6.906 16.062 28.391 1 93.25 340 ASP A N 1
ATOM 2569 C CA . ASP A 1 340 ? -5.512 16.453 28.562 1 93.25 340 ASP A CA 1
ATOM 2570 C C . ASP A 1 340 ? -5.129 17.578 27.594 1 93.25 340 ASP A C 1
ATOM 2572 O O . ASP A 1 340 ? -4.016 18.094 27.656 1 93.25 340 ASP A O 1
ATOM 2576 N N . TRP A 1 341 ? -6.004 17.969 26.734 1 94.44 341 TRP A N 1
ATOM 2577 C CA . TRP A 1 341 ? -5.789 18.984 25.719 1 94.44 341 TRP A CA 1
ATOM 2578 C C . TRP A 1 341 ? -5.766 20.375 26.344 1 94.44 341 TRP A C 1
ATOM 2580 O O . TRP A 1 341 ? -5.137 21.297 25.797 1 94.44 341 TRP A O 1
ATOM 2590 N N . TRP A 1 342 ? -6.32 20.594 27.516 1 92.69 342 TRP A N 1
ATOM 2591 C CA . TRP A 1 342 ? -6.613 21.906 28.062 1 92.69 342 TRP A CA 1
ATOM 2592 C C . TRP A 1 342 ? -5.332 22.703 28.297 1 92.69 342 TRP A C 1
ATOM 2594 O O . TRP A 1 342 ? -5.234 23.875 27.891 1 92.69 342 TRP A O 1
ATOM 2604 N N . PRO A 1 343 ? -4.332 22.016 28.859 1 93.56 343 PRO A N 1
ATOM 2605 C CA . PRO A 1 343 ? -3.094 22.781 29.031 1 93.56 343 PRO A CA 1
ATOM 2606 C C . PRO A 1 343 ? -2.494 23.25 27.703 1 93.56 343 PRO A C 1
ATOM 2608 O O . PRO A 1 343 ? -1.918 24.344 27.641 1 93.56 343 PRO A O 1
ATOM 2611 N N . HIS A 1 344 ? -2.623 22.484 26.719 1 94.56 344 HIS A N 1
ATOM 2612 C CA . HIS A 1 344 ? -2.133 22.844 25.406 1 94.56 344 HIS A CA 1
ATOM 2613 C C . HIS A 1 344 ? -2.965 23.984 24.812 1 94.56 344 HIS A C 1
ATOM 2615 O O . HIS A 1 344 ? -2.424 24.875 24.156 1 94.56 344 HIS A O 1
ATOM 2621 N N . ALA A 1 345 ? -4.219 23.922 25.031 1 93.38 345 ALA A N 1
ATOM 2622 C CA . ALA A 1 345 ? -5.125 24.953 24.516 1 93.38 345 ALA A CA 1
ATOM 2623 C C . ALA A 1 345 ? -4.793 26.312 25.109 1 93.38 345 ALA A C 1
ATOM 2625 O O . ALA A 1 345 ? -4.816 27.328 24.391 1 93.38 345 ALA A O 1
ATOM 2626 N N . LEU A 1 346 ? -4.527 26.359 26.312 1 92.38 346 LEU A N 1
ATOM 2627 C CA . LEU A 1 346 ? -4.203 27.609 26.984 1 92.38 346 LEU A CA 1
ATOM 2628 C C . LEU A 1 346 ? -2.885 28.172 26.469 1 92.38 346 LEU A C 1
ATOM 2630 O O . LEU A 1 346 ? -2.756 29.391 26.297 1 92.38 346 LEU A O 1
ATOM 2634 N N . ARG A 1 347 ? -2 27.297 26.281 1 90.56 347 ARG A N 1
ATOM 2635 C CA . ARG A 1 347 ? -0.731 27.719 25.688 1 90.56 347 ARG A CA 1
ATOM 2636 C C . ARG A 1 347 ? -0.938 28.297 24.281 1 90.56 347 ARG A C 1
ATOM 2638 O O . ARG A 1 347 ? -0.349 29.312 23.938 1 90.56 347 ARG A O 1
ATOM 2645 N N . ALA A 1 348 ? -1.709 27.625 23.562 1 92.38 348 ALA A N 1
ATOM 2646 C CA . ALA A 1 348 ? -1.993 28.062 22.203 1 92.38 348 ALA A CA 1
ATOM 2647 C C . ALA A 1 348 ? -2.688 29.422 22.188 1 92.38 348 ALA A C 1
ATOM 2649 O O . ALA A 1 348 ? -2.377 30.281 21.359 1 92.38 348 ALA A O 1
ATOM 2650 N N . ARG A 1 349 ? -3.604 29.578 23.062 1 90.94 349 ARG A N 1
ATOM 2651 C CA . ARG A 1 349 ? -4.324 30.844 23.141 1 90.94 349 ARG A CA 1
ATOM 2652 C C . ARG A 1 349 ? -3.369 32 23.406 1 90.94 349 ARG A C 1
ATOM 2654 O O . ARG A 1 349 ? -3.486 33.062 22.797 1 90.94 349 ARG A O 1
ATOM 2661 N N . ALA A 1 350 ? -2.492 31.844 24.281 1 89.69 350 ALA A N 1
ATOM 2662 C CA . ALA A 1 350 ? -1.513 32.875 24.609 1 89.69 350 ALA A CA 1
ATOM 2663 C C . ALA A 1 350 ? -0.667 33.25 23.391 1 89.69 350 ALA A C 1
ATOM 2665 O O . ALA A 1 350 ? -0.438 34.406 23.109 1 89.69 350 ALA A O 1
ATOM 2666 N N . ALA A 1 351 ? -0.266 32.25 22.703 1 86.56 351 ALA A N 1
ATOM 2667 C CA . ALA A 1 351 ? 0.557 32.469 21.516 1 86.56 351 ALA A CA 1
ATOM 2668 C C . ALA A 1 351 ? -0.244 33.125 20.406 1 86.56 351 ALA A C 1
ATOM 2670 O O . ALA A 1 351 ? 0.235 34.094 19.781 1 86.56 351 ALA A O 1
ATOM 2671 N N . HIS A 1 352 ? -1.428 32.656 20.234 1 86.62 352 HIS A N 1
ATOM 2672 C CA . HIS A 1 352 ? -2.275 33.188 19.172 1 86.62 352 HIS A CA 1
ATOM 2673 C C . HIS A 1 352 ? -2.617 34.656 19.406 1 86.62 352 HIS A C 1
ATOM 2675 O O . HIS A 1 352 ? -2.666 35.438 18.469 1 86.62 352 HIS A O 1
ATOM 2681 N N . ARG A 1 353 ? -2.885 34.938 20.578 1 85.12 353 ARG A N 1
ATOM 2682 C CA . ARG A 1 353 ? -3.152 36.344 20.922 1 85.12 353 ARG A CA 1
ATOM 2683 C C . ARG A 1 353 ? -1.955 37.219 20.594 1 85.12 353 ARG A C 1
ATOM 2685 O O . ARG A 1 353 ? -2.119 38.344 20.078 1 85.12 353 ARG A O 1
ATOM 2692 N N . ALA A 1 354 ? -0.85 36.688 20.859 1 82.69 354 ALA A N 1
ATOM 2693 C CA . ALA A 1 354 ? 0.379 37.406 20.594 1 82.69 354 ALA A CA 1
ATOM 2694 C C . ALA A 1 354 ? 0.583 37.594 19.094 1 82.69 354 ALA A C 1
ATOM 2696 O O . ALA A 1 354 ? 1.138 38.625 18.656 1 82.69 354 ALA A O 1
ATOM 2697 N N . TRP A 1 355 ? 0.031 36.594 18.281 1 81.12 355 TRP A N 1
ATOM 2698 C CA . TRP A 1 355 ? 0.197 36.625 16.844 1 81.12 355 TRP A CA 1
ATOM 2699 C C . TRP A 1 355 ? -0.969 37.344 16.172 1 81.12 355 TRP A C 1
ATOM 2701 O O . TRP A 1 355 ? -0.928 37.625 14.969 1 81.12 355 TRP A O 1
ATOM 2711 N N . GLY A 1 356 ? -1.987 37.625 16.938 1 79 356 GLY A N 1
ATOM 2712 C CA . GLY A 1 356 ? -3.184 38.25 16.391 1 79 356 GLY A CA 1
ATOM 2713 C C . GLY A 1 356 ? -4.027 37.281 15.578 1 79 356 GLY A C 1
ATOM 2714 O O . GLY A 1 356 ? -4.656 37.656 14.594 1 79 356 GLY A O 1
ATOM 2715 N N . VAL A 1 357 ? -3.906 36.031 15.883 1 78.19 357 VAL A N 1
ATOM 2716 C CA . VAL A 1 357 ? -4.664 35 15.195 1 78.19 357 VAL A CA 1
ATOM 2717 C C . VAL A 1 357 ? -5.898 34.625 16.016 1 78.19 357 VAL A C 1
ATOM 2719 O O . VAL A 1 357 ? -5.809 34.406 17.219 1 78.19 357 VAL A O 1
ATOM 2722 N N . PRO A 1 358 ? -7.039 34.656 15.344 1 78 358 PRO A N 1
ATOM 2723 C CA . PRO A 1 358 ? -8.258 34.281 16.062 1 78 358 PRO A CA 1
ATOM 2724 C C . PRO A 1 358 ? -8.305 32.812 16.422 1 78 358 PRO A C 1
ATOM 2726 O O . PRO A 1 358 ? -7.656 32 15.758 1 78 358 PRO A O 1
ATOM 2729 N N . GLU A 1 359 ? -9.117 32.562 17.453 1 80.88 359 GLU A N 1
ATOM 2730 C CA . GLU A 1 359 ? -9.328 31.172 17.875 1 80.88 359 GLU A CA 1
ATOM 2731 C C . GLU A 1 359 ? -10.289 30.438 16.938 1 80.88 359 GLU A C 1
ATOM 2733 O O . GLU A 1 359 ? -11.32 31 16.547 1 80.88 359 GLU A O 1
ATOM 2738 N N . ALA A 1 360 ? -9.859 29.25 16.531 1 77.75 360 ALA A N 1
ATOM 2739 C CA . ALA A 1 360 ? -10.734 28.438 15.703 1 77.75 360 ALA A CA 1
ATOM 2740 C C . ALA A 1 360 ? -12.008 28.047 16.453 1 77.75 360 ALA A C 1
ATOM 2742 O O . ALA A 1 360 ? -13.102 28.047 15.875 1 77.75 360 ALA A O 1
ATOM 2743 N N . VAL A 1 361 ? -11.828 27.641 17.703 1 81.69 361 VAL A N 1
ATOM 2744 C CA . VAL A 1 361 ? -12.945 27.312 18.594 1 81.69 361 VAL A CA 1
ATOM 2745 C C . VAL A 1 361 ? -12.805 28.078 19.906 1 81.69 361 VAL A C 1
ATOM 2747 O O . VAL A 1 361 ? -11.781 27.984 20.594 1 81.69 361 VAL A O 1
ATOM 2750 N N . PRO A 1 362 ? -13.883 28.75 20.188 1 80.69 362 PRO A N 1
ATOM 2751 C CA . PRO A 1 362 ? -13.812 29.391 21.5 1 80.69 362 PRO A CA 1
ATOM 2752 C C . PRO A 1 362 ? -13.688 28.391 22.641 1 80.69 362 PRO A C 1
ATOM 2754 O O . PRO A 1 362 ? -14.492 27.469 22.75 1 80.69 362 PRO A O 1
ATOM 2757 N N . LEU A 1 363 ? -12.656 28.594 23.453 1 80.56 363 LEU A N 1
ATOM 2758 C CA . LEU A 1 363 ? -12.414 27.672 24.562 1 80.56 363 LEU A CA 1
ATOM 2759 C C . LEU A 1 363 ? -13.609 27.641 25.516 1 80.56 363 LEU A C 1
ATOM 2761 O O . LEU A 1 363 ? -13.891 26.609 26.141 1 80.56 363 LEU A O 1
ATOM 2765 N N . GLU A 1 364 ? -14.25 28.719 25.578 1 77.94 364 GLU A N 1
ATOM 2766 C CA . GLU A 1 364 ? -15.438 28.828 26.438 1 77.94 364 GLU A CA 1
ATOM 2767 C C . GLU A 1 364 ? -16.562 27.922 25.938 1 77.94 364 GLU A C 1
ATOM 2769 O O . GLU A 1 364 ? -17.344 27.406 26.719 1 77.94 364 GLU A O 1
ATOM 2774 N N . ALA A 1 365 ? -16.562 27.75 24.719 1 71.38 365 ALA A N 1
ATOM 2775 C CA . ALA A 1 365 ? -17.594 26.891 24.125 1 71.38 365 ALA A CA 1
ATOM 2776 C C . ALA A 1 365 ? -17.312 25.422 24.391 1 71.38 365 ALA A C 1
ATOM 2778 O O . ALA A 1 365 ? -18.219 24.594 24.312 1 71.38 365 ALA A O 1
ATOM 2779 N N . ALA A 1 366 ? -16.125 25.125 24.688 1 70.81 366 ALA A N 1
ATOM 2780 C CA . ALA A 1 366 ? -15.727 23.734 24.906 1 70.81 366 ALA A CA 1
ATOM 2781 C C . ALA A 1 366 ? -15.867 23.359 26.375 1 70.81 366 ALA A C 1
ATOM 2783 O O . ALA A 1 366 ? -15.719 22.188 26.734 1 70.81 366 ALA A O 1
ATOM 2784 N N . GLN A 1 367 ? -16.141 24.328 27.234 1 71.94 367 GLN A N 1
ATOM 2785 C CA . GLN A 1 367 ? -16.281 24.062 28.672 1 71.94 367 GLN A CA 1
ATOM 2786 C C . GLN A 1 367 ? -17.672 23.531 28.984 1 71.94 367 GLN A C 1
ATOM 2788 O O . GLN A 1 367 ? -18.656 23.891 28.328 1 71.94 367 GLN A O 1
ATOM 2793 N N . GLU A 1 368 ? -17.703 22.406 29.672 1 63.84 368 GLU A N 1
ATOM 2794 C CA . GLU A 1 368 ? -18.984 21.844 30.109 1 63.84 368 GLU A CA 1
ATOM 2795 C C . GLU A 1 368 ? -19.906 22.938 30.656 1 63.84 368 GLU A C 1
ATOM 2797 O O . GLU A 1 368 ? -19.484 23.797 31.422 1 63.84 368 GLU A O 1
ATOM 2802 N N . PRO A 1 369 ? -21.109 23.078 29.984 1 55.47 369 PRO A N 1
ATOM 2803 C CA . PRO A 1 369 ? -22.031 24.047 30.594 1 55.47 369 PRO A CA 1
ATOM 2804 C C . PRO A 1 369 ? -22.234 23.797 32.094 1 55.47 369 PRO A C 1
ATOM 2806 O O . PRO A 1 369 ? -22.25 22.641 32.531 1 55.47 369 PRO A O 1
ATOM 2809 N N . GLU A 1 370 ? -21.703 24.672 32.875 1 49.09 370 GLU A N 1
ATOM 2810 C CA . GLU A 1 370 ? -22.062 24.562 34.281 1 49.09 370 GLU A CA 1
ATOM 2811 C C . GLU A 1 370 ? -23.547 24.234 34.469 1 49.09 370 GLU A C 1
ATOM 2813 O O . GLU A 1 370 ? -24.391 24.781 33.75 1 49.09 370 GLU A O 1
ATOM 2818 N N . PRO A 1 371 ? -23.844 23.188 35.125 1 47.84 371 PRO A N 1
ATOM 2819 C CA . PRO A 1 371 ? -25.266 22.891 35.312 1 47.84 371 PRO A CA 1
ATOM 2820 C C . PRO A 1 371 ? -26.109 24.141 35.531 1 47.84 371 PRO A C 1
ATOM 2822 O O . PRO A 1 371 ? -27.281 24.172 35.156 1 47.84 371 PRO A O 1
ATOM 2825 N N . GLY A 1 372 ? -25.766 24.969 36.406 1 41.16 372 GLY A N 1
ATOM 2826 C CA . GLY A 1 372 ? -26.609 25.984 37.031 1 41.16 372 GLY A CA 1
ATOM 2827 C C . GLY A 1 372 ? -26.844 27.188 36.156 1 41.16 372 GLY A C 1
ATOM 2828 O O . GLY A 1 372 ? -27.484 28.156 36.562 1 41.16 372 GLY A O 1
ATOM 2829 N N . ARG A 1 373 ? -26.109 27.547 35.344 1 44.69 373 ARG A N 1
ATOM 2830 C CA . ARG A 1 373 ? -26.328 28.812 34.688 1 44.69 373 ARG A CA 1
ATOM 2831 C C . ARG A 1 373 ? -27.5 28.719 33.688 1 44.69 373 ARG A C 1
ATOM 2833 O O . ARG A 1 373 ? -27.312 28.328 32.531 1 44.69 373 ARG A O 1
ATOM 2840 N N . ALA A 1 374 ? -28.547 28.078 34 1 38.06 374 ALA A N 1
ATOM 2841 C CA . ALA A 1 374 ? -29.812 28.141 33.25 1 38.06 374 ALA A CA 1
ATOM 2842 C C . ALA A 1 374 ? -30.234 29.578 33 1 38.06 374 ALA A C 1
ATOM 2844 O O . ALA A 1 374 ? -29.828 30.5 33.719 1 38.06 374 ALA A O 1
ATOM 2845 N N . GLU A 1 375 ? -31.375 29.797 32.281 1 38.44 375 GLU A N 1
ATOM 2846 C CA . GLU A 1 375 ? -32.188 30.906 31.766 1 38.44 375 GLU A CA 1
ATOM 2847 C C . GLU A 1 375 ? -32.5 31.906 32.875 1 38.44 375 GLU A C 1
ATOM 2849 O O . GLU A 1 375 ? -33.25 31.609 33.812 1 38.44 375 GLU A O 1
ATOM 2854 N N . ARG A 1 376 ? -31.531 32.5 33.625 1 28.06 376 ARG A N 1
ATOM 2855 C CA . ARG A 1 376 ? -32.156 33.75 34.094 1 28.06 376 ARG A CA 1
ATOM 2856 C C . ARG A 1 376 ? -32.094 34.812 33 1 28.06 376 ARG A C 1
ATOM 2858 O O . ARG A 1 37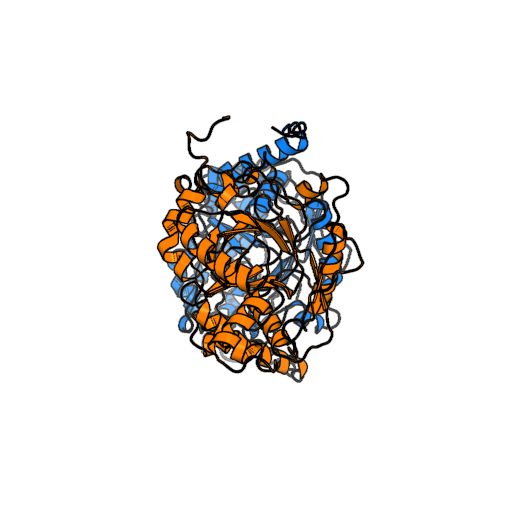6 ? -31.125 34.906 32.25 1 28.06 376 ARG A O 1
ATOM 2865 N N . MET B 1 1 ? -32.156 22.484 17.141 1 21.06 1 MET B N 1
ATOM 2866 C CA . MET B 1 1 ? -32.094 21.094 16.688 1 21.06 1 MET B CA 1
ATOM 2867 C C . MET B 1 1 ? -32.156 21.016 15.164 1 21.06 1 MET B C 1
ATOM 2869 O O . MET B 1 1 ? -33.25 21.172 14.578 1 21.06 1 MET B O 1
ATOM 2873 N N . LEU B 1 2 ? -31.266 21.516 14.453 1 27.78 2 LEU B N 1
ATOM 2874 C CA . LEU B 1 2 ? -31.484 21.5 13.016 1 27.78 2 LEU B CA 1
ATOM 2875 C C . LEU B 1 2 ? -31.797 20.094 12.531 1 27.78 2 LEU B C 1
ATOM 2877 O O . LEU B 1 2 ? -31.25 19.109 13.055 1 27.78 2 LEU B O 1
ATOM 2881 N N . PRO B 1 3 ? -32.938 19.875 11.984 1 29 3 PRO B N 1
ATOM 2882 C CA . PRO B 1 3 ? -33.344 18.516 11.609 1 29 3 PRO B CA 1
ATOM 2883 C C . PRO B 1 3 ? -32.25 17.766 10.852 1 29 3 PRO B C 1
ATOM 2885 O O . PRO B 1 3 ? -31.422 18.406 10.172 1 29 3 PRO B O 1
ATOM 2888 N N . THR B 1 4 ? -31.656 16.75 11.453 1 33.03 4 THR B N 1
ATOM 2889 C CA . THR B 1 4 ? -30.797 15.781 10.781 1 33.03 4 THR B CA 1
ATOM 2890 C C . THR B 1 4 ? -31.359 15.422 9.406 1 33.03 4 THR B C 1
ATOM 2892 O O . THR B 1 4 ? -32.531 15.047 9.289 1 33.03 4 THR B O 1
ATOM 2895 N N . PRO B 1 5 ? -30.922 16.031 8.383 1 35.12 5 PRO B N 1
ATOM 2896 C CA . PRO B 1 5 ? -31.609 15.656 7.141 1 35.12 5 PRO B CA 1
ATOM 2897 C C . PRO B 1 5 ? -31.984 14.18 7.109 1 35.12 5 PRO B C 1
ATOM 2899 O O . PRO B 1 5 ? -31.344 13.359 7.758 1 35.12 5 PRO B O 1
ATOM 2902 N N . PRO B 1 6 ? -33.25 13.867 6.836 1 33.47 6 PRO B N 1
ATOM 2903 C CA . PRO B 1 6 ? -33.656 12.461 6.785 1 33.47 6 PRO B CA 1
ATOM 2904 C C . PRO B 1 6 ? -32.625 11.562 6.129 1 33.47 6 PRO B C 1
ATOM 2906 O O . PRO B 1 6 ? -31.906 12 5.223 1 33.47 6 PRO B O 1
ATOM 2909 N N . ILE B 1 7 ? -32.094 10.633 6.828 1 37.81 7 ILE B N 1
ATOM 2910 C CA . ILE B 1 7 ? -31.234 9.609 6.23 1 37.81 7 ILE B CA 1
ATOM 2911 C C . ILE B 1 7 ? -31.844 9.164 4.898 1 37.81 7 ILE B C 1
ATOM 2913 O O . ILE B 1 7 ? -32.938 8.609 4.859 1 37.81 7 ILE B O 1
ATOM 2917 N N . ALA B 1 8 ? -31.734 9.891 3.883 1 35.84 8 ALA B N 1
ATOM 2918 C CA . ALA B 1 8 ? -32.188 9.469 2.566 1 35.84 8 ALA B CA 1
ATOM 2919 C C . ALA B 1 8 ? -32.188 7.945 2.449 1 35.84 8 ALA B C 1
ATOM 2921 O O . ALA B 1 8 ? -31.375 7.27 3.082 1 35.84 8 ALA B O 1
ATOM 2922 N N . SER B 1 9 ? -33.188 7.215 1.997 1 44.41 9 SER B N 1
ATOM 2923 C CA . SER B 1 9 ? -33.438 5.805 1.72 1 44.41 9 SER B CA 1
ATOM 2924 C C . SER B 1 9 ? -32.188 5.117 1.199 1 44.41 9 SER B C 1
ATOM 2926 O O . SER B 1 9 ? -31.484 5.66 0.341 1 44.41 9 SER B O 1
ATOM 2928 N N . ARG B 1 10 ? -31.562 4.152 2 1 58.59 10 ARG B N 1
ATOM 2929 C CA . ARG B 1 10 ? -30.453 3.293 1.61 1 58.59 10 ARG B CA 1
ATOM 2930 C C . ARG B 1 10 ? -30.641 2.76 0.194 1 58.59 10 ARG B C 1
ATOM 2932 O O . ARG B 1 10 ? -31.609 2.041 -0.081 1 58.59 10 ARG B O 1
ATOM 2939 N N . PRO B 1 11 ? -29.859 3.371 -0.724 1 63.5 11 PRO B N 1
ATOM 2940 C CA . PRO B 1 11 ? -30.031 2.799 -2.061 1 63.5 11 PRO B CA 1
ATOM 2941 C C . PRO B 1 11 ? -29.844 1.284 -2.082 1 63.5 11 PRO B C 1
ATOM 2943 O O . PRO B 1 11 ? -28.969 0.761 -1.393 1 63.5 11 PRO B O 1
ATOM 2946 N N . PRO B 1 12 ? -30.828 0.503 -2.549 1 67.12 12 PRO B N 1
ATOM 2947 C CA . PRO B 1 12 ? -30.75 -0.958 -2.619 1 67.12 12 PRO B CA 1
ATOM 2948 C C . PRO B 1 12 ? -29.375 -1.468 -3.033 1 67.12 12 PRO B C 1
ATOM 2950 O O . PRO B 1 12 ? -28.922 -2.502 -2.537 1 67.12 12 PRO B O 1
ATOM 2953 N N . GLN B 1 13 ? -28.672 -0.774 -3.736 1 80.56 13 GLN B N 1
ATOM 2954 C CA . GLN B 1 13 ? -27.359 -1.193 -4.227 1 80.56 13 GLN B CA 1
ATOM 2955 C C . GLN B 1 13 ? -26.328 -1.179 -3.105 1 80.56 13 GLN B C 1
ATOM 2957 O O . GLN B 1 13 ? -25.422 -2.023 -3.07 1 80.56 13 GLN B O 1
ATOM 2962 N N . LEU B 1 14 ? -26.641 -0.387 -2.137 1 85.56 14 LEU B N 1
ATOM 2963 C CA . LEU B 1 14 ? -25.734 -0.292 -1.001 1 85.56 14 LEU B CA 1
ATOM 2964 C C . LEU B 1 14 ? -25.875 -1.505 -0.089 1 85.56 14 LEU B C 1
ATOM 2966 O O . LEU B 1 14 ? -24.875 -2.076 0.349 1 85.56 14 LEU B O 1
ATOM 2970 N N . ASP B 1 15 ? -27.031 -1.9 0.135 1 89.56 15 ASP B N 1
ATOM 2971 C CA . ASP B 1 15 ? -27.281 -3.047 1.004 1 89.56 15 ASP B CA 1
ATOM 2972 C C . ASP B 1 15 ? -26.672 -4.32 0.416 1 89.56 15 ASP B C 1
ATOM 2974 O O . ASP B 1 15 ? -26.141 -5.156 1.147 1 89.56 15 ASP B O 1
ATOM 2978 N N . VAL B 1 16 ? -26.797 -4.387 -0.836 1 91.38 16 VAL B N 1
ATOM 2979 C CA . VAL B 1 16 ? -26.266 -5.562 -1.515 1 91.38 16 VAL B CA 1
ATOM 2980 C C . VAL B 1 16 ? -24.75 -5.582 -1.393 1 91.38 16 VAL B C 1
ATOM 2982 O O . VAL B 1 16 ? -24.156 -6.625 -1.115 1 91.38 16 VAL B O 1
ATOM 2985 N N . ALA B 1 17 ? -24.156 -4.473 -1.564 1 91.5 17 ALA B N 1
ATOM 2986 C CA . ALA B 1 17 ? -22.703 -4.367 -1.463 1 91.5 17 ALA B CA 1
ATOM 2987 C C . ALA B 1 17 ? -22.234 -4.719 -0.057 1 91.5 17 ALA B C 1
ATOM 2989 O O . ALA B 1 17 ? -21.234 -5.438 0.108 1 91.5 17 ALA B O 1
ATOM 2990 N N . ILE B 1 18 ? -22.906 -4.262 0.88 1 94.88 18 ILE B N 1
ATOM 2991 C CA . ILE B 1 18 ? -22.547 -4.496 2.275 1 94.88 18 ILE B CA 1
ATOM 2992 C C . ILE B 1 18 ? -22.719 -5.977 2.611 1 94.88 18 ILE B C 1
ATOM 2994 O O . ILE B 1 18 ? -21.875 -6.57 3.285 1 94.88 18 ILE B O 1
ATOM 2998 N N . GLN B 1 19 ? -23.828 -6.52 2.146 1 95.25 19 GLN B N 1
ATOM 2999 C CA . GLN B 1 19 ? -24.078 -7.934 2.393 1 95.25 19 GLN B CA 1
ATOM 3000 C C . GLN B 1 19 ? -22.984 -8.805 1.773 1 95.25 19 GLN B C 1
ATOM 3002 O O . GLN B 1 19 ? -22.484 -9.727 2.418 1 95.25 19 GLN B O 1
ATOM 3007 N N . ARG B 1 20 ? -22.656 -8.531 0.562 1 95.25 20 ARG B N 1
ATOM 3008 C CA . ARG B 1 20 ? -21.609 -9.273 -0.122 1 95.25 20 ARG B CA 1
ATOM 3009 C C . ARG B 1 20 ? -20.281 -9.172 0.633 1 95.25 20 ARG B C 1
ATOM 3011 O O . ARG B 1 20 ? -19.562 -10.164 0.777 1 95.25 20 ARG B O 1
ATOM 3018 N N . HIS B 1 21 ? -20.016 -8.008 1.059 1 97.19 21 HIS B N 1
ATOM 3019 C CA . HIS B 1 21 ? -18.797 -7.766 1.824 1 97.19 21 HIS B CA 1
ATOM 3020 C C . HIS B 1 21 ? -18.781 -8.594 3.105 1 97.19 21 HIS B C 1
ATOM 3022 O O . HIS B 1 21 ? -17.766 -9.219 3.43 1 97.19 21 HIS B O 1
ATOM 3028 N N . GLN B 1 22 ? -19.859 -8.641 3.785 1 96.25 22 GLN B N 1
ATOM 3029 C CA . GLN B 1 22 ? -19.953 -9.359 5.051 1 96.25 22 GLN B CA 1
ATOM 3030 C C . GLN B 1 22 ? -19.812 -10.859 4.84 1 96.25 22 GLN B C 1
ATOM 3032 O O . GLN B 1 22 ? -19.203 -11.555 5.66 1 96.25 22 GLN B O 1
ATOM 3037 N N . GLU B 1 23 ? -20.375 -11.312 3.791 1 96.5 23 GLU B N 1
ATOM 3038 C CA . GLU B 1 23 ? -20.297 -12.734 3.467 1 96.5 23 GLU B CA 1
ATOM 3039 C C . GLU B 1 23 ? -18.844 -13.164 3.23 1 96.5 23 GLU B C 1
ATOM 3041 O O . GLU B 1 23 ? -18.422 -14.227 3.697 1 96.5 23 GLU B O 1
ATOM 3046 N N . GLN B 1 24 ? -18.109 -12.359 2.518 1 97.62 24 GLN B N 1
ATOM 3047 C CA . GLN B 1 24 ? -16.719 -12.695 2.244 1 97.62 24 GLN B CA 1
ATOM 3048 C C . GLN B 1 24 ? -15.852 -12.523 3.488 1 97.62 24 GLN B C 1
ATOM 3050 O O . GLN B 1 24 ? -14.945 -13.32 3.738 1 97.62 24 GLN B O 1
ATOM 3055 N N . GLU B 1 25 ? -16.172 -11.492 4.25 1 97 25 GLU B N 1
ATOM 3056 C CA . GLU B 1 25 ? -15.438 -11.25 5.488 1 97 25 GLU B CA 1
ATOM 3057 C C . GLU B 1 25 ? -15.547 -12.438 6.438 1 97 25 GLU B C 1
ATOM 3059 O O . GLU B 1 25 ? -14.602 -12.734 7.18 1 97 25 GLU B O 1
ATOM 3064 N N . ALA B 1 26 ? -16.609 -13.141 6.414 1 96 26 ALA B N 1
ATOM 3065 C CA . ALA B 1 26 ? -16.906 -14.242 7.332 1 96 26 ALA B CA 1
ATOM 3066 C C . ALA B 1 26 ? -15.852 -15.336 7.234 1 96 26 ALA B C 1
ATOM 3068 O O . ALA B 1 26 ? -15.445 -15.906 8.242 1 96 26 ALA B O 1
ATOM 3069 N N . TRP B 1 27 ? -15.391 -15.633 6.039 1 96.5 27 TRP B N 1
ATOM 3070 C CA . TRP B 1 27 ? -14.406 -16.703 5.922 1 96.5 27 TRP B CA 1
ATOM 3071 C C . TRP B 1 27 ? -13 -16.141 5.754 1 96.5 27 TRP B C 1
ATOM 3073 O O . TRP B 1 27 ? -12.023 -16.734 6.207 1 96.5 27 TRP B O 1
ATOM 3083 N N . LEU B 1 28 ? -12.891 -14.945 5.164 1 97.44 28 LEU B N 1
ATOM 3084 C CA . LEU B 1 28 ? -11.57 -14.352 4.961 1 97.44 28 LEU B CA 1
ATOM 3085 C C . LEU B 1 28 ? -10.867 -14.125 6.297 1 97.44 28 LEU B C 1
ATOM 3087 O O . LEU B 1 28 ? -9.656 -14.344 6.406 1 97.44 28 LEU B O 1
ATOM 3091 N N . SER B 1 29 ? -11.625 -13.727 7.281 1 95.38 29 SER B N 1
ATOM 3092 C CA . SER B 1 29 ? -11.055 -13.406 8.586 1 95.38 29 SER B CA 1
ATOM 3093 C C . SER B 1 29 ? -10.57 -14.656 9.305 1 95.38 29 SER B C 1
ATOM 3095 O O . SER B 1 29 ? -9.844 -14.57 10.297 1 95.38 29 SER B O 1
ATOM 3097 N N . THR B 1 30 ? -10.93 -15.828 8.844 1 95.75 30 THR B N 1
ATOM 3098 C CA . THR B 1 30 ? -10.539 -17.062 9.5 1 95.75 30 THR B CA 1
ATOM 3099 C C . THR B 1 30 ? -9.227 -17.594 8.922 1 95.75 30 THR B C 1
ATOM 3101 O O . THR B 1 30 ? -8.602 -18.484 9.5 1 95.75 30 THR B O 1
ATOM 3104 N N . LEU B 1 31 ? -8.82 -17.125 7.762 1 97.62 31 LEU B N 1
ATOM 3105 C CA . LEU B 1 31 ? -7.582 -17.594 7.148 1 97.62 31 LEU B CA 1
ATOM 3106 C C . LEU B 1 31 ? -6.367 -17.031 7.887 1 97.62 31 LEU B C 1
ATOM 3108 O O . LEU B 1 31 ? -6.293 -15.828 8.156 1 97.62 31 LEU B O 1
ATOM 3112 N N . PRO B 1 32 ? -5.465 -17.875 8.25 1 97.5 32 PRO B N 1
ATOM 3113 C CA . PRO B 1 32 ? -4.227 -17.375 8.844 1 97.5 32 PRO B CA 1
ATOM 3114 C C . PRO B 1 32 ? -3.352 -16.625 7.844 1 97.5 32 PRO B C 1
ATOM 3116 O O . PRO B 1 32 ? -3.4 -16.906 6.645 1 97.5 32 PRO B O 1
ATOM 3119 N N . ASP B 1 33 ? -2.564 -15.711 8.367 1 97.69 33 ASP B N 1
ATOM 3120 C CA . ASP B 1 33 ? -1.595 -15.008 7.539 1 97.69 33 ASP B CA 1
ATOM 3121 C C . ASP B 1 33 ? -0.39 -15.891 7.227 1 97.69 33 ASP B C 1
ATOM 3123 O O . ASP B 1 33 ? 0.044 -16.672 8.07 1 97.69 33 ASP B O 1
ATOM 3127 N N . ALA B 1 34 ? 0.124 -15.734 5.988 1 98.56 34 ALA B N 1
ATOM 3128 C CA . ALA B 1 34 ? 1.41 -16.344 5.68 1 98.56 34 ALA B CA 1
ATOM 3129 C C . ALA B 1 34 ? 2.523 -15.758 6.539 1 98.56 34 ALA B C 1
ATOM 3131 O O . ALA B 1 34 ? 2.453 -14.594 6.945 1 98.56 34 ALA B O 1
ATOM 3132 N N . PRO B 1 35 ? 3.535 -16.594 6.863 1 98.69 35 PRO B N 1
ATOM 3133 C CA . PRO B 1 35 ? 4.668 -16.016 7.594 1 98.69 35 PRO B CA 1
ATOM 3134 C C . PRO B 1 35 ? 5.312 -14.852 6.852 1 98.69 35 PRO B C 1
ATOM 3136 O O . PRO B 1 35 ? 5.434 -14.883 5.625 1 98.69 35 PRO B O 1
ATOM 3139 N N . THR B 1 36 ? 5.625 -13.875 7.613 1 98.56 36 THR B N 1
ATOM 3140 C CA . THR B 1 36 ? 6.254 -12.664 7.094 1 98.56 36 THR B CA 1
ATOM 3141 C C . THR B 1 36 ? 7.621 -12.445 7.738 1 98.56 36 THR B C 1
ATOM 3143 O O . THR B 1 36 ? 7.762 -12.57 8.961 1 98.56 36 THR B O 1
ATOM 3146 N N . TYR B 1 37 ? 8.555 -12.117 6.906 1 98.75 37 TYR B N 1
ATOM 3147 C CA . TYR B 1 37 ? 9.93 -12.023 7.391 1 98.75 37 TYR B CA 1
ATOM 3148 C C . TYR B 1 37 ? 10.555 -10.695 6.977 1 98.75 37 TYR B C 1
ATOM 3150 O O . TYR B 1 37 ? 10.188 -10.117 5.953 1 98.75 37 TYR B O 1
ATOM 3158 N N . ARG B 1 38 ? 11.469 -10.273 7.777 1 98 38 ARG B N 1
ATOM 3159 C CA . ARG B 1 38 ? 12.305 -9.094 7.543 1 98 38 ARG B CA 1
ATOM 3160 C C . ARG B 1 38 ? 13.773 -9.398 7.812 1 98 38 ARG B C 1
ATOM 3162 O O . ARG B 1 38 ? 14.258 -9.211 8.93 1 98 38 ARG B O 1
ATOM 3169 N N . PRO B 1 39 ? 14.477 -9.695 6.746 1 98.31 39 PRO B N 1
ATOM 3170 C CA . PRO B 1 39 ? 15.883 -10.055 6.953 1 98.31 39 PRO B CA 1
ATOM 3171 C C . PRO B 1 39 ? 16.703 -8.898 7.504 1 98.31 39 PRO B C 1
ATOM 3173 O O . PRO B 1 39 ? 16.484 -7.738 7.133 1 98.31 39 PRO B O 1
ATOM 3176 N N . SER B 1 40 ? 17.703 -9.234 8.375 1 96.94 40 SER B N 1
ATOM 3177 C CA . SER B 1 40 ? 18.734 -8.273 8.758 1 96.94 40 SER B CA 1
ATOM 3178 C C . SER B 1 40 ? 19.656 -7.973 7.59 1 96.94 40 SER B C 1
ATOM 3180 O O . SER B 1 40 ? 19.578 -8.609 6.539 1 96.94 40 SER B O 1
ATOM 3182 N N . ALA B 1 41 ? 20.484 -7.004 7.855 1 94.12 41 ALA B N 1
ATOM 3183 C CA . ALA B 1 41 ? 21.453 -6.656 6.82 1 94.12 41 ALA B CA 1
ATOM 3184 C C . ALA B 1 41 ? 22.344 -7.852 6.48 1 94.12 41 ALA B C 1
ATOM 3186 O O . ALA B 1 41 ? 22.672 -8.078 5.312 1 94.12 41 ALA B O 1
ATOM 3187 N N . GLU B 1 42 ? 22.719 -8.547 7.504 1 96.88 42 GLU B N 1
ATOM 3188 C CA . GLU B 1 42 ? 23.562 -9.719 7.305 1 96.88 42 GLU B CA 1
ATOM 3189 C C . GLU B 1 42 ? 22.828 -10.812 6.535 1 96.88 42 GLU B C 1
ATOM 3191 O O . GLU B 1 42 ? 23.359 -11.367 5.574 1 96.88 42 GLU B O 1
ATOM 3196 N N . GLU B 1 43 ? 21.609 -11.055 6.891 1 98.06 43 GLU B N 1
ATOM 3197 C CA . GLU B 1 43 ? 20.797 -12.086 6.254 1 98.06 43 GLU B CA 1
ATOM 3198 C C . GLU B 1 43 ? 20.484 -11.727 4.805 1 98.06 43 GLU B C 1
ATOM 3200 O O . GLU B 1 43 ? 20.359 -12.609 3.955 1 98.06 43 GLU B O 1
ATOM 3205 N N . TRP B 1 44 ? 20.391 -10.461 4.543 1 98 44 TRP B N 1
ATOM 3206 C CA . TRP B 1 44 ? 20.062 -9.953 3.217 1 98 44 TRP B CA 1
ATOM 3207 C C . TRP B 1 44 ? 21.188 -10.258 2.229 1 98 44 TRP B C 1
ATOM 3209 O O . TRP B 1 44 ? 20.953 -10.336 1.021 1 98 44 TRP B O 1
ATOM 3219 N N . GLY B 1 45 ? 22.344 -10.523 2.689 1 97.94 45 GLY B N 1
ATOM 3220 C CA . GLY B 1 45 ? 23.516 -10.711 1.846 1 97.94 45 GLY B CA 1
ATOM 3221 C C . GLY B 1 45 ? 23.484 -12.008 1.06 1 97.94 45 GLY B C 1
ATOM 3222 O O . GLY B 1 45 ? 24.141 -12.133 0.026 1 97.94 45 GLY B O 1
ATOM 3223 N N . ASP B 1 46 ? 22.703 -13.031 1.501 1 98.19 46 ASP B N 1
ATOM 3224 C CA . ASP B 1 46 ? 22.578 -14.328 0.848 1 98.19 46 ASP B CA 1
ATOM 3225 C C . ASP B 1 46 ? 21.125 -14.812 0.854 1 98.19 46 ASP B C 1
ATOM 3227 O O . ASP B 1 46 ? 20.703 -15.531 1.762 1 98.19 46 ASP B O 1
ATOM 3231 N N . PRO B 1 47 ? 20.453 -14.508 -0.23 1 98.44 47 PRO B N 1
ATOM 3232 C CA . PRO B 1 47 ? 19.016 -14.805 -0.258 1 98.44 47 PRO B CA 1
ATOM 3233 C C . PRO B 1 47 ? 18.719 -16.297 -0.124 1 98.44 47 PRO B C 1
ATOM 3235 O O . PRO B 1 47 ? 17.781 -16.672 0.574 1 98.44 47 PRO B O 1
ATOM 3238 N N . LEU B 1 48 ? 19.5 -17.141 -0.786 1 98.5 48 LEU B N 1
ATOM 3239 C CA . LEU B 1 48 ? 19.188 -18.562 -0.765 1 98.5 48 LEU B CA 1
ATOM 3240 C C . LEU B 1 48 ? 19.469 -19.156 0.611 1 98.5 48 LEU B C 1
ATOM 3242 O O . LEU B 1 48 ? 18.734 -20.031 1.081 1 98.5 48 LEU B O 1
ATOM 3246 N N . ALA B 1 49 ? 20.562 -18.672 1.257 1 98.38 49 ALA B N 1
ATOM 3247 C CA . ALA B 1 49 ? 20.797 -19.094 2.639 1 98.38 49 ALA B CA 1
ATOM 3248 C C . ALA B 1 49 ? 19.688 -18.594 3.557 1 98.38 49 ALA B C 1
ATOM 3250 O O . ALA B 1 49 ? 19.281 -19.312 4.48 1 98.38 49 ALA B O 1
ATOM 3251 N N . TYR B 1 50 ? 19.234 -17.406 3.365 1 98.69 50 TYR B N 1
ATOM 3252 C CA . TYR B 1 50 ? 18.156 -16.859 4.168 1 98.69 50 TYR B CA 1
ATOM 3253 C C . TYR B 1 50 ? 16.875 -17.672 3.982 1 98.69 50 TYR B C 1
ATOM 3255 O O . TYR B 1 50 ? 16.219 -18.047 4.957 1 98.69 50 TYR B O 1
ATOM 3263 N N . ILE B 1 51 ? 16.516 -17.984 2.736 1 98.62 51 ILE B N 1
ATOM 3264 C CA . ILE B 1 51 ? 15.32 -18.75 2.432 1 98.62 51 ILE B CA 1
ATOM 3265 C C . ILE B 1 51 ? 15.414 -20.141 3.062 1 98.62 51 ILE B C 1
ATOM 3267 O O . ILE B 1 51 ? 14.445 -20.641 3.629 1 98.62 51 ILE B O 1
ATOM 3271 N N . ARG B 1 52 ? 16.594 -20.703 2.994 1 98.06 52 ARG B N 1
ATOM 3272 C CA . ARG B 1 52 ? 16.812 -22 3.645 1 98.06 52 ARG B CA 1
ATOM 3273 C C . ARG B 1 52 ? 16.562 -21.906 5.145 1 98.06 52 ARG B C 1
ATOM 3275 O O . ARG B 1 52 ? 15.984 -22.812 5.738 1 98.06 52 ARG B O 1
ATOM 3282 N N . SER B 1 53 ? 16.969 -20.844 5.742 1 98.38 53 SER B N 1
ATOM 3283 C CA . SER B 1 53 ? 16.859 -20.688 7.188 1 98.38 53 SER B CA 1
ATOM 3284 C C . SER B 1 53 ? 15.406 -20.578 7.621 1 98.38 53 SER B C 1
ATOM 3286 O O . SER B 1 53 ? 15.047 -21 8.719 1 98.38 53 SER B O 1
ATOM 3288 N N . ILE B 1 54 ? 14.531 -20.094 6.789 1 98.38 54 ILE B N 1
ATOM 3289 C CA . ILE B 1 54 ? 13.141 -19.906 7.188 1 98.38 54 ILE B CA 1
ATOM 3290 C C . ILE B 1 54 ? 12.289 -21.062 6.668 1 98.38 54 ILE B C 1
ATOM 3292 O O . ILE B 1 54 ? 11.125 -21.188 7.043 1 98.38 54 ILE B O 1
ATOM 3296 N N . GLN B 1 55 ? 12.82 -21.875 5.867 1 97.56 55 GLN B N 1
ATOM 3297 C CA . GLN B 1 55 ? 12.133 -22.922 5.121 1 97.56 55 GLN B CA 1
ATOM 3298 C C . GLN B 1 55 ? 11.359 -23.859 6.055 1 97.56 55 GLN B C 1
ATOM 3300 O O . GLN B 1 55 ? 10.227 -24.234 5.762 1 97.56 55 GLN B O 1
ATOM 3305 N N . PRO B 1 56 ? 11.875 -24.234 7.203 1 96.19 56 PRO B N 1
ATOM 3306 C CA . PRO B 1 56 ? 11.156 -25.188 8.055 1 96.19 56 PRO B CA 1
ATOM 3307 C C . PRO B 1 56 ? 9.781 -24.672 8.484 1 96.19 56 PRO B C 1
ATOM 3309 O O . PRO B 1 56 ? 8.82 -25.438 8.539 1 96.19 56 PRO B O 1
ATOM 3312 N N . GLU B 1 57 ? 9.695 -23.438 8.656 1 96.62 57 GLU B N 1
ATOM 3313 C CA . GLU B 1 57 ? 8.43 -22.844 9.039 1 96.62 57 GLU B CA 1
ATOM 3314 C C . GLU B 1 57 ? 7.617 -22.438 7.805 1 96.62 57 GLU B C 1
ATOM 3316 O O . GLU B 1 57 ? 6.445 -22.812 7.68 1 96.62 57 GLU B O 1
ATOM 3321 N N . ALA B 1 58 ? 8.227 -21.797 6.902 1 98.12 58 ALA B N 1
ATOM 3322 C CA . ALA B 1 58 ? 7.547 -21.172 5.77 1 98.12 58 ALA B CA 1
ATOM 3323 C C . ALA B 1 58 ? 7 -22.219 4.809 1 98.12 58 ALA B C 1
ATOM 3325 O O . ALA B 1 58 ? 5.953 -22.016 4.191 1 98.12 58 ALA B O 1
ATOM 3326 N N . SER B 1 59 ? 7.664 -23.328 4.707 1 97.75 59 SER B N 1
ATOM 3327 C CA . SER B 1 59 ? 7.234 -24.359 3.762 1 97.75 59 SER B CA 1
ATOM 3328 C C . SER B 1 59 ? 5.918 -24.984 4.195 1 97.75 59 SER B C 1
ATOM 3330 O O . SER B 1 59 ? 5.148 -25.469 3.361 1 97.75 59 SER B O 1
ATOM 3332 N N . LEU B 1 60 ? 5.66 -24.984 5.52 1 97.44 60 LEU B N 1
ATOM 3333 C CA . LEU B 1 60 ? 4.398 -25.516 6.02 1 97.44 60 LEU B CA 1
ATOM 3334 C C . LEU B 1 60 ? 3.219 -24.703 5.508 1 97.44 60 LEU B C 1
ATOM 3336 O O . LEU B 1 60 ? 2.139 -25.234 5.262 1 97.44 60 LEU B O 1
ATOM 3340 N N . ALA B 1 61 ? 3.461 -23.422 5.301 1 98.19 61 ALA B N 1
ATOM 3341 C CA . ALA B 1 61 ? 2.436 -22.516 4.789 1 98.19 61 ALA B CA 1
ATOM 3342 C C . ALA B 1 61 ? 2.4 -22.531 3.264 1 98.19 61 ALA B C 1
ATOM 3344 O O . ALA B 1 61 ? 1.407 -22.125 2.652 1 98.19 61 ALA B O 1
ATOM 3345 N N . GLY B 1 62 ? 3.459 -22.969 2.666 1 98.69 62 GLY B N 1
ATOM 3346 C CA . GLY B 1 62 ? 3.574 -23.016 1.217 1 98.69 62 GLY B CA 1
ATOM 3347 C C . GLY B 1 62 ? 4.098 -21.734 0.61 1 98.69 62 GLY B C 1
ATOM 3348 O O . GLY B 1 62 ? 4.691 -21.75 -0.47 1 98.69 62 GLY B O 1
ATOM 3349 N N . ILE B 1 63 ? 3.846 -20.578 1.229 1 98.88 63 ILE B N 1
ATOM 3350 C CA . ILE B 1 63 ? 4.336 -19.281 0.746 1 98.88 63 ILE B CA 1
ATOM 3351 C C . ILE B 1 63 ? 4.883 -18.469 1.915 1 98.88 63 ILE B C 1
ATOM 3353 O O . ILE B 1 63 ? 4.551 -18.734 3.074 1 98.88 63 ILE B O 1
ATOM 3357 N N . ALA B 1 64 ? 5.73 -17.516 1.625 1 98.88 64 ALA B N 1
ATOM 3358 C CA . ALA B 1 64 ? 6.293 -16.594 2.607 1 98.88 64 ALA B CA 1
ATOM 3359 C C . ALA B 1 64 ? 6.434 -15.188 2.023 1 98.88 64 ALA B C 1
ATOM 3361 O O . ALA B 1 64 ? 6.793 -15.031 0.854 1 98.88 64 ALA B O 1
ATOM 3362 N N . LEU B 1 65 ? 6.07 -14.266 2.859 1 98.88 65 LEU B N 1
ATOM 3363 C CA . LEU B 1 65 ? 6.277 -12.859 2.514 1 98.88 65 LEU B CA 1
ATOM 3364 C C . LEU B 1 65 ? 7.582 -12.344 3.105 1 98.88 65 LEU B C 1
ATOM 3366 O O . LEU B 1 65 ? 7.859 -12.555 4.289 1 98.88 65 LEU B O 1
ATOM 3370 N N . ILE B 1 66 ? 8.43 -11.711 2.27 1 98.88 66 ILE B N 1
ATOM 3371 C CA . ILE B 1 66 ? 9.695 -11.164 2.727 1 98.88 66 ILE B CA 1
ATOM 3372 C C . ILE B 1 66 ? 9.797 -9.688 2.336 1 98.88 66 ILE B C 1
ATOM 3374 O O . ILE B 1 66 ? 9.742 -9.352 1.151 1 98.88 66 ILE B O 1
ATOM 3378 N N . HIS B 1 67 ? 9.945 -8.844 3.281 1 98.25 67 HIS B N 1
ATOM 3379 C CA . HIS B 1 67 ? 10.141 -7.418 3.02 1 98.25 67 HIS B CA 1
ATOM 3380 C C . HIS B 1 67 ? 11.602 -7.102 2.723 1 98.25 67 HIS B C 1
ATOM 3382 O O . HIS B 1 67 ? 12.484 -7.477 3.49 1 98.25 67 HIS B O 1
ATOM 3388 N N . ALA B 1 68 ? 11.789 -6.402 1.651 1 97.88 68 ALA B N 1
ATOM 3389 C CA . ALA B 1 68 ? 13.156 -6.004 1.314 1 97.88 68 ALA B CA 1
ATOM 3390 C C . ALA B 1 68 ? 13.609 -4.836 2.18 1 97.88 68 ALA B C 1
ATOM 3392 O O . ALA B 1 68 ? 12.898 -3.834 2.311 1 97.88 68 ALA B O 1
ATOM 3393 N N . PRO B 1 69 ? 14.773 -4.938 2.738 1 96.38 69 PRO B N 1
ATOM 3394 C CA . PRO B 1 69 ? 15.305 -3.799 3.49 1 96.38 69 PRO B CA 1
ATOM 3395 C C . PRO B 1 69 ? 15.898 -2.723 2.588 1 96.38 69 PRO B C 1
ATOM 3397 O O . PRO B 1 69 ? 16.328 -1.671 3.074 1 96.38 69 PRO B O 1
ATOM 3400 N N . VAL B 1 70 ? 15.922 -3.014 1.307 1 96.69 70 VAL B N 1
ATOM 3401 C CA . VAL B 1 70 ? 16.5 -2.115 0.313 1 96.69 70 VAL B CA 1
ATOM 3402 C C . VAL B 1 70 ? 15.422 -1.692 -0.688 1 96.69 70 VAL B C 1
ATOM 3404 O O . VAL B 1 70 ? 14.672 -2.531 -1.195 1 96.69 70 VAL B O 1
ATOM 3407 N N . ALA B 1 71 ? 15.344 -0.389 -0.895 1 97 71 ALA B N 1
ATOM 3408 C CA . ALA B 1 71 ? 14.438 0.137 -1.915 1 97 71 ALA B CA 1
ATOM 3409 C C . ALA B 1 71 ? 15.211 0.556 -3.164 1 97 71 ALA B C 1
ATOM 3411 O O . ALA B 1 71 ? 16.328 1.062 -3.07 1 97 71 ALA B O 1
ATOM 3412 N N . PRO B 1 72 ? 14.609 0.346 -4.324 1 97.69 72 PRO B N 1
ATOM 3413 C CA . PRO B 1 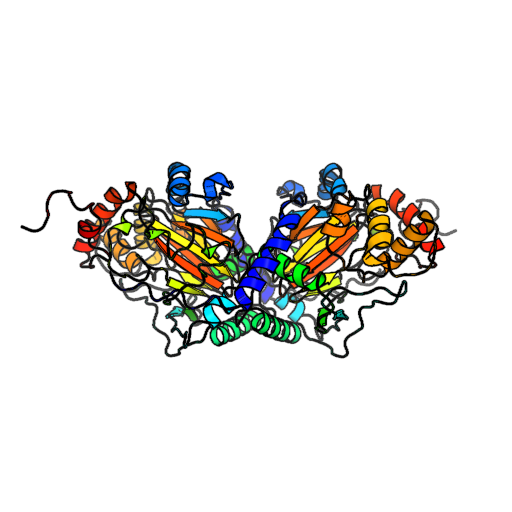72 ? 15.289 0.787 -5.547 1 97.69 72 PRO B CA 1
ATOM 3414 C C . PRO B 1 72 ? 15.336 2.307 -5.68 1 97.69 72 PRO B C 1
ATOM 3416 O O . PRO B 1 72 ? 14.461 3.004 -5.152 1 97.69 72 PRO B O 1
ATOM 3419 N N . ALA B 1 73 ? 16.344 2.764 -6.406 1 96.81 73 ALA B N 1
ATOM 3420 C CA . ALA B 1 73 ? 16.469 4.184 -6.738 1 96.81 73 ALA B CA 1
ATOM 3421 C C . ALA B 1 73 ? 15.641 4.535 -7.973 1 96.81 73 ALA B C 1
ATOM 3423 O O . ALA B 1 73 ? 15.148 5.656 -8.094 1 96.81 73 ALA B O 1
ATOM 3424 N N . LEU B 1 74 ? 15.492 3.566 -8.797 1 94.88 74 LEU B N 1
ATOM 3425 C CA . LEU B 1 74 ? 14.797 3.799 -10.055 1 94.88 74 LEU B CA 1
ATOM 3426 C C . LEU B 1 74 ? 13.391 3.197 -10.016 1 94.88 74 LEU B C 1
ATOM 3428 O O . LEU B 1 74 ? 13.203 2.092 -9.508 1 94.88 74 LEU B O 1
ATOM 3432 N N . ALA B 1 75 ? 12.445 4.012 -10.539 1 95.25 75 ALA B N 1
ATOM 3433 C CA . ALA B 1 75 ? 11.125 3.436 -10.797 1 95.25 75 ALA B CA 1
ATOM 3434 C C . ALA B 1 75 ? 11.195 2.379 -11.898 1 95.25 75 ALA B C 1
ATOM 3436 O O . ALA B 1 75 ? 11.93 2.541 -12.875 1 95.25 75 ALA B O 1
ATOM 3437 N N . PRO B 1 76 ? 10.43 1.301 -11.711 1 96.56 76 PRO B N 1
ATOM 3438 C CA . PRO B 1 76 ? 10.477 0.246 -12.727 1 96.56 76 PRO B CA 1
ATOM 3439 C C . PRO B 1 76 ? 10.078 0.742 -14.117 1 96.56 76 PRO B C 1
ATOM 3441 O O . PRO B 1 76 ? 10.594 0.251 -15.125 1 96.56 76 PRO B O 1
ATOM 3444 N N . GLY B 1 77 ? 9.172 1.698 -14.18 1 94.38 77 GLY B N 1
ATOM 3445 C CA . GLY B 1 77 ? 8.805 2.275 -15.461 1 94.38 77 GLY B CA 1
ATOM 3446 C C . GLY B 1 77 ? 9.977 2.893 -16.203 1 94.38 77 GLY B C 1
ATOM 3447 O O . GLY B 1 77 ? 10.07 2.795 -17.422 1 94.38 77 GLY B O 1
ATOM 3448 N N . ARG B 1 78 ? 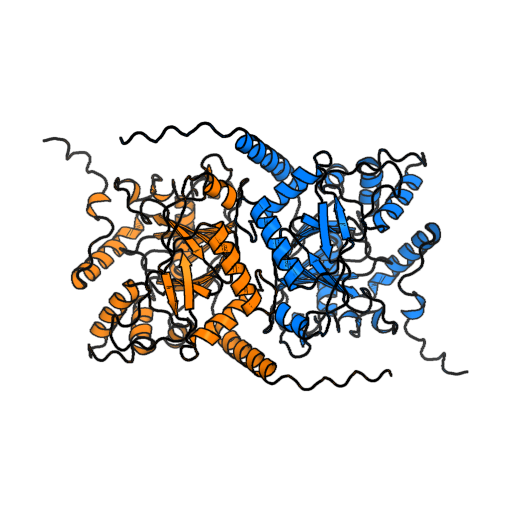10.836 3.512 -15.469 1 93.06 78 ARG B N 1
ATOM 3449 C CA . ARG B 1 78 ? 12.016 4.121 -16.078 1 93.06 78 ARG B CA 1
ATOM 3450 C C . ARG B 1 78 ? 12.984 3.053 -16.578 1 93.06 78 ARG B C 1
ATOM 3452 O O . ARG B 1 78 ? 13.625 3.23 -17.625 1 93.06 78 ARG B O 1
ATOM 3459 N N . VAL B 1 79 ? 13.094 1.981 -15.836 1 94.31 79 VAL B N 1
ATOM 3460 C CA . VAL B 1 79 ? 13.953 0.875 -16.25 1 94.31 79 VAL B CA 1
ATOM 3461 C C . VAL B 1 79 ? 13.438 0.272 -17.547 1 94.31 79 VAL B C 1
ATOM 3463 O O . VAL B 1 79 ? 14.203 0.07 -18.5 1 94.31 79 VAL B O 1
ATOM 3466 N N . LEU B 1 80 ? 12.164 0.042 -17.609 1 94.62 80 LEU B N 1
ATOM 3467 C CA . LEU B 1 80 ? 11.57 -0.646 -18.75 1 94.62 80 LEU B CA 1
ATOM 3468 C C . LEU B 1 80 ? 11.445 0.294 -19.953 1 94.62 80 LEU B C 1
ATOM 3470 O O . LEU B 1 80 ? 11.344 -0.158 -21.094 1 94.62 80 LEU B O 1
ATOM 3474 N N . ALA B 1 81 ? 11.359 1.579 -19.688 1 88.12 81 ALA B N 1
ATOM 3475 C CA . ALA B 1 81 ? 11.305 2.561 -20.766 1 88.12 81 ALA B CA 1
ATOM 3476 C C . ALA B 1 81 ? 12.578 2.531 -21.609 1 88.12 81 ALA B C 1
ATOM 3478 O O . ALA B 1 81 ? 12.57 2.92 -22.766 1 88.12 81 ALA B O 1
ATOM 3479 N N . ASP B 1 82 ? 13.625 2.096 -21 1 86.44 82 ASP B N 1
ATOM 3480 C CA . ASP B 1 82 ? 14.914 2.062 -21.688 1 86.44 82 ASP B CA 1
ATOM 3481 C C . ASP B 1 82 ? 15.047 0.822 -22.562 1 86.44 82 ASP B C 1
ATOM 3483 O O . ASP B 1 82 ? 16 0.688 -23.328 1 86.44 82 ASP B O 1
ATOM 3487 N N . VAL B 1 83 ? 14.086 -0.11 -22.484 1 88.88 83 VAL B N 1
ATOM 3488 C CA . VAL B 1 83 ? 14.086 -1.298 -23.328 1 88.88 83 VAL B CA 1
ATOM 3489 C C . VAL B 1 83 ? 13.398 -0.984 -24.656 1 88.88 83 VAL B C 1
ATOM 3491 O O . VAL B 1 83 ? 12.172 -0.845 -24.703 1 88.88 83 VAL B O 1
ATOM 3494 N N . PRO B 1 84 ? 14.18 -0.881 -25.734 1 87.56 84 PRO B N 1
ATOM 3495 C CA . PRO B 1 84 ? 13.586 -0.515 -27.016 1 87.56 84 PRO B CA 1
ATOM 3496 C C . PRO B 1 84 ? 12.516 -1.505 -27.484 1 87.56 84 PRO B C 1
ATOM 3498 O O . PRO B 1 84 ? 12.773 -2.711 -27.547 1 87.56 84 PRO B O 1
ATOM 3501 N N . GLY B 1 85 ? 11.359 -0.985 -27.797 1 90 85 GLY B N 1
ATOM 3502 C CA . GLY B 1 85 ? 10.312 -1.793 -28.391 1 90 85 GLY B CA 1
ATOM 3503 C C . GLY B 1 85 ? 9.594 -2.68 -27.391 1 90 85 GLY B C 1
ATOM 3504 O O . GLY B 1 85 ? 8.969 -3.67 -27.766 1 90 85 GLY B O 1
ATOM 3505 N N . PHE B 1 86 ? 9.734 -2.428 -26.156 1 92.75 86 PHE B N 1
ATOM 3506 C CA . PHE B 1 86 ? 9.086 -3.25 -25.141 1 92.75 86 PHE B CA 1
ATOM 3507 C C . PHE B 1 86 ? 7.574 -3.236 -25.312 1 92.75 86 PHE B C 1
ATOM 3509 O O . PHE B 1 86 ? 6.938 -2.188 -25.188 1 92.75 86 PHE B O 1
ATOM 3516 N N . ARG B 1 87 ? 7.008 -4.336 -25.641 1 95.25 87 ARG B N 1
ATOM 3517 C CA . ARG B 1 87 ? 5.574 -4.562 -25.797 1 95.25 87 ARG B CA 1
ATOM 3518 C C . ARG B 1 87 ? 5.191 -5.965 -25.328 1 95.25 87 ARG B C 1
ATOM 3520 O O . ARG B 1 87 ? 6.047 -6.84 -25.203 1 95.25 87 ARG B O 1
ATOM 3527 N N . PHE B 1 88 ? 3.963 -6.098 -25.047 1 96.69 88 PHE B N 1
ATOM 3528 C CA . PHE B 1 88 ? 3.527 -7.414 -24.594 1 96.69 88 PHE B CA 1
ATOM 3529 C C . PHE B 1 88 ? 2.053 -7.637 -24.922 1 96.69 88 PHE B C 1
ATOM 3531 O O . PHE B 1 88 ? 1.309 -6.676 -25.141 1 96.69 88 PHE B O 1
ATOM 3538 N N . THR B 1 89 ? 1.682 -8.859 -25 1 97.12 89 THR B N 1
ATOM 3539 C CA . THR B 1 89 ? 0.287 -9.258 -25.156 1 97.12 89 THR B CA 1
ATOM 3540 C C . THR B 1 89 ? -0.296 -9.703 -23.812 1 97.12 89 THR B C 1
ATOM 3542 O O . THR B 1 89 ? 0.417 -9.758 -22.812 1 97.12 89 THR B O 1
ATOM 3545 N N . THR B 1 90 ? -1.548 -9.844 -23.797 1 97.81 90 THR B N 1
ATOM 3546 C CA . THR B 1 90 ? -2.232 -10.195 -22.562 1 97.81 90 THR B CA 1
ATOM 3547 C C . THR B 1 90 ? -3.072 -11.453 -22.734 1 97.81 90 THR B C 1
ATOM 3549 O O . THR B 1 90 ? -3.271 -11.922 -23.875 1 97.81 90 THR B O 1
ATOM 3552 N N . ARG B 1 91 ? -3.416 -12.008 -21.656 1 97.19 91 ARG B N 1
ATOM 3553 C CA . ARG B 1 91 ? -4.426 -13.062 -21.609 1 97.19 91 ARG B CA 1
ATOM 3554 C C . ARG B 1 91 ? -5.746 -12.539 -21.062 1 97.19 91 ARG B C 1
ATOM 3556 O O . ARG B 1 91 ? -5.754 -11.695 -20.156 1 97.19 91 ARG B O 1
ATOM 3563 N N . ILE B 1 92 ? -6.809 -13.094 -21.641 1 96.69 92 ILE B N 1
ATOM 3564 C CA . ILE B 1 92 ? -8.148 -12.656 -21.234 1 96.69 92 ILE B CA 1
ATOM 3565 C C . ILE B 1 92 ? -8.703 -13.609 -20.188 1 96.69 92 ILE B C 1
ATOM 3567 O O . ILE B 1 92 ? -8.68 -14.828 -20.359 1 96.69 92 ILE B O 1
ATOM 3571 N N . GLN B 1 93 ? -9.148 -13.047 -19.109 1 96 93 GLN B N 1
ATOM 3572 C CA . GLN B 1 93 ? -9.742 -13.82 -18.031 1 96 93 GLN B CA 1
ATOM 3573 C C . GLN B 1 93 ? -11.195 -13.406 -17.797 1 96 93 GLN B C 1
ATOM 3575 O O . GLN B 1 93 ? -11.492 -12.219 -17.641 1 96 93 GLN B O 1
ATOM 3580 N N . ALA B 1 94 ? -12.031 -14.375 -17.781 1 94.31 94 ALA B N 1
ATOM 3581 C CA . ALA B 1 94 ? -13.422 -14.102 -17.453 1 94.31 94 ALA B CA 1
ATOM 3582 C C . ALA B 1 94 ? -13.609 -13.945 -15.953 1 94.31 94 ALA B C 1
ATOM 3584 O O . ALA B 1 94 ? -13.008 -14.688 -15.164 1 94.31 94 ALA B O 1
ATOM 3585 N N . LEU B 1 95 ? -14.438 -12.984 -15.562 1 94.81 95 LEU B N 1
ATOM 3586 C CA . LEU B 1 95 ? -14.75 -12.781 -14.156 1 94.81 95 LEU B CA 1
ATOM 3587 C C . LEU B 1 95 ? -16.047 -13.5 -13.773 1 94.81 95 LEU B C 1
ATOM 3589 O O . LEU B 1 95 ? -17 -13.516 -14.547 1 94.81 95 LEU B O 1
ATOM 3593 N N . GLY B 1 96 ? -16 -14.023 -12.641 1 94 96 GLY B N 1
ATOM 3594 C CA . GLY B 1 96 ? -17.125 -14.812 -12.156 1 94 96 GLY B CA 1
ATOM 3595 C C . GLY B 1 96 ? -16.812 -16.297 -12.062 1 94 96 GLY B C 1
ATOM 3596 O O . GLY B 1 96 ? -15.805 -16.766 -12.602 1 94 96 GLY B O 1
ATOM 3597 N N . ARG B 1 97 ? -17.719 -17 -11.414 1 91.12 97 ARG B N 1
ATOM 3598 C CA . ARG B 1 97 ? -17.516 -18.422 -11.25 1 91.12 97 ARG B CA 1
ATOM 3599 C C . ARG B 1 97 ? -17.672 -19.156 -12.57 1 91.12 97 ARG B C 1
ATOM 3601 O O . ARG B 1 97 ? -18.703 -19.031 -13.234 1 91.12 97 ARG B O 1
ATOM 3608 N N . GLN B 1 98 ? -16.672 -19.938 -12.891 1 89.75 98 GLN B N 1
ATOM 3609 C CA . GLN B 1 98 ? -16.703 -20.703 -14.133 1 89.75 98 GLN B CA 1
ATOM 3610 C C . GLN B 1 98 ? -17.219 -22.125 -13.891 1 89.75 98 GLN B C 1
ATOM 3612 O O . GLN B 1 98 ? -16.938 -22.734 -12.852 1 89.75 98 GLN B O 1
ATOM 3617 N N . ARG B 1 99 ? -17.953 -22.578 -14.859 1 87.44 99 ARG B N 1
ATOM 3618 C CA . ARG B 1 99 ? -18.422 -23.969 -14.844 1 87.44 99 ARG B CA 1
ATOM 3619 C C . ARG B 1 99 ? -17.531 -24.859 -15.719 1 87.44 99 ARG B C 1
ATOM 3621 O O . ARG B 1 99 ? -17.391 -24.594 -16.922 1 87.44 99 ARG B O 1
ATOM 3628 N N . TRP B 1 100 ? -17 -25.859 -15.023 1 91.81 100 TRP B N 1
ATOM 3629 C CA . TRP B 1 100 ? -16.156 -26.812 -15.75 1 91.81 100 TRP B CA 1
ATOM 3630 C C . TRP B 1 100 ? -17 -27.984 -16.266 1 91.81 100 TRP B C 1
ATOM 3632 O O . TRP B 1 100 ? -17.625 -28.688 -15.484 1 91.81 100 TRP B O 1
ATOM 3642 N N . THR B 1 101 ? -17.062 -28.141 -17.562 1 91.75 101 THR B N 1
ATOM 3643 C CA . THR B 1 101 ? -17.828 -29.219 -18.172 1 91.75 101 THR B CA 1
ATOM 3644 C C . THR B 1 101 ? -16.891 -30.281 -18.734 1 91.75 101 THR B C 1
ATOM 3646 O O . THR B 1 101 ? -17.312 -31.391 -19.078 1 91.75 101 THR B O 1
ATOM 3649 N N . ALA B 1 102 ? -15.703 -29.953 -18.891 1 92.25 102 ALA B N 1
ATOM 3650 C CA . ALA B 1 102 ? -14.586 -30.812 -19.266 1 92.25 102 ALA B CA 1
ATOM 3651 C C . ALA B 1 102 ? -13.297 -30.375 -18.562 1 92.25 102 ALA B C 1
ATOM 3653 O O . ALA B 1 102 ? -13.234 -29.266 -18.016 1 92.25 102 ALA B O 1
ATOM 3654 N N . TRP B 1 103 ? -12.328 -31.188 -18.594 1 89.75 103 TRP B N 1
ATOM 3655 C CA . TRP B 1 103 ? -11.102 -30.922 -17.859 1 89.75 103 TRP B CA 1
ATOM 3656 C C . TRP B 1 103 ? -10.352 -29.734 -18.438 1 89.75 103 TRP B C 1
ATOM 3658 O O . TRP B 1 103 ? -9.5 -29.141 -17.781 1 89.75 103 TRP B O 1
ATOM 3668 N N . ASP B 1 104 ? -10.688 -29.359 -19.688 1 88.25 104 ASP B N 1
ATOM 3669 C CA . ASP B 1 104 ? -10.016 -28.25 -20.375 1 88.25 104 ASP B CA 1
ATOM 3670 C C . ASP B 1 104 ? -11.023 -27.219 -20.859 1 88.25 104 ASP B C 1
ATOM 3672 O O . ASP B 1 104 ? -10.75 -26.484 -21.812 1 88.25 104 ASP B O 1
ATOM 3676 N N . SER B 1 105 ? -12.148 -27.109 -20.25 1 90.81 105 SER B N 1
ATOM 3677 C CA . SER B 1 105 ? -13.227 -26.281 -20.766 1 90.81 105 SER B CA 1
ATOM 3678 C C . SER B 1 105 ? -12.984 -24.797 -20.453 1 90.81 105 SER B C 1
ATOM 3680 O O . SER B 1 105 ? -13.562 -23.922 -21.094 1 90.81 105 SER B O 1
ATOM 3682 N N . VAL B 1 106 ? -12.203 -24.484 -19.406 1 89.69 106 VAL B N 1
ATOM 3683 C CA . VAL B 1 106 ? -11.883 -23.109 -19.062 1 89.69 106 VAL B CA 1
ATOM 3684 C C . VAL B 1 106 ? -10.43 -22.812 -19.422 1 89.69 106 VAL B C 1
ATOM 3686 O O . VAL B 1 106 ? -9.516 -23.531 -19 1 89.69 106 VAL B O 1
ATOM 3689 N N . ARG B 1 107 ? -10.234 -21.75 -20.234 1 89.94 107 ARG B N 1
ATOM 3690 C CA . ARG B 1 107 ? -8.914 -21.328 -20.688 1 89.94 107 ARG B CA 1
ATOM 3691 C C . ARG B 1 107 ? -8.781 -19.797 -20.656 1 89.94 107 ARG B C 1
ATOM 3693 O O . ARG B 1 107 ? -9.781 -19.094 -20.594 1 89.94 107 ARG B O 1
ATOM 3700 N N . PHE B 1 108 ? -7.574 -19.391 -20.547 1 93.06 108 PHE B N 1
ATOM 3701 C CA . PHE B 1 108 ? -7.27 -17.984 -20.734 1 93.06 108 PHE B CA 1
ATOM 3702 C C . PHE B 1 108 ? -6.793 -17.719 -22.156 1 93.06 108 PHE B C 1
ATOM 3704 O O . PHE B 1 108 ? -5.68 -18.094 -22.531 1 93.06 108 PHE B O 1
ATOM 3711 N N . GLU B 1 109 ? -7.625 -17.062 -22.875 1 92.5 109 GLU B N 1
ATOM 3712 C CA . GLU B 1 109 ? -7.309 -16.797 -24.281 1 92.5 109 GLU B CA 1
ATOM 3713 C C . GLU B 1 109 ? -6.359 -15.617 -24.438 1 92.5 109 GLU B C 1
ATOM 3715 O O . GLU B 1 109 ? -6.367 -14.703 -23.609 1 92.5 109 GLU B O 1
ATOM 3720 N N . GLU B 1 110 ? -5.625 -15.711 -25.453 1 93.94 110 GLU B N 1
ATOM 3721 C CA . GLU B 1 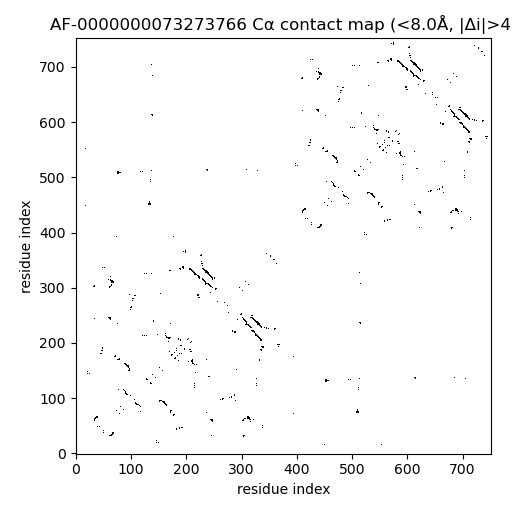110 ? -4.73 -14.602 -25.75 1 93.94 110 GLU B CA 1
ATOM 3722 C C . GLU B 1 110 ? -5.496 -13.414 -26.328 1 93.94 110 GLU B C 1
ATOM 3724 O O . GLU B 1 110 ? -6.375 -13.594 -27.172 1 93.94 110 GLU B O 1
ATOM 3729 N N . GLY B 1 111 ? -5.113 -12.32 -25.828 1 92.5 111 GLY B N 1
ATOM 3730 C CA . GLY B 1 111 ? -5.684 -11.109 -26.406 1 92.5 111 GLY B CA 1
ATOM 3731 C C . GLY B 1 111 ? -5.113 -10.781 -27.766 1 92.5 111 GLY B C 1
ATOM 3732 O O . GLY B 1 111 ? -4.066 -11.305 -28.156 1 92.5 111 GLY B O 1
ATOM 3733 N N . ASP B 1 112 ? -5.719 -9.883 -28.484 1 91.12 112 ASP B N 1
ATOM 3734 C CA . ASP B 1 112 ? -5.336 -9.547 -29.844 1 91.12 112 ASP B CA 1
ATOM 3735 C C . ASP B 1 112 ? -4.52 -8.25 -29.891 1 91.12 112 ASP B C 1
ATOM 3737 O O . ASP B 1 112 ? -3.975 -7.891 -30.938 1 91.12 112 ASP B O 1
ATOM 3741 N N . ARG B 1 113 ? -4.375 -7.711 -28.859 1 94.69 113 ARG B N 1
ATOM 3742 C CA . ARG B 1 113 ? -3.717 -6.41 -28.844 1 94.69 113 ARG B CA 1
ATOM 3743 C C . ARG B 1 113 ? -2.371 -6.484 -28.141 1 94.69 113 ARG B C 1
ATOM 3745 O O . ARG B 1 113 ? -2.229 -7.195 -27.141 1 94.69 113 ARG B O 1
ATOM 3752 N N . GLU B 1 114 ? -1.436 -5.746 -28.656 1 96 114 GLU B N 1
ATOM 3753 C CA . GLU B 1 114 ? -0.159 -5.523 -27.984 1 96 114 GLU B CA 1
ATOM 3754 C C . GLU B 1 114 ? -0.148 -4.188 -27.25 1 96 114 GLU B C 1
ATOM 3756 O O . GLU B 1 114 ? -0.665 -3.188 -27.75 1 96 114 GLU B O 1
ATOM 3761 N N . TYR B 1 115 ? 0.504 -4.223 -26.078 1 96.19 115 TYR B N 1
ATOM 3762 C CA . TYR B 1 115 ? 0.503 -3.027 -25.25 1 96.19 115 TYR B CA 1
ATOM 3763 C C . TYR B 1 115 ? 1.925 -2.547 -24.984 1 96.19 115 TYR B C 1
ATOM 3765 O O . TYR B 1 115 ? 2.848 -3.355 -24.859 1 96.19 115 TYR B O 1
ATOM 3773 N N . THR B 1 116 ? 2.062 -1.247 -24.969 1 93.75 116 THR B N 1
ATOM 3774 C CA . THR B 1 116 ? 3.141 -0.711 -24.156 1 93.75 116 THR B CA 1
ATOM 3775 C C . THR B 1 116 ? 2.738 -0.687 -22.672 1 93.75 116 THR B C 1
ATOM 3777 O O . THR B 1 116 ? 1.559 -0.834 -22.344 1 93.75 116 THR B O 1
ATOM 3780 N N . LEU B 1 117 ? 3.701 -0.484 -21.844 1 92.75 117 LEU B N 1
ATOM 3781 C CA . LEU B 1 117 ? 3.426 -0.377 -20.422 1 92.75 117 LEU B CA 1
ATOM 3782 C C . LEU B 1 117 ? 2.494 0.797 -20.141 1 92.75 117 LEU B C 1
ATOM 3784 O O . LEU B 1 117 ? 1.553 0.67 -19.344 1 92.75 117 LEU B O 1
ATOM 3788 N N . GLU B 1 118 ? 2.74 1.857 -20.734 1 91.56 118 GLU B N 1
ATOM 3789 C CA . GLU B 1 118 ? 1.965 3.08 -20.547 1 91.56 118 GLU B CA 1
ATOM 3790 C C . GLU B 1 118 ? 0.52 2.891 -21 1 91.56 118 GLU B C 1
ATOM 3792 O O . GLU B 1 118 ? -0.412 3.309 -20.312 1 91.56 118 GLU B O 1
ATOM 3797 N N . GLU B 1 119 ? 0.374 2.34 -22.141 1 93.81 119 GLU B N 1
ATOM 3798 C CA . GLU B 1 119 ? -0.966 2.092 -22.656 1 93.81 119 GLU B CA 1
ATOM 3799 C C . GLU B 1 119 ? -1.771 1.2 -21.719 1 93.81 119 GLU B C 1
ATOM 3801 O O . GLU B 1 119 ? -2.93 1.493 -21.406 1 93.81 119 GLU B O 1
ATOM 3806 N N . PHE B 1 120 ? -1.163 0.098 -21.359 1 94.81 120 PHE B N 1
ATOM 3807 C CA . PHE B 1 120 ? -1.847 -0.848 -20.484 1 94.81 120 PHE B CA 1
ATOM 3808 C C . PHE B 1 120 ? -2.223 -0.189 -19.172 1 94.81 120 PHE B C 1
ATOM 3810 O O . PHE B 1 120 ? -3.348 -0.348 -18.688 1 94.81 120 PHE B O 1
ATOM 3817 N N . ALA B 1 121 ? -1.304 0.572 -18.594 1 91.5 121 ALA B N 1
ATOM 3818 C CA . ALA B 1 121 ? -1.537 1.231 -17.312 1 91.5 121 ALA B CA 1
ATOM 3819 C C . ALA B 1 121 ? -2.676 2.242 -17.422 1 91.5 121 ALA B C 1
ATOM 3821 O O . ALA B 1 121 ? -3.488 2.367 -16.5 1 91.5 121 ALA B O 1
ATOM 3822 N N . ALA B 1 122 ? -2.697 2.99 -18.422 1 92 122 ALA B N 1
ATOM 3823 C CA . ALA B 1 122 ? -3.742 3.99 -18.625 1 92 122 ALA B CA 1
ATOM 3824 C C . ALA B 1 122 ? -5.117 3.336 -18.719 1 92 122 ALA B C 1
ATOM 3826 O O . ALA B 1 122 ? -6.082 3.818 -18.125 1 92 122 ALA B O 1
ATOM 3827 N N . GLU B 1 123 ? -5.164 2.287 -19.453 1 93.69 123 GLU B N 1
ATOM 3828 C CA . GLU B 1 123 ? -6.43 1.578 -19.594 1 93.69 123 GLU B CA 1
ATOM 3829 C C . GLU B 1 123 ? -6.848 0.933 -18.266 1 93.69 123 GLU B C 1
ATOM 3831 O O . GLU B 1 123 ? -8.031 0.911 -17.938 1 93.69 123 GLU B O 1
ATOM 3836 N N . ALA B 1 124 ? -5.898 0.348 -17.625 1 93.69 124 ALA B N 1
ATOM 3837 C CA . ALA B 1 124 ? -6.156 -0.271 -16.328 1 93.69 124 ALA B CA 1
ATOM 3838 C C . ALA B 1 124 ? -6.707 0.75 -15.336 1 93.69 124 ALA B C 1
ATOM 3840 O O . ALA B 1 124 ? -7.676 0.476 -14.625 1 93.69 124 ALA B O 1
ATOM 3841 N N . ALA B 1 125 ? -6.109 1.901 -15.305 1 91.5 125 ALA B N 1
ATOM 3842 C CA . ALA B 1 125 ? -6.547 2.965 -14.406 1 91.5 125 ALA B CA 1
ATOM 3843 C C . ALA B 1 125 ? -7.969 3.414 -14.727 1 91.5 125 ALA B C 1
ATOM 3845 O O . ALA B 1 125 ? -8.766 3.662 -13.82 1 91.5 125 ALA B O 1
ATOM 3846 N N . ALA B 1 126 ? -8.211 3.553 -15.961 1 92.44 126 ALA B N 1
ATOM 3847 C CA . ALA B 1 126 ? -9.539 3.975 -16.391 1 92.44 126 ALA B CA 1
ATOM 3848 C C . ALA B 1 126 ? -10.594 2.945 -15.992 1 92.44 126 ALA B C 1
ATOM 3850 O O . ALA B 1 126 ? -11.688 3.305 -15.531 1 92.44 126 ALA B O 1
ATOM 3851 N N . ALA B 1 127 ? -10.227 1.699 -16.234 1 93.5 127 ALA B N 1
ATOM 3852 C CA . ALA B 1 127 ? -11.156 0.63 -15.883 1 93.5 127 ALA B CA 1
ATOM 3853 C C . ALA B 1 127 ? -11.391 0.578 -14.375 1 93.5 127 ALA B C 1
ATOM 3855 O O . ALA B 1 127 ? -12.516 0.352 -13.922 1 93.5 127 ALA B O 1
ATOM 3856 N N . GLU B 1 128 ? -10.375 0.75 -13.641 1 93.81 128 GLU B N 1
ATOM 3857 C CA . GLU B 1 128 ? -10.469 0.751 -12.18 1 93.81 128 GLU B CA 1
ATOM 3858 C C . GLU B 1 128 ? -11.305 1.925 -11.68 1 93.81 128 GLU B C 1
ATOM 3860 O O . GLU B 1 128 ? -12.117 1.77 -10.773 1 93.81 128 GLU B O 1
ATOM 3865 N N . ALA B 1 129 ? -11.094 3.068 -12.234 1 92.38 129 ALA B N 1
ATOM 3866 C CA . ALA B 1 129 ? -11.883 4.246 -11.875 1 92.38 129 ALA B CA 1
ATOM 3867 C C . ALA B 1 129 ? -13.359 4.023 -12.172 1 92.38 129 ALA B C 1
ATOM 3869 O O . ALA B 1 129 ? -14.219 4.41 -11.375 1 92.38 129 ALA B O 1
ATOM 3870 N N . ALA B 1 130 ? -13.586 3.461 -13.305 1 92.38 130 ALA B N 1
ATOM 3871 C CA . ALA B 1 130 ? -14.977 3.154 -13.656 1 92.38 130 ALA B CA 1
ATOM 3872 C C . ALA B 1 130 ? -15.586 2.178 -12.656 1 92.38 130 ALA B C 1
ATOM 3874 O O . ALA B 1 130 ? -16.766 2.293 -12.305 1 92.38 130 ALA B O 1
ATOM 3875 N N . TRP B 1 131 ? -14.797 1.241 -12.227 1 92.5 131 TRP B N 1
ATOM 3876 C CA . TRP B 1 131 ? -15.258 0.207 -11.305 1 92.5 131 TRP B CA 1
ATOM 3877 C C . TRP B 1 131 ? -15.531 0.79 -9.922 1 92.5 131 TRP B C 1
ATOM 3879 O O . TRP B 1 131 ? -16.5 0.408 -9.258 1 92.5 131 TRP B O 1
ATOM 3889 N N . TYR B 1 132 ? -14.703 1.746 -9.453 1 91.94 132 TYR B N 1
ATOM 3890 C CA . TYR B 1 132 ? -14.742 2.199 -8.07 1 91.94 132 TYR B CA 1
ATOM 3891 C C . TYR B 1 132 ? -15.305 3.611 -7.973 1 91.94 132 TYR B C 1
ATOM 3893 O O . TYR B 1 132 ? -15.109 4.297 -6.969 1 91.94 132 TYR B O 1
ATOM 3901 N N . GLY B 1 133 ? -15.977 4.098 -8.977 1 89.56 133 GLY B N 1
ATOM 3902 C CA . GLY B 1 133 ? -16.734 5.336 -8.906 1 89.56 133 GLY B CA 1
ATOM 3903 C C . GLY B 1 133 ? -15.883 6.57 -9.117 1 89.56 133 GLY B C 1
ATOM 3904 O O . GLY B 1 133 ? -16.062 7.586 -8.438 1 89.56 133 GLY B O 1
ATOM 3905 N N . GLY B 1 134 ? -14.859 6.391 -9.953 1 88.12 134 GLY B N 1
ATOM 3906 C CA . GLY B 1 134 ? -14.141 7.578 -10.391 1 88.12 134 GLY B CA 1
ATOM 3907 C C . GLY B 1 134 ? -12.719 7.641 -9.859 1 88.12 134 GLY B C 1
ATOM 3908 O O . GLY B 1 134 ? -11.891 8.391 -10.383 1 88.12 134 GLY B O 1
ATOM 3909 N N . LEU B 1 135 ? -12.492 6.945 -8.844 1 88.69 135 LEU B N 1
ATOM 3910 C CA . LEU B 1 135 ? -11.148 6.969 -8.266 1 88.69 135 LEU B CA 1
ATOM 3911 C C . LEU B 1 135 ? -10.414 5.66 -8.539 1 88.69 135 LEU B C 1
ATOM 3913 O O . LEU B 1 135 ? -10.984 4.578 -8.383 1 88.69 135 LEU B O 1
ATOM 3917 N N . ALA B 1 136 ? -9.242 5.891 -9.133 1 85.12 136 ALA B N 1
ATOM 3918 C CA . ALA B 1 136 ? -8.344 4.742 -9.273 1 85.12 136 ALA B CA 1
ATOM 3919 C C . ALA B 1 136 ? -7.289 4.73 -8.172 1 85.12 136 ALA B C 1
ATOM 3921 O O . ALA B 1 136 ? -7.023 5.758 -7.547 1 85.12 136 ALA B O 1
ATOM 3922 N N . GLY B 1 137 ? -6.742 3.596 -7.93 1 88.19 137 GLY B N 1
ATOM 3923 C CA . GLY B 1 137 ? -5.727 3.428 -6.906 1 88.19 137 GLY B CA 1
ATOM 3924 C C . GLY B 1 137 ? -6.098 2.391 -5.863 1 88.19 137 GLY B C 1
ATOM 3925 O O . GLY B 1 137 ? -7.262 2 -5.754 1 88.19 137 GLY B O 1
ATOM 3926 N N . PRO B 1 138 ? -5.137 2.113 -5.109 1 93.44 138 PRO B N 1
ATOM 3927 C CA . PRO B 1 138 ? -5.379 0.991 -4.199 1 93.44 138 PRO B CA 1
ATOM 3928 C C . PRO B 1 138 ? -6.375 1.332 -3.092 1 93.44 138 PRO B C 1
ATOM 3930 O O . PRO B 1 138 ? -6.363 2.451 -2.572 1 93.44 138 PRO B O 1
ATOM 3933 N N . LEU B 1 139 ? -7.262 0.413 -2.873 1 96.88 139 LEU B N 1
ATOM 3934 C CA . LEU B 1 139 ? -8.102 0.381 -1.681 1 96.88 139 LEU B CA 1
ATOM 3935 C C . LEU B 1 139 ? -7.484 -0.502 -0.603 1 96.88 139 LEU B C 1
ATOM 3937 O O . LEU B 1 139 ? -6.465 -1.158 -0.84 1 96.88 139 LEU B O 1
ATOM 3941 N N . PRO B 1 140 ? -8.016 -0.355 0.629 1 97.06 140 PRO B N 1
ATOM 3942 C CA . PRO B 1 140 ? -7.582 -1.413 1.547 1 97.06 140 PRO B CA 1
ATOM 3943 C C . PRO B 1 140 ? -7.711 -2.809 0.938 1 97.06 140 PRO B C 1
ATOM 3945 O O . PRO B 1 140 ? -8.758 -3.146 0.374 1 97.06 140 PRO B O 1
ATOM 3948 N N . PRO B 1 141 ? -6.664 -3.566 0.965 1 97.31 141 PRO B N 1
ATOM 3949 C CA . PRO B 1 141 ? -6.664 -4.848 0.255 1 97.31 141 PRO B CA 1
ATOM 3950 C C . PRO B 1 141 ? -7.891 -5.703 0.579 1 97.31 141 PRO B C 1
ATOM 3952 O O . PRO B 1 141 ? -8.422 -6.383 -0.302 1 97.31 141 PRO B O 1
ATOM 3955 N N . ARG B 1 142 ? -8.312 -5.641 1.827 1 97.88 142 ARG B N 1
ATOM 3956 C CA . ARG B 1 142 ? -9.461 -6.441 2.242 1 97.88 142 ARG B CA 1
ATOM 3957 C C . ARG B 1 142 ? -10.711 -6.043 1.469 1 97.88 142 ARG B C 1
ATOM 3959 O O . ARG B 1 142 ? -11.555 -6.891 1.154 1 97.88 142 ARG B O 1
ATOM 3966 N N . THR B 1 143 ? -10.875 -4.797 1.169 1 97.56 143 THR B N 1
ATOM 3967 C CA . THR B 1 143 ? -12.008 -4.332 0.384 1 97.56 143 THR B CA 1
ATOM 3968 C C . THR B 1 143 ? -11.992 -4.949 -1.012 1 97.56 143 THR B C 1
ATOM 3970 O O . THR B 1 143 ? -13.016 -5.449 -1.485 1 97.56 143 THR B O 1
ATOM 3973 N N . ALA B 1 144 ? -10.883 -4.902 -1.657 1 97.06 144 ALA B N 1
ATOM 3974 C CA . ALA B 1 144 ? -10.734 -5.492 -2.986 1 97.06 144 ALA B CA 1
ATOM 3975 C C . ALA B 1 144 ? -10.938 -7.004 -2.939 1 97.06 144 ALA B C 1
ATOM 3977 O O . ALA B 1 144 ? -11.539 -7.586 -3.846 1 97.06 144 ALA B O 1
ATOM 3978 N N . GLU B 1 145 ? -10.445 -7.625 -1.914 1 98.06 145 GLU B N 1
ATOM 3979 C CA . GLU B 1 145 ? -10.586 -9.07 -1.741 1 98.06 145 GLU B CA 1
ATOM 3980 C C . GLU B 1 145 ? -12.055 -9.469 -1.667 1 98.06 145 GLU B C 1
ATOM 3982 O O . GLU B 1 145 ? -12.477 -10.43 -2.318 1 98.06 145 GLU B O 1
ATOM 3987 N N . CYS B 1 146 ? -12.758 -8.742 -0.876 1 97.81 146 CYS B N 1
ATOM 3988 C CA . CYS B 1 146 ? -14.172 -9.047 -0.724 1 97.81 146 CYS B CA 1
ATOM 3989 C C . CYS B 1 146 ? -14.906 -8.883 -2.047 1 97.81 146 CYS B C 1
ATOM 3991 O O . CYS B 1 146 ? -15.734 -9.727 -2.408 1 97.81 146 CYS B O 1
ATOM 3993 N N . GLU B 1 147 ? -14.594 -7.875 -2.709 1 95.75 147 GLU B N 1
ATOM 3994 C CA . GLU B 1 147 ? -15.242 -7.648 -3.998 1 95.75 147 GLU B CA 1
ATOM 3995 C C . GLU B 1 147 ? -14.883 -8.75 -4.996 1 95.75 147 GLU B C 1
ATOM 3997 O O . GLU B 1 147 ? -15.75 -9.242 -5.715 1 95.75 147 GLU B O 1
ATOM 4002 N N . TYR B 1 148 ? -13.68 -9.086 -5.078 1 97.69 148 TYR B N 1
ATOM 4003 C CA . TYR B 1 148 ? -13.211 -10.094 -6.016 1 97.69 148 TYR B CA 1
ATOM 4004 C C . TYR B 1 148 ? -13.898 -11.43 -5.77 1 97.69 148 TYR B C 1
ATOM 4006 O O . TYR B 1 148 ? -14.414 -12.055 -6.703 1 97.69 148 TYR B O 1
ATOM 4014 N N . TRP B 1 149 ? -13.875 -11.852 -4.543 1 97.69 149 TRP B N 1
ATOM 4015 C CA . TRP B 1 149 ? -14.406 -13.188 -4.277 1 97.69 149 TRP B CA 1
ATOM 4016 C C . TRP B 1 149 ? -15.93 -13.188 -4.34 1 97.69 149 TRP B C 1
ATOM 4018 O O . TRP B 1 149 ? -16.547 -14.211 -4.645 1 97.69 149 TRP B O 1
ATOM 4028 N N . ALA B 1 150 ? -16.562 -12.031 -4.035 1 96.06 150 ALA B N 1
ATOM 4029 C CA . ALA B 1 150 ? -17.984 -11.93 -4.309 1 96.06 150 ALA B CA 1
ATOM 4030 C C . ALA B 1 150 ? -18.281 -12.156 -5.789 1 96.06 150 ALA B C 1
ATOM 4032 O O . ALA B 1 150 ? -19.234 -12.852 -6.141 1 96.06 150 ALA B O 1
ATOM 4033 N N . LEU B 1 151 ? -17.484 -11.547 -6.613 1 94.62 151 LEU B N 1
ATOM 4034 C CA . LEU B 1 151 ? -17.625 -11.711 -8.055 1 94.62 151 LEU B CA 1
ATOM 4035 C C . LEU B 1 151 ? -17.391 -13.164 -8.461 1 94.62 151 LEU B C 1
ATOM 4037 O O . LEU B 1 151 ? -18.172 -13.727 -9.242 1 94.62 151 LEU B O 1
ATOM 4041 N N . GLN B 1 152 ? -16.375 -13.797 -7.934 1 94.5 152 GLN B N 1
ATOM 4042 C CA . GLN B 1 152 ? -15.977 -15.148 -8.312 1 94.5 152 GLN B CA 1
ATOM 4043 C C . GLN B 1 152 ? -16.953 -16.172 -7.77 1 94.5 152 GLN B C 1
ATOM 4045 O O . GLN B 1 152 ? -16.953 -17.328 -8.195 1 94.5 152 GLN B O 1
ATOM 4050 N N . SER B 1 153 ? -17.75 -15.75 -6.805 1 90.81 153 SER B N 1
ATOM 4051 C CA . SER B 1 153 ? -18.75 -16.656 -6.242 1 90.81 153 SER B CA 1
ATOM 4052 C C . SER B 1 153 ? -20.094 -16.5 -6.953 1 90.81 153 SER B C 1
ATOM 4054 O O . SER B 1 153 ? -21.016 -17.266 -6.703 1 90.81 153 SER B O 1
ATOM 4056 N N . SER B 1 154 ? -20.188 -15.539 -7.762 1 90.38 154 SER B N 1
ATOM 4057 C CA . SER B 1 154 ? -21.391 -15.281 -8.539 1 90.38 154 SER B CA 1
ATOM 4058 C C . SER B 1 154 ? -21.266 -15.82 -9.953 1 90.38 154 SER B C 1
ATOM 4060 O O . SER B 1 154 ? -20.156 -16.047 -10.445 1 90.38 154 SER B O 1
ATOM 4062 N N . PRO B 1 155 ? -22.469 -16.078 -10.531 1 86.62 155 PRO B N 1
ATOM 4063 C CA . PRO B 1 155 ? -22.391 -16.547 -11.914 1 86.62 155 PRO B CA 1
ATOM 4064 C C . PRO B 1 155 ? -21.594 -15.609 -12.82 1 86.62 155 PRO B C 1
ATOM 4066 O O . PRO B 1 155 ? -21.594 -14.398 -12.609 1 86.62 155 PRO B O 1
ATOM 4069 N N . ASN B 1 156 ? -21.031 -16.219 -13.719 1 83.12 156 ASN B N 1
ATOM 4070 C CA . ASN B 1 156 ? -20.234 -15.469 -14.672 1 83.12 156 ASN B CA 1
ATOM 4071 C C . ASN B 1 156 ? -20.969 -14.227 -15.164 1 83.12 156 ASN B C 1
ATOM 4073 O O . ASN B 1 156 ? -22.078 -14.32 -15.688 1 83.12 156 ASN B O 1
ATOM 4077 N N . SER B 1 157 ? -20.375 -13.07 -14.992 1 82.81 157 SER B N 1
ATOM 4078 C CA . SER B 1 157 ? -20.969 -11.773 -15.305 1 82.81 157 SER B CA 1
ATOM 4079 C C . SER B 1 157 ? -20.797 -11.422 -16.781 1 82.81 157 SER B C 1
ATOM 4081 O O . SER B 1 157 ? -21.406 -10.477 -17.266 1 82.81 157 SER B O 1
ATOM 4083 N N . GLY B 1 158 ? -19.906 -12.094 -17.453 1 87.31 158 GLY B N 1
ATOM 4084 C CA . GLY B 1 158 ? -19.547 -11.734 -18.812 1 87.31 158 GLY B CA 1
ATOM 4085 C C . GLY B 1 158 ? -18.438 -10.703 -18.891 1 87.31 158 GLY B C 1
ATOM 4086 O O . GLY B 1 158 ? -17.922 -10.422 -19.969 1 87.31 158 GLY B O 1
ATOM 4087 N N . LYS B 1 159 ? -18.062 -10.219 -17.797 1 92.69 159 LYS B N 1
ATOM 4088 C CA . LYS B 1 159 ? -16.953 -9.266 -17.766 1 92.69 159 LYS B CA 1
ATOM 4089 C C . LYS B 1 159 ? -15.617 -9.984 -17.891 1 92.69 159 LYS B C 1
ATOM 4091 O O . LYS B 1 159 ? -15.492 -11.148 -17.516 1 92.69 159 LYS B O 1
ATOM 4096 N N . ILE B 1 160 ? -14.664 -9.258 -18.484 1 95.12 160 ILE B N 1
ATOM 4097 C CA . ILE B 1 160 ? -13.344 -9.844 -18.688 1 95.12 160 ILE B CA 1
ATOM 4098 C C . ILE B 1 160 ? -12.273 -8.883 -18.172 1 95.12 160 ILE B C 1
ATOM 4100 O O . ILE B 1 160 ? -12.516 -7.684 -18.047 1 95.12 160 ILE B O 1
ATOM 4104 N N . VAL B 1 161 ? -11.188 -9.43 -17.875 1 96.62 161 VAL B N 1
ATOM 4105 C CA . VAL B 1 161 ? -10.008 -8.656 -17.5 1 96.62 161 VAL B CA 1
ATOM 4106 C C . VAL B 1 161 ? -8.789 -9.18 -18.25 1 96.62 161 VAL B C 1
ATOM 4108 O O . VAL B 1 161 ? -8.68 -10.375 -18.516 1 96.62 161 VAL B O 1
ATOM 4111 N N . GLU B 1 162 ? -7.91 -8.273 -18.578 1 97.38 162 GLU B N 1
ATOM 4112 C CA . GLU B 1 162 ? -6.676 -8.641 -19.266 1 97.38 162 GLU B CA 1
ATOM 4113 C C . GLU B 1 162 ? -5.504 -8.711 -18.281 1 97.38 162 GLU B C 1
ATOM 4115 O O . GLU B 1 162 ? -5.414 -7.902 -17.359 1 97.38 162 GLU B O 1
ATOM 4120 N N . TYR B 1 163 ? -4.703 -9.641 -18.5 1 97.94 163 TYR B N 1
ATOM 4121 C CA . TYR B 1 163 ? -3.531 -9.844 -17.656 1 97.94 163 TYR B CA 1
ATOM 4122 C C . TYR B 1 163 ? -2.277 -10.023 -18.5 1 97.94 163 TYR B C 1
ATOM 4124 O O . TYR B 1 163 ? -2.203 -10.945 -19.312 1 97.94 163 TYR B O 1
ATOM 4132 N N . GLY B 1 164 ? -1.284 -9.062 -18.344 1 97.62 164 GLY B N 1
ATOM 4133 C CA . GLY B 1 164 ? 0.027 -9.289 -18.922 1 97.62 164 GLY B CA 1
ATOM 4134 C C . GLY B 1 164 ? 0.867 -10.281 -18.141 1 97.62 164 GLY B C 1
ATOM 4135 O O . GLY B 1 164 ? 1.658 -9.898 -17.281 1 97.62 164 GLY B O 1
ATOM 4136 N N . ASN B 1 165 ? 0.687 -11.531 -18.438 1 95.62 165 ASN B N 1
ATOM 4137 C CA . ASN B 1 165 ? 1.445 -12.562 -17.734 1 95.62 165 ASN B CA 1
ATOM 4138 C C . ASN B 1 165 ? 2.545 -13.148 -18.609 1 95.62 165 ASN B C 1
ATOM 4140 O O . ASN B 1 165 ? 2.404 -13.211 -19.828 1 95.62 165 ASN B O 1
ATOM 4144 N N . ASP B 1 166 ? 3.549 -13.5 -18.031 1 94.38 166 ASP B N 1
ATOM 4145 C CA . ASP B 1 166 ? 4.691 -14.133 -18.688 1 94.38 166 ASP B CA 1
ATOM 4146 C C . ASP B 1 166 ? 5.293 -13.211 -19.75 1 94.38 166 ASP B C 1
ATOM 4148 O O . ASP B 1 166 ? 5.5 -13.617 -20.891 1 94.38 166 ASP B O 1
ATOM 4152 N N . VAL B 1 167 ? 5.457 -12.031 -19.375 1 96 167 VAL B N 1
ATOM 4153 C CA . VAL B 1 167 ? 6.066 -11.039 -20.25 1 96 167 VAL B CA 1
ATOM 4154 C C . VAL B 1 167 ? 7.586 -11.094 -20.109 1 96 167 VAL B C 1
ATOM 4156 O O . VAL B 1 167 ? 8.117 -10.914 -19.016 1 96 167 VAL B O 1
ATOM 4159 N N . GLU B 1 168 ? 8.25 -11.281 -21.203 1 93.69 168 GLU B N 1
ATOM 4160 C CA . GLU B 1 168 ? 9.703 -11.336 -21.141 1 93.69 168 GLU B CA 1
ATOM 4161 C C . GLU B 1 168 ? 10.297 -9.977 -20.766 1 93.69 168 GLU B C 1
ATOM 4163 O O . GLU B 1 168 ? 9.875 -8.945 -21.297 1 93.69 168 GLU B O 1
ATOM 4168 N N . GLY B 1 169 ? 11.188 -10.023 -19.844 1 93.75 169 GLY B N 1
ATOM 4169 C CA . GLY B 1 169 ? 11.852 -8.797 -19.422 1 93.75 169 GLY B CA 1
ATOM 4170 C C . GLY B 1 169 ? 12.141 -8.758 -17.922 1 93.75 169 GLY B C 1
ATOM 4171 O O . GLY B 1 169 ? 11.844 -9.711 -17.203 1 93.75 169 GLY B O 1
ATOM 4172 N N . THR B 1 170 ? 12.828 -7.695 -17.516 1 97.12 170 THR B N 1
ATOM 4173 C CA . THR B 1 170 ? 13.172 -7.484 -16.125 1 97.12 170 THR B CA 1
ATOM 4174 C C . THR B 1 170 ? 13.141 -6 -15.773 1 97.12 170 THR B C 1
ATOM 4176 O O . THR B 1 170 ? 13.516 -5.16 -16.594 1 97.12 170 THR B O 1
ATOM 4179 N N . ALA B 1 171 ? 12.656 -5.703 -14.586 1 97.25 171 ALA B N 1
ATOM 4180 C CA . ALA B 1 171 ? 12.664 -4.324 -14.109 1 97.25 171 ALA B CA 1
ATOM 4181 C C . ALA B 1 171 ? 13.789 -4.098 -13.102 1 97.25 171 ALA B C 1
ATOM 4183 O O . ALA B 1 171 ? 13.891 -3.025 -12.508 1 97.25 171 ALA B O 1
ATOM 4184 N N . PHE B 1 172 ? 14.602 -5.105 -12.875 1 97.5 172 PHE B N 1
ATOM 4185 C CA . PHE B 1 172 ? 15.812 -4.938 -12.078 1 97.5 172 PHE B CA 1
ATOM 4186 C C . PHE B 1 172 ? 16.922 -4.316 -12.914 1 97.5 172 PHE B C 1
ATOM 4188 O O . PHE B 1 172 ? 17.281 -4.84 -13.977 1 97.5 172 PHE B O 1
ATOM 4195 N N . HIS B 1 173 ? 17.375 -3.242 -12.484 1 95.56 173 HIS B N 1
ATOM 4196 C CA . HIS B 1 173 ? 18.578 -2.676 -13.102 1 95.56 173 HIS B CA 1
ATOM 4197 C C . HIS B 1 173 ? 19.828 -3.076 -12.328 1 95.56 173 HIS B C 1
ATOM 4199 O O . HIS B 1 173 ? 19.906 -2.863 -11.117 1 95.56 173 HIS B O 1
ATOM 4205 N N . PRO B 1 174 ? 20.812 -3.584 -12.992 1 94.06 174 PRO B N 1
ATOM 4206 C CA . PRO B 1 174 ? 21.953 -4.18 -12.297 1 94.06 174 PRO B CA 1
ATOM 4207 C C . PRO B 1 174 ? 22.719 -3.164 -11.453 1 94.06 174 PRO B C 1
ATOM 4209 O O . PRO B 1 174 ? 23.422 -3.543 -10.508 1 94.06 174 PRO B O 1
ATOM 4212 N N . CYS B 1 175 ? 22.625 -1.86 -11.727 1 93.94 175 CYS B N 1
ATOM 4213 C CA . CYS B 1 175 ? 23.375 -0.855 -10.977 1 93.94 175 CYS B CA 1
ATOM 4214 C C . CYS B 1 175 ? 22.516 -0.25 -9.867 1 93.94 175 CYS B C 1
ATOM 4216 O O . CYS B 1 175 ? 23.016 0.491 -9.023 1 93.94 175 CYS B O 1
ATOM 4218 N N . ASP B 1 176 ? 21.25 -0.535 -9.898 1 95.81 176 ASP B N 1
ATOM 4219 C CA . ASP B 1 176 ? 20.328 -0.042 -8.883 1 95.81 176 ASP B CA 1
ATOM 4220 C C . ASP B 1 176 ? 20.594 -0.692 -7.531 1 95.81 176 ASP B C 1
ATOM 4222 O O . ASP B 1 176 ? 20.984 -1.857 -7.461 1 95.81 176 ASP B O 1
ATOM 4226 N N . PRO B 1 177 ? 20.344 0.009 -6.398 1 96.25 177 PRO B N 1
ATOM 4227 C CA . PRO B 1 177 ? 20.609 -0.553 -5.074 1 96.25 177 PRO B CA 1
ATOM 4228 C C . PRO B 1 177 ? 20 -1.934 -4.875 1 96.25 177 PRO B C 1
ATOM 4230 O O . PRO B 1 177 ? 20.641 -2.83 -4.324 1 96.25 177 PRO B O 1
ATOM 4233 N N . LEU B 1 178 ? 18.812 -2.146 -5.27 1 97.56 178 LEU B N 1
ATOM 4234 C CA . LEU B 1 178 ? 18.156 -3.447 -5.168 1 97.56 178 LEU B CA 1
ATOM 4235 C C . LEU B 1 178 ? 18.703 -4.406 -6.223 1 97.56 178 LEU B C 1
ATOM 4237 O O . LEU B 1 178 ? 18.969 -5.57 -5.926 1 97.56 178 LEU B O 1
ATOM 4241 N N . GLY B 1 179 ? 18.828 -3.898 -7.449 1 97.25 179 GLY B N 1
ATOM 4242 C CA . GLY B 1 179 ? 19.25 -4.711 -8.578 1 97.25 179 GLY B CA 1
ATOM 4243 C C . GLY B 1 179 ? 20.672 -5.215 -8.445 1 97.25 179 GLY B C 1
ATOM 4244 O O . GLY B 1 179 ? 21.047 -6.219 -9.055 1 97.25 179 GLY B O 1
ATOM 4245 N N . ALA B 1 180 ? 21.453 -4.57 -7.652 1 96.81 180 ALA B N 1
ATOM 4246 C CA . ALA B 1 180 ? 22.859 -4.934 -7.48 1 96.81 180 ALA B CA 1
ATOM 4247 C C . ALA B 1 180 ? 23.016 -6.059 -6.461 1 96.81 180 ALA B C 1
ATOM 4249 O O . ALA B 1 180 ? 24.109 -6.602 -6.285 1 96.81 180 ALA B O 1
ATOM 4250 N N . THR B 1 181 ? 21.953 -6.449 -5.805 1 98.06 181 THR B N 1
ATOM 4251 C CA . THR B 1 181 ? 22.016 -7.488 -4.781 1 98.06 181 THR B CA 1
ATOM 4252 C C . THR B 1 181 ? 21.797 -8.867 -5.395 1 98.06 181 THR B C 1
ATOM 4254 O O . THR B 1 181 ? 21.406 -8.977 -6.559 1 98.06 181 THR B O 1
ATOM 4257 N N . LYS B 1 182 ? 22.031 -9.898 -4.574 1 98.25 182 LYS B N 1
ATOM 4258 C CA . LYS B 1 182 ? 21.781 -11.273 -5.012 1 98.25 182 LYS B CA 1
ATOM 4259 C C . LYS B 1 182 ? 20.297 -11.586 -5.051 1 98.25 182 LYS B C 1
ATOM 4261 O O . LYS B 1 182 ? 19.891 -12.672 -5.492 1 98.25 182 LYS B O 1
ATOM 4266 N N . TRP B 1 183 ? 19.469 -10.656 -4.641 1 98.69 183 TRP B N 1
ATOM 4267 C CA . TRP B 1 183 ? 18.016 -10.805 -4.691 1 98.69 183 TRP B CA 1
ATOM 4268 C C . TRP B 1 183 ? 17.469 -10.398 -6.059 1 98.69 183 TRP B C 1
ATOM 4270 O O . TRP B 1 183 ? 16.281 -10.523 -6.32 1 98.69 183 TRP B O 1
ATOM 4280 N N . ASN B 1 184 ? 18.406 -9.867 -6.91 1 98.56 184 ASN B N 1
ATOM 4281 C CA . ASN B 1 184 ? 18.062 -9.648 -8.312 1 98.56 184 ASN B CA 1
ATOM 4282 C C . ASN B 1 184 ? 17.641 -10.938 -9 1 98.56 184 ASN B C 1
ATOM 4284 O O . ASN B 1 184 ? 18.406 -11.906 -9.039 1 98.56 184 ASN B O 1
ATOM 4288 N N . LEU B 1 185 ? 16.438 -10.922 -9.609 1 98.5 185 LEU B N 1
ATOM 4289 C CA . LEU B 1 185 ? 15.867 -12.172 -10.094 1 98.5 185 LEU B CA 1
ATOM 4290 C C . LEU B 1 185 ? 16.578 -12.648 -11.352 1 98.5 185 LEU B C 1
ATOM 4292 O O . LEU B 1 185 ? 16.453 -13.812 -11.742 1 98.5 185 LEU B O 1
ATOM 4296 N N . ASN B 1 186 ? 17.391 -11.805 -11.93 1 96.75 186 ASN B N 1
ATOM 4297 C CA . ASN B 1 186 ? 18.281 -12.234 -13.008 1 96.75 186 ASN B CA 1
ATOM 4298 C C . ASN B 1 186 ? 19.469 -13.031 -12.484 1 96.75 186 ASN B C 1
ATOM 4300 O O . ASN B 1 186 ? 20.141 -13.734 -13.242 1 96.75 186 ASN B O 1
ATOM 4304 N N . VAL B 1 187 ? 19.734 -12.922 -11.242 1 96.75 187 VAL B N 1
ATOM 4305 C CA . VAL B 1 187 ? 20.969 -13.453 -10.648 1 96.75 187 VAL B CA 1
ATOM 4306 C C . VAL B 1 187 ? 20.625 -14.617 -9.727 1 96.75 187 VAL B C 1
ATOM 4308 O O . VAL B 1 187 ? 21.328 -15.633 -9.719 1 96.75 187 VAL B O 1
ATOM 4311 N N . LEU B 1 188 ? 19.5 -14.586 -9.094 1 97.62 188 LEU B N 1
ATOM 4312 C CA . LEU B 1 188 ? 19.156 -15.453 -7.977 1 97.62 188 LEU B CA 1
ATOM 4313 C C . LEU B 1 188 ? 19.141 -16.922 -8.406 1 97.62 188 LEU B C 1
ATOM 4315 O O . LEU B 1 188 ? 19.719 -17.766 -7.734 1 97.62 188 LEU B O 1
ATOM 4319 N N . PRO B 1 189 ? 18.625 -17.234 -9.547 1 95.81 189 PRO B N 1
ATOM 4320 C CA . PRO B 1 189 ? 18.562 -18.656 -9.922 1 95.81 189 PRO B CA 1
ATOM 4321 C C . PRO B 1 189 ? 19.938 -19.266 -10.195 1 95.81 189 PRO B C 1
ATOM 4323 O O . PRO B 1 189 ? 20.078 -20.484 -10.227 1 95.81 189 PRO B O 1
ATOM 4326 N N . HIS B 1 190 ? 20.938 -18.422 -10.312 1 94.56 190 HIS B N 1
ATOM 4327 C CA . HIS B 1 190 ? 22.266 -18.875 -10.703 1 94.56 190 HIS B CA 1
ATOM 4328 C C . HIS B 1 190 ? 23.25 -18.797 -9.531 1 94.56 190 HIS B C 1
ATOM 4330 O O . HIS B 1 190 ? 24.438 -19.094 -9.68 1 94.56 190 HIS B O 1
ATOM 4336 N N . GLU B 1 191 ? 22.734 -18.344 -8.43 1 95.94 191 GLU B N 1
ATOM 4337 C CA . GLU B 1 191 ? 23.562 -18.328 -7.234 1 95.94 191 GLU B CA 1
ATOM 4338 C C . GLU B 1 191 ? 24.062 -19.734 -6.895 1 95.94 191 GLU B C 1
ATOM 4340 O O . GLU B 1 191 ? 23.422 -20.734 -7.238 1 95.94 191 GLU B O 1
ATOM 4345 N N . PRO B 1 192 ? 25.141 -19.891 -6.203 1 93.19 192 PRO B N 1
ATOM 4346 C CA . PRO B 1 192 ? 25.812 -21.172 -5.996 1 93.19 192 PRO B CA 1
ATOM 4347 C C . PRO B 1 192 ? 24.922 -22.203 -5.293 1 93.19 192 PRO B C 1
ATOM 4349 O O . PRO B 1 192 ? 25.031 -23.406 -5.551 1 93.19 192 PRO B O 1
ATOM 4352 N N . ALA B 1 193 ? 24.078 -21.797 -4.469 1 93.94 193 ALA B N 1
ATOM 4353 C CA . ALA B 1 193 ? 23.25 -22.734 -3.707 1 93.94 193 ALA B CA 1
ATOM 4354 C C . ALA B 1 193 ? 22.031 -23.188 -4.516 1 93.94 193 ALA B C 1
ATOM 4356 O O . ALA B 1 193 ? 21.328 -24.125 -4.125 1 93.94 193 ALA B O 1
ATOM 4357 N N . SER B 1 194 ? 21.828 -22.578 -5.672 1 94 194 SER B N 1
ATOM 4358 C CA . SER B 1 194 ? 20.703 -22.984 -6.516 1 94 194 SER B CA 1
ATOM 4359 C C . SER B 1 194 ? 21.078 -24.141 -7.434 1 94 194 SER B C 1
ATOM 4361 O O . SER B 1 194 ? 22.109 -24.094 -8.117 1 94 194 SER B O 1
ATOM 4363 N N . VAL B 1 195 ? 20.219 -25.125 -7.484 1 91.31 195 VAL B N 1
ATOM 4364 C CA . VAL B 1 195 ? 20.422 -26.281 -8.336 1 91.31 195 VAL B CA 1
ATOM 4365 C C . VAL B 1 195 ? 20.344 -25.875 -9.805 1 91.31 195 VAL B C 1
ATOM 4367 O O . VAL B 1 195 ? 20.953 -26.5 -10.672 1 91.31 195 VAL B O 1
ATOM 4370 N N . LEU B 1 196 ? 19.656 -24.828 -10.031 1 90.38 196 LEU B N 1
ATOM 4371 C CA . LEU B 1 196 ? 19.406 -24.406 -11.406 1 90.38 196 LEU B CA 1
ATOM 4372 C C . LEU B 1 196 ? 20.625 -23.734 -12.008 1 90.38 196 LEU B C 1
ATOM 4374 O O . LEU B 1 196 ? 20.672 -23.484 -13.219 1 90.38 196 LEU B O 1
ATOM 4378 N N . ARG B 1 197 ? 21.625 -23.484 -11.195 1 90.12 197 ARG B N 1
ATOM 4379 C CA . ARG B 1 197 ? 22.844 -22.875 -11.711 1 90.12 197 ARG B CA 1
ATOM 4380 C C . ARG B 1 197 ? 23.5 -23.75 -12.781 1 90.12 197 ARG B C 1
ATOM 4382 O O . ARG B 1 197 ? 24.266 -23.25 -13.609 1 90.12 197 ARG B O 1
ATOM 4389 N N . HIS B 1 198 ? 23.109 -24.984 -12.773 1 86.38 198 HIS B N 1
ATOM 4390 C CA . HIS B 1 198 ? 23.703 -25.938 -13.711 1 86.38 198 HIS B CA 1
ATOM 4391 C C . HIS B 1 198 ? 22.922 -26 -15.016 1 86.38 198 HIS B C 1
ATOM 4393 O O . HIS B 1 198 ? 23.359 -26.625 -15.984 1 86.38 198 HIS B O 1
ATOM 4399 N N . CYS B 1 199 ? 21.797 -25.438 -14.953 1 82.88 199 CYS B N 1
ATOM 4400 C CA . CYS B 1 199 ? 21 -25.344 -16.172 1 82.88 199 CYS B CA 1
ATOM 4401 C C . CYS B 1 199 ? 21.438 -24.156 -17.016 1 82.88 199 CYS B C 1
ATOM 4403 O O . CYS B 1 199 ? 21.125 -23.016 -16.703 1 82.88 199 CYS B O 1
ATOM 4405 N N . HIS B 1 200 ? 22 -24.375 -18.125 1 79.88 200 HIS B N 1
ATOM 4406 C CA . HIS B 1 200 ? 22.578 -23.297 -18.922 1 79.88 200 HIS B CA 1
ATOM 4407 C C . HIS B 1 200 ? 21.594 -22.797 -19.984 1 79.88 200 HIS B C 1
ATOM 4409 O O . HIS B 1 200 ? 21.797 -21.734 -20.562 1 79.88 200 HIS B O 1
ATOM 4415 N N . ALA B 1 201 ? 20.578 -23.484 -20.109 1 81 201 ALA B N 1
ATOM 4416 C CA . ALA B 1 201 ? 19.578 -23.062 -21.078 1 81 201 ALA B CA 1
ATOM 4417 C C . ALA B 1 201 ? 18.75 -21.906 -20.547 1 81 201 ALA B C 1
ATOM 4419 O O . ALA B 1 201 ? 18.422 -21.844 -19.359 1 81 201 ALA B O 1
ATOM 4420 N N . HIS B 1 202 ? 18.516 -21.031 -21.469 1 83.38 202 HIS B N 1
ATOM 4421 C CA . HIS B 1 202 ? 17.594 -19.938 -21.156 1 83.38 202 HIS B CA 1
ATOM 4422 C C . HIS B 1 202 ? 16.156 -20.422 -21.219 1 83.38 202 HIS B C 1
ATOM 4424 O O . HIS B 1 202 ? 15.633 -20.703 -22.297 1 83.38 202 HIS B O 1
ATOM 4430 N N . VAL B 1 203 ? 15.578 -20.594 -20.094 1 86.69 203 VAL B N 1
ATOM 4431 C CA . VAL B 1 203 ? 14.18 -20.984 -19.984 1 86.69 203 VAL B CA 1
ATOM 4432 C C . VAL B 1 203 ? 13.391 -19.891 -19.281 1 86.69 203 VAL B C 1
ATOM 4434 O O . VAL B 1 203 ? 13.375 -19.828 -18.047 1 86.69 203 VAL B O 1
ATOM 4437 N N . PRO B 1 204 ? 12.648 -19.094 -20.078 1 86.38 204 PRO B N 1
ATOM 4438 C CA . PRO B 1 204 ? 11.906 -17.984 -19.453 1 86.38 204 PRO B CA 1
ATOM 4439 C C . PRO B 1 204 ? 11.023 -18.453 -18.297 1 86.38 204 PRO B C 1
ATOM 4441 O O . PRO B 1 204 ? 10.32 -19.453 -18.406 1 86.38 204 PRO B O 1
ATOM 4444 N N . GLY B 1 205 ? 11.133 -17.703 -17.203 1 90.69 205 GLY B N 1
ATOM 4445 C CA . GLY B 1 205 ? 10.367 -18.016 -16.016 1 90.69 205 GLY B CA 1
ATOM 4446 C C . GLY B 1 205 ? 11.07 -19 -15.094 1 90.69 205 GLY B C 1
ATOM 4447 O O . GLY B 1 205 ? 10.695 -19.156 -13.93 1 90.69 205 GLY B O 1
ATOM 4448 N N . VAL B 1 206 ? 12.062 -19.703 -15.594 1 91.19 206 VAL B N 1
ATOM 4449 C CA . VAL B 1 206 ? 12.75 -20.719 -14.789 1 91.19 206 VAL B CA 1
ATOM 4450 C C . VAL B 1 206 ? 14.18 -20.266 -14.508 1 91.19 206 VAL B C 1
ATOM 4452 O O . VAL B 1 206 ? 14.547 -20.031 -13.352 1 91.19 206 VAL B O 1
ATOM 4455 N N . THR B 1 207 ? 14.922 -19.984 -15.57 1 91.19 207 THR B N 1
ATOM 4456 C CA . THR B 1 207 ? 16.312 -19.547 -15.367 1 91.19 207 THR B CA 1
ATOM 4457 C C . THR B 1 207 ? 16.453 -18.047 -15.578 1 91.19 207 THR B C 1
ATOM 4459 O O . THR B 1 207 ? 17.5 -17.484 -15.312 1 91.19 207 THR B O 1
ATOM 4462 N N . SER B 1 208 ? 15.398 -17.469 -16.109 1 93.81 208 SER B N 1
ATOM 4463 C CA . SER B 1 208 ? 15.312 -16.016 -16.266 1 93.81 208 SER B CA 1
ATOM 4464 C C . SER B 1 208 ? 13.938 -15.492 -15.859 1 93.81 208 SER B C 1
ATOM 4466 O O . SER B 1 208 ? 12.938 -16.188 -16 1 93.81 208 SER B O 1
ATOM 4468 N N . PRO B 1 209 ? 13.93 -14.289 -15.414 1 96.88 209 PRO B N 1
ATOM 4469 C CA . PRO B 1 209 ? 12.664 -13.797 -14.859 1 96.88 209 PRO B CA 1
ATOM 4470 C C . PRO B 1 209 ? 11.656 -13.422 -15.945 1 96.88 209 PRO B C 1
ATOM 4472 O O . PRO B 1 209 ? 12.031 -13.234 -17.109 1 96.88 209 PRO B O 1
ATOM 4475 N N . MET B 1 210 ? 10.438 -13.367 -15.586 1 97.94 210 MET B N 1
ATOM 4476 C CA . MET B 1 210 ? 9.32 -12.859 -16.375 1 97.94 210 MET B CA 1
ATOM 4477 C C . MET B 1 210 ? 8.562 -11.781 -15.625 1 97.94 210 MET B C 1
ATOM 4479 O O . MET B 1 210 ? 8.5 -11.805 -14.391 1 97.94 210 MET B O 1
ATOM 4483 N N . LEU B 1 211 ? 8.039 -10.859 -16.391 1 98.06 211 LEU B N 1
ATOM 4484 C CA . LEU B 1 211 ? 7.23 -9.781 -15.836 1 98.06 211 LEU B CA 1
ATOM 4485 C C . LEU B 1 211 ? 5.75 -10.156 -15.844 1 98.06 211 LEU B C 1
ATOM 4487 O O . LEU B 1 211 ? 5.301 -10.906 -16.719 1 98.06 211 LEU B O 1
ATOM 4491 N N . TYR B 1 212 ? 5.074 -9.641 -14.891 1 98.38 212 TYR B N 1
ATOM 4492 C CA . TYR B 1 212 ? 3.629 -9.766 -14.742 1 98.38 212 TYR B CA 1
ATOM 4493 C C . TYR B 1 212 ? 2.979 -8.398 -14.562 1 98.38 212 TYR B C 1
ATOM 4495 O O . TYR B 1 212 ? 3.168 -7.746 -13.531 1 98.38 212 TYR B O 1
ATOM 4503 N N . VAL B 1 213 ? 2.26 -8 -15.539 1 97.56 213 VAL B N 1
ATOM 4504 C CA . VAL B 1 213 ? 1.581 -6.707 -15.562 1 97.56 213 VAL B CA 1
ATOM 4505 C C . VAL B 1 213 ? 0.084 -6.902 -15.328 1 97.56 213 VAL B C 1
ATOM 4507 O O . VAL B 1 213 ? -0.641 -7.309 -16.25 1 97.56 213 VAL B O 1
ATOM 4510 N N . GLY B 1 214 ? -0.27 -6.535 -14.117 1 97 214 GLY B N 1
ATOM 4511 C CA . GLY B 1 214 ? -1.64 -6.832 -13.727 1 97 214 GLY B CA 1
ATOM 4512 C C . GLY B 1 214 ? -2.504 -5.59 -13.602 1 97 214 GLY B C 1
ATOM 4513 O O . GLY B 1 214 ? -1.991 -4.473 -13.555 1 97 214 GLY B O 1
ATOM 4514 N N . ARG B 1 215 ? -3.777 -5.742 -13.648 1 96.62 215 ARG B N 1
ATOM 4515 C CA . ARG B 1 215 ? -4.793 -4.738 -13.344 1 96.62 215 ARG B CA 1
ATOM 4516 C C . ARG B 1 215 ? -5.812 -5.273 -12.352 1 96.62 215 ARG B C 1
ATOM 4518 O O . ARG B 1 215 ? -5.664 -6.383 -11.836 1 96.62 215 ARG B O 1
ATOM 4525 N N . LEU B 1 216 ? -6.793 -4.453 -12.039 1 97.19 216 LEU B N 1
ATOM 4526 C CA . LEU B 1 216 ? -7.781 -4.836 -11.039 1 97.19 216 LEU B CA 1
ATOM 4527 C C . LEU B 1 216 ? -8.391 -6.195 -11.367 1 97.19 216 LEU B C 1
ATOM 4529 O O . LEU B 1 216 ? -9.016 -6.363 -12.414 1 97.19 216 LEU B O 1
ATOM 4533 N N . PHE B 1 217 ? -8.148 -7.266 -10.547 1 97.69 217 PHE B N 1
ATOM 4534 C CA . PHE B 1 217 ? -8.773 -8.586 -10.523 1 97.69 217 PHE B CA 1
ATOM 4535 C C . PHE B 1 217 ? -8.07 -9.531 -11.492 1 97.69 217 PHE B C 1
ATOM 4537 O O . PHE B 1 217 ? -8.516 -10.656 -11.695 1 97.69 217 PHE B O 1
ATOM 4544 N N . SER B 1 218 ? -7.008 -9.031 -12.164 1 97.81 218 SER B N 1
ATOM 4545 C CA . SER B 1 218 ? -6.184 -10.023 -12.852 1 97.81 218 SER B CA 1
ATOM 4546 C C . SER B 1 218 ? -5.637 -11.055 -11.875 1 97.81 218 SER B C 1
ATOM 4548 O O . SER B 1 218 ? -5.172 -10.711 -10.789 1 97.81 218 SER B O 1
ATOM 4550 N N . ALA B 1 219 ? -5.699 -12.328 -12.336 1 97.94 219 ALA B N 1
ATOM 4551 C CA . ALA B 1 219 ? -5.457 -13.375 -11.344 1 97.94 219 ALA B CA 1
ATOM 4552 C C . ALA B 1 219 ? -4.488 -14.422 -11.875 1 97.94 219 ALA B C 1
ATOM 4554 O O . ALA B 1 219 ? -4.312 -14.562 -13.086 1 97.94 219 ALA B O 1
ATOM 4555 N N . PHE B 1 220 ? -3.834 -15.062 -11.016 1 98.12 220 PHE B N 1
ATOM 4556 C CA . PHE B 1 220 ? -3.129 -16.312 -11.289 1 98.12 220 PHE B CA 1
ATOM 4557 C C . PHE B 1 220 ? -3.787 -17.484 -10.57 1 98.12 220 PHE B C 1
ATOM 4559 O O . PHE B 1 220 ? -4 -17.422 -9.352 1 98.12 220 PHE B O 1
ATOM 4566 N N . ALA B 1 221 ? -4.133 -18.438 -11.32 1 97.56 221 ALA B N 1
ATOM 4567 C CA . ALA B 1 221 ? -4.965 -19.562 -10.867 1 97.56 221 ALA B CA 1
ATOM 4568 C C . ALA B 1 221 ? -4.18 -20.484 -9.945 1 97.56 221 ALA B C 1
ATOM 4570 O O . ALA B 1 221 ? -2.951 -20.391 -9.859 1 97.56 221 ALA B O 1
ATOM 4571 N N . TRP B 1 222 ? -4.934 -21.344 -9.242 1 98.19 222 TRP B N 1
ATOM 4572 C CA . TRP B 1 222 ? -4.309 -22.344 -8.383 1 98.19 222 TRP B CA 1
ATOM 4573 C C . TRP B 1 222 ? -3.357 -23.234 -9.18 1 98.19 222 TRP B C 1
ATOM 4575 O O . TRP B 1 222 ? -3.756 -23.844 -10.172 1 98.19 222 TRP B O 1
ATOM 4585 N N . HIS B 1 223 ? -2.119 -23.312 -8.734 1 97.94 223 HIS B N 1
ATOM 4586 C CA . HIS B 1 223 ? -1.153 -24.172 -9.391 1 97.94 223 HIS B CA 1
ATOM 4587 C C . HIS B 1 223 ? 0.072 -24.406 -8.516 1 97.94 223 HIS B C 1
ATOM 4589 O O . HIS B 1 223 ? 0.254 -23.719 -7.504 1 97.94 223 HIS B O 1
ATOM 4595 N N . VAL B 1 224 ? 0.75 -25.438 -8.781 1 97.25 224 VAL B N 1
ATOM 4596 C CA . VAL B 1 224 ? 2.127 -25.625 -8.336 1 97.25 224 VAL B CA 1
ATOM 4597 C C . VAL B 1 224 ? 3.09 -25.25 -9.461 1 97.25 224 VAL B C 1
ATOM 4599 O O . VAL B 1 224 ? 2.719 -25.281 -10.641 1 97.25 224 VAL B O 1
ATOM 4602 N N . GLU B 1 225 ? 4.297 -24.781 -9.055 1 95.94 225 GLU B N 1
ATOM 4603 C CA . GLU B 1 225 ? 5.285 -24.484 -10.086 1 95.94 225 GLU B CA 1
ATOM 4604 C C . GLU B 1 225 ? 5.633 -25.719 -10.898 1 95.94 225 GLU B C 1
ATOM 4606 O O . GLU B 1 225 ? 5.535 -26.844 -10.406 1 95.94 225 GLU B O 1
ATOM 4611 N N . ASP B 1 226 ? 6.035 -25.5 -12.148 1 91.81 226 ASP B N 1
ATOM 4612 C CA . ASP B 1 226 ? 6.52 -26.594 -12.984 1 91.81 226 ASP B CA 1
ATOM 4613 C C . ASP B 1 226 ? 7.633 -27.375 -12.281 1 91.81 226 ASP B C 1
ATOM 4615 O O . ASP B 1 226 ? 8.539 -26.766 -11.703 1 91.81 226 ASP B O 1
ATOM 4619 N N . GLN B 1 227 ? 7.461 -28.75 -12.289 1 93.44 227 GLN B N 1
ATOM 4620 C CA . GLN B 1 227 ? 8.422 -29.656 -11.656 1 93.44 227 GLN B CA 1
ATOM 4621 C C . GLN B 1 227 ? 8.555 -29.359 -10.164 1 93.44 227 GLN B C 1
ATOM 4623 O O . GLN B 1 227 ? 9.594 -29.641 -9.562 1 93.44 227 GLN B O 1
ATOM 4628 N N . HIS B 1 228 ? 7.598 -28.656 -9.625 1 96.44 228 HIS B N 1
ATOM 4629 C CA . HIS B 1 228 ? 7.488 -28.344 -8.203 1 96.44 228 HIS B CA 1
ATOM 4630 C C . HIS B 1 228 ? 8.656 -27.484 -7.742 1 96.44 228 HIS B C 1
ATOM 4632 O O . HIS B 1 228 ? 9.156 -27.656 -6.625 1 96.44 228 HIS B O 1
ATOM 4638 N N . LEU B 1 229 ? 9.102 -26.609 -8.594 1 96.62 229 LEU B N 1
ATOM 4639 C CA . LEU B 1 229 ? 10.203 -25.703 -8.273 1 96.62 229 LEU B CA 1
ATOM 4640 C C . LEU B 1 229 ? 9.766 -24.672 -7.23 1 96.62 229 LEU B C 1
ATOM 4642 O O . LEU B 1 229 ? 8.57 -24.453 -7.039 1 96.62 229 LEU B O 1
ATOM 4646 N N . TYR B 1 230 ? 10.852 -24.062 -6.602 1 98.19 230 TYR B N 1
ATOM 4647 C CA . TYR B 1 230 ? 10.648 -22.812 -5.898 1 98.19 230 TYR B CA 1
ATOM 4648 C C . TYR B 1 230 ? 10.297 -21.688 -6.871 1 98.19 230 TYR B C 1
ATOM 4650 O O . TYR B 1 230 ? 10.648 -21.75 -8.055 1 98.19 230 TYR B O 1
ATOM 4658 N N . SER B 1 231 ? 9.602 -20.781 -6.379 1 98.5 231 SER B N 1
ATOM 4659 C CA . SER B 1 231 ? 9.445 -19.531 -7.109 1 98.5 231 SER B CA 1
ATOM 4660 C C . SER B 1 231 ? 9.594 -18.328 -6.184 1 98.5 231 SER B C 1
ATOM 4662 O O . SER B 1 231 ? 9.398 -18.438 -4.973 1 98.5 231 SER B O 1
ATOM 4664 N N . ILE B 1 232 ? 10.055 -17.25 -6.715 1 98.81 232 ILE B N 1
ATOM 4665 C CA . ILE B 1 232 ? 10.133 -15.984 -6.004 1 98.81 232 ILE B CA 1
ATOM 4666 C C . ILE B 1 232 ? 9.578 -14.867 -6.883 1 98.81 232 ILE B C 1
ATOM 4668 O O . ILE B 1 232 ? 9.875 -14.812 -8.078 1 98.81 232 ILE B O 1
ATOM 4672 N N . ASN B 1 233 ? 8.719 -14.094 -6.332 1 98.88 233 ASN B N 1
ATOM 4673 C CA . ASN B 1 233 ? 8.062 -12.969 -6.992 1 98.88 233 ASN B CA 1
ATOM 4674 C C . ASN B 1 233 ? 8.336 -11.656 -6.266 1 98.88 233 ASN B C 1
ATOM 4676 O O . ASN B 1 233 ? 8.203 -11.578 -5.043 1 98.88 233 ASN B O 1
ATOM 4680 N N . TYR B 1 234 ? 8.781 -10.672 -6.945 1 98.88 234 TYR B N 1
ATOM 4681 C CA . TYR B 1 234 ? 8.977 -9.344 -6.379 1 98.88 234 TYR B CA 1
ATOM 4682 C C . TYR B 1 234 ? 7.93 -8.367 -6.906 1 98.88 234 TYR B C 1
ATOM 4684 O O . TYR B 1 234 ? 7.672 -8.32 -8.109 1 98.88 234 TYR B O 1
ATOM 4692 N N . ALA B 1 235 ? 7.348 -7.594 -6.027 1 98.75 235 ALA B N 1
ATOM 4693 C CA . ALA B 1 235 ? 6.406 -6.547 -6.418 1 98.75 235 ALA B CA 1
ATOM 4694 C C . ALA B 1 235 ? 7.121 -5.211 -6.617 1 98.75 235 ALA B C 1
ATOM 4696 O O . ALA B 1 235 ? 7.492 -4.551 -5.645 1 98.75 235 ALA B O 1
ATOM 4697 N N . HIS B 1 236 ? 7.145 -4.773 -7.832 1 98.44 236 HIS B N 1
ATOM 4698 C CA . HIS B 1 236 ? 7.867 -3.549 -8.164 1 98.44 236 HIS B CA 1
ATOM 4699 C C . HIS B 1 236 ? 7.016 -2.314 -7.898 1 98.44 236 HIS B C 1
ATOM 4701 O O . HIS B 1 236 ? 7.52 -1.293 -7.43 1 98.44 236 HIS B O 1
ATOM 4707 N N . ALA B 1 237 ? 5.758 -2.352 -8.289 1 97.31 237 ALA B N 1
ATOM 4708 C CA . ALA B 1 237 ? 4.91 -1.162 -8.242 1 97.31 237 ALA B CA 1
ATOM 4709 C C . ALA B 1 237 ? 3.434 -1.537 -8.32 1 97.31 237 ALA B C 1
ATOM 4711 O O . ALA B 1 237 ? 3.086 -2.639 -8.758 1 97.31 237 ALA B O 1
ATOM 4712 N N . GLY B 1 238 ? 2.643 -0.597 -7.844 1 96.5 238 GLY B N 1
ATOM 4713 C CA . GLY B 1 238 ? 1.206 -0.729 -8.023 1 96.5 238 GLY B CA 1
ATOM 4714 C C . GLY B 1 238 ? 0.48 -1.142 -6.758 1 96.5 238 GLY B C 1
ATOM 4715 O O . GLY B 1 238 ? 0.948 -0.868 -5.652 1 96.5 238 GLY B O 1
ATOM 4716 N N . ALA B 1 239 ? -0.716 -1.681 -6.984 1 96.44 239 ALA B N 1
ATOM 4717 C CA . ALA B 1 239 ? -1.571 -2.113 -5.879 1 96.44 239 ALA B CA 1
ATOM 4718 C C . ALA B 1 239 ? -1.098 -3.447 -5.312 1 96.44 239 ALA B C 1
ATOM 4720 O O . ALA B 1 239 ? -0.169 -4.062 -5.84 1 96.44 239 ALA B O 1
ATOM 4721 N N . ALA B 1 240 ? -1.729 -3.826 -4.211 1 97.81 240 ALA B N 1
ATOM 4722 C CA . ALA B 1 240 ? -1.409 -5.09 -3.555 1 97.81 240 ALA B CA 1
ATOM 4723 C C . ALA B 1 240 ? -1.721 -6.273 -4.465 1 97.81 240 ALA B C 1
ATOM 4725 O O . ALA B 1 240 ? -2.717 -6.262 -5.191 1 97.81 240 ALA B O 1
ATOM 4726 N N . LYS B 1 241 ? -0.861 -7.141 -4.453 1 98.56 241 LYS B N 1
ATOM 4727 C CA . LYS B 1 241 ? -1.171 -8.477 -4.953 1 98.56 241 LYS B CA 1
ATOM 4728 C C . LYS B 1 241 ? -1.511 -9.43 -3.809 1 98.56 241 LYS B C 1
ATOM 4730 O O . LYS B 1 241 ? -0.731 -9.57 -2.863 1 98.56 241 LYS B O 1
ATOM 4735 N N . VAL B 1 242 ? -2.682 -10.078 -3.863 1 98.81 242 VAL B N 1
ATOM 4736 C CA . VAL B 1 242 ? -3.119 -10.984 -2.809 1 98.81 242 VAL B CA 1
ATOM 4737 C C . VAL B 1 242 ? -2.771 -12.422 -3.188 1 98.81 242 VAL B C 1
ATOM 4739 O O . VAL B 1 242 ? -2.992 -12.844 -4.324 1 98.81 242 VAL B O 1
ATOM 4742 N N . TRP B 1 243 ? -2.232 -13.133 -2.205 1 98.94 243 TRP B N 1
ATOM 4743 C CA . TRP B 1 243 ? -1.796 -14.516 -2.416 1 98.94 243 TRP B CA 1
ATOM 4744 C C . TRP B 1 243 ? -2.484 -15.461 -1.438 1 98.94 243 TRP B C 1
ATOM 4746 O O . TRP B 1 243 ? -2.705 -15.109 -0.277 1 98.94 243 TRP B O 1
ATOM 4756 N N . TYR B 1 244 ? -2.723 -16.562 -1.911 1 98.88 244 TYR B N 1
ATOM 4757 C CA . TYR B 1 244 ? -3.121 -17.703 -1.078 1 98.88 244 TYR B CA 1
ATOM 4758 C C . TYR B 1 244 ? -2.18 -18.875 -1.276 1 98.88 244 TYR B C 1
ATOM 4760 O O . TYR B 1 244 ? -1.743 -19.156 -2.396 1 98.88 244 TYR B O 1
ATOM 4768 N N . GLY B 1 245 ? -1.839 -19.516 -0.177 1 98.81 245 GLY B N 1
ATOM 4769 C CA . GLY B 1 245 ? -0.885 -20.609 -0.236 1 98.81 245 GLY B CA 1
ATOM 4770 C C . GLY B 1 245 ? -1.359 -21.859 0.49 1 98.81 245 GLY B C 1
ATOM 4771 O O . GLY B 1 245 ? -2.051 -21.766 1.507 1 98.81 245 GLY B O 1
ATOM 4772 N N . VAL B 1 246 ? -1.026 -23 -0.057 1 98.81 246 VAL B N 1
ATOM 4773 C CA . VAL B 1 246 ? -1.229 -24.312 0.537 1 98.81 246 VAL B CA 1
ATOM 4774 C C . VAL B 1 246 ? 0.077 -25.109 0.501 1 98.81 246 VAL B C 1
ATOM 4776 O O . VAL B 1 246 ? 0.61 -25.391 -0.574 1 98.81 246 VAL B O 1
ATOM 4779 N N . GLY B 1 247 ? 0.526 -25.5 1.689 1 98.44 247 GLY B N 1
ATOM 4780 C CA . GLY B 1 247 ? 1.782 -26.234 1.762 1 98.44 247 GLY B CA 1
ATOM 4781 C C . GLY B 1 247 ? 1.718 -27.594 1.1 1 98.44 247 GLY B C 1
ATOM 4782 O O . GLY B 1 247 ? 0.63 -28.109 0.818 1 98.44 247 GLY B O 1
ATOM 4783 N N . ALA B 1 248 ? 2.896 -28.156 0.852 1 97.81 248 ALA B N 1
ATOM 4784 C CA . ALA B 1 248 ? 3.012 -29.453 0.184 1 97.81 248 ALA B CA 1
ATOM 4785 C C . ALA B 1 248 ? 2.232 -30.531 0.936 1 97.81 248 ALA B C 1
ATOM 4787 O O . ALA B 1 248 ? 1.668 -31.438 0.323 1 97.81 248 ALA B O 1
ATOM 4788 N N . ARG B 1 249 ? 2.168 -30.438 2.193 1 96.75 249 ARG B N 1
ATOM 4789 C CA . ARG B 1 249 ? 1.517 -31.438 3.031 1 96.75 249 ARG B CA 1
ATOM 4790 C C . ARG B 1 249 ? 0.027 -31.516 2.719 1 96.75 249 ARG B C 1
ATOM 4792 O O . ARG B 1 249 ? -0.583 -32.594 2.873 1 96.75 249 ARG B O 1
ATOM 4799 N N . ASP B 1 250 ? -0.504 -30.406 2.291 1 97.69 250 ASP B N 1
ATOM 4800 C CA . ASP B 1 250 ? -1.943 -30.359 2.053 1 97.69 250 ASP B CA 1
ATOM 4801 C C . ASP B 1 250 ? -2.252 -30.344 0.557 1 97.69 250 ASP B C 1
ATOM 4803 O O . ASP B 1 250 ? -3.391 -30.094 0.156 1 97.69 250 ASP B O 1
ATOM 4807 N N . ALA B 1 251 ? -1.311 -30.578 -0.261 1 97.12 251 ALA B N 1
ATOM 4808 C CA . ALA B 1 251 ? -1.484 -30.484 -1.708 1 97.12 251 ALA B CA 1
ATOM 4809 C C . ALA B 1 251 ? -2.508 -31.484 -2.209 1 97.12 251 ALA B C 1
ATOM 4811 O O . ALA B 1 251 ? -3.387 -31.156 -3.008 1 97.12 251 ALA B O 1
ATOM 4812 N N . ASP B 1 252 ? -2.412 -32.719 -1.721 1 95.62 252 ASP B N 1
ATOM 4813 C CA . ASP B 1 252 ? -3.357 -33.75 -2.137 1 95.62 252 ASP B CA 1
ATOM 4814 C C . ASP B 1 252 ? -4.785 -33.406 -1.734 1 95.62 252 ASP B C 1
ATOM 4816 O O . ASP B 1 252 ? -5.73 -33.656 -2.484 1 95.62 252 ASP B O 1
ATOM 4820 N N . ALA B 1 253 ? -4.855 -32.875 -0.561 1 96.56 253 ALA B N 1
ATOM 4821 C CA . ALA B 1 253 ? -6.172 -32.5 -0.07 1 96.56 253 ALA B CA 1
ATOM 4822 C C . ALA B 1 253 ? -6.77 -31.375 -0.933 1 96.56 253 ALA B C 1
ATOM 4824 O O . ALA B 1 253 ? -7.977 -31.344 -1.168 1 96.56 253 ALA B O 1
ATOM 4825 N N . LEU B 1 254 ? -5.98 -30.453 -1.408 1 97.81 254 LEU B N 1
ATOM 4826 C CA . LEU B 1 254 ? -6.465 -29.391 -2.295 1 97.81 254 LEU B CA 1
ATOM 4827 C C . LEU B 1 254 ? -6.93 -29.984 -3.627 1 97.81 254 LEU B C 1
ATOM 4829 O O . LEU B 1 254 ? -7.949 -29.547 -4.172 1 97.81 254 LEU B O 1
ATOM 4833 N N . GLU B 1 255 ? -6.176 -30.906 -4.145 1 96.19 255 GLU B N 1
ATOM 4834 C CA . GLU B 1 255 ? -6.566 -31.562 -5.387 1 96.19 255 GLU B CA 1
ATOM 4835 C C . GLU B 1 255 ? -7.91 -32.281 -5.238 1 96.19 255 GLU B C 1
ATOM 4837 O O . GLU B 1 255 ? -8.766 -32.188 -6.117 1 96.19 255 GLU B O 1
ATOM 4842 N N . SER B 1 256 ? -8.094 -32.906 -4.133 1 95 256 SER B N 1
ATOM 4843 C CA . SER B 1 256 ? -9.359 -33.562 -3.854 1 95 256 SER B CA 1
ATOM 4844 C C . SER B 1 256 ? -10.5 -32.562 -3.723 1 95 256 SER B C 1
ATOM 4846 O O . SER B 1 256 ? -11.602 -32.812 -4.215 1 95 256 SER B O 1
ATOM 4848 N N . ALA B 1 257 ? -10.195 -31.469 -3.045 1 95.06 257 ALA B N 1
ATOM 4849 C CA . ALA B 1 257 ? -11.195 -30.406 -2.895 1 95.06 257 ALA B CA 1
ATOM 4850 C C . ALA B 1 257 ? -11.586 -29.828 -4.25 1 95.06 257 ALA B C 1
ATOM 4852 O O . ALA B 1 257 ? -12.766 -29.562 -4.504 1 95.06 257 ALA B O 1
ATOM 4853 N N . ALA B 1 258 ? -10.602 -29.641 -5.082 1 95.25 258 ALA B N 1
ATOM 4854 C CA . ALA B 1 258 ? -10.875 -29.125 -6.422 1 95.25 258 ALA B CA 1
ATOM 4855 C C . ALA B 1 258 ? -11.719 -30.109 -7.227 1 95.25 258 ALA B C 1
ATOM 4857 O O . ALA B 1 258 ? -12.656 -29.703 -7.926 1 95.25 258 ALA B O 1
ATOM 4858 N N . ALA B 1 259 ? -11.375 -31.359 -7.164 1 93.62 259 ALA B N 1
ATOM 4859 C CA . ALA B 1 259 ? -12.117 -32.406 -7.863 1 93.62 259 ALA B CA 1
ATOM 4860 C C . ALA B 1 259 ? -13.586 -32.406 -7.438 1 93.62 259 ALA B C 1
ATOM 4862 O O . ALA B 1 259 ? -14.477 -32.562 -8.273 1 93.62 259 ALA B O 1
ATOM 4863 N N . ALA B 1 260 ? -13.828 -32.219 -6.16 1 91.75 260 ALA B N 1
ATOM 4864 C CA . ALA B 1 260 ? -15.172 -32.281 -5.594 1 91.75 260 ALA B CA 1
ATOM 4865 C C . ALA B 1 260 ? -15.922 -30.969 -5.812 1 91.75 260 ALA B C 1
ATOM 4867 O O . ALA B 1 260 ? -17.156 -30.938 -5.793 1 91.75 260 ALA B O 1
ATOM 4868 N N . GLY B 1 261 ? -15.203 -29.906 -5.961 1 91.56 261 GLY B N 1
ATOM 4869 C CA . GLY B 1 261 ? -15.82 -28.594 -6.062 1 91.56 261 GLY B CA 1
ATOM 4870 C C . GLY B 1 261 ? -15.781 -28.031 -7.469 1 91.56 261 GLY B C 1
ATOM 4871 O O . GLY B 1 261 ? -16.734 -28.188 -8.234 1 91.56 261 GLY B O 1
ATOM 4872 N N . ALA B 1 262 ? -14.656 -27.484 -7.809 1 90.75 262 ALA B N 1
ATOM 4873 C CA . ALA B 1 262 ? -14.492 -26.781 -9.078 1 90.75 262 ALA B CA 1
ATOM 4874 C C . ALA B 1 262 ? -14.797 -27.703 -10.258 1 90.75 262 ALA B C 1
ATOM 4876 O O . ALA B 1 262 ? -15.445 -27.281 -11.227 1 90.75 262 ALA B O 1
ATOM 4877 N N . PHE B 1 263 ? -14.43 -28.984 -10.125 1 92.38 263 PHE B N 1
ATOM 4878 C CA . PHE B 1 263 ? -14.562 -29.906 -11.25 1 92.38 263 PHE B CA 1
ATOM 4879 C C . PHE B 1 263 ? -15.727 -30.859 -11.031 1 92.38 263 PHE B C 1
ATOM 4881 O O . PHE B 1 263 ? -15.812 -31.906 -11.672 1 92.38 263 PHE B O 1
ATOM 4888 N N . ALA B 1 264 ? -16.609 -30.609 -10.172 1 88.88 264 ALA B N 1
ATOM 4889 C CA . ALA B 1 264 ? -17.734 -31.484 -9.82 1 88.88 264 ALA B CA 1
ATOM 4890 C C . ALA B 1 264 ? -18.562 -31.828 -11.055 1 88.88 264 ALA B C 1
ATOM 4892 O O . ALA B 1 264 ? -19.109 -32.938 -11.156 1 88.88 264 ALA B O 1
ATOM 4893 N N . GLY B 1 265 ? -18.578 -30.938 -11.945 1 87.25 265 GLY B N 1
ATOM 4894 C CA . GLY B 1 265 ? -19.438 -31.141 -13.109 1 87.25 265 GLY B CA 1
ATOM 4895 C C . GLY B 1 265 ? -18.75 -31.938 -14.203 1 87.25 265 GLY B C 1
ATOM 4896 O O . GLY B 1 265 ? -19.391 -32.312 -15.188 1 87.25 265 GLY B O 1
ATOM 4897 N N . VAL B 1 266 ? -17.516 -32.281 -14.016 1 89.81 266 VAL B N 1
ATOM 4898 C CA . VAL B 1 266 ? -16.766 -33 -15.039 1 89.81 266 VAL B CA 1
ATOM 4899 C C . VAL B 1 266 ? -17 -34.5 -14.867 1 89.81 266 VAL B C 1
ATOM 4901 O O . VAL B 1 266 ? -16.938 -35.031 -13.758 1 89.81 266 VAL B O 1
ATOM 4904 N N . ALA B 1 267 ? -17.609 -35.25 -15.844 1 78.31 267 ALA B N 1
ATOM 4905 C CA . ALA B 1 267 ? -18.109 -36.625 -15.812 1 78.31 267 ALA B CA 1
ATOM 4906 C C . ALA B 1 267 ? -17.047 -37.594 -15.305 1 78.31 267 ALA B C 1
ATOM 4908 O O . ALA B 1 267 ? -17.328 -38.5 -14.508 1 78.31 267 ALA B O 1
ATOM 4909 N N . ARG B 1 268 ? -15.922 -38 -16.047 1 72.5 268 ARG B N 1
ATOM 4910 C CA . ARG B 1 268 ? -14.898 -38.969 -15.727 1 72.5 268 ARG B CA 1
ATOM 4911 C C . ARG B 1 268 ? -13.633 -38.312 -15.211 1 72.5 268 ARG B C 1
ATOM 4913 O O . ARG B 1 268 ? -13.43 -37.125 -15.414 1 72.5 268 ARG B O 1
ATOM 4920 N N . PRO B 1 269 ? -13.008 -39.312 -14.406 1 76.94 269 PRO B N 1
ATOM 4921 C CA . PRO B 1 269 ? -13.102 -40.656 -13.859 1 76.94 269 PRO B CA 1
ATOM 4922 C C . PRO B 1 269 ? -13.938 -40.75 -12.586 1 76.94 269 PRO B C 1
ATOM 4924 O O . PRO B 1 269 ? -14.125 -39.719 -11.914 1 76.94 269 PRO B O 1
ATOM 4927 N N . THR B 1 270 ? -14.367 -41.969 -12.242 1 74.62 270 THR B N 1
ATOM 4928 C CA . THR B 1 270 ? -15.258 -42.156 -11.102 1 74.62 270 THR B CA 1
ATOM 4929 C C . THR B 1 270 ? -14.461 -42.438 -9.828 1 74.62 270 THR B C 1
ATOM 4931 O O . THR B 1 270 ? -14.891 -42.094 -8.727 1 74.62 270 THR B O 1
ATOM 4934 N N . ARG B 1 271 ? -13.312 -43.031 -9.953 1 86.06 271 ARG B N 1
ATOM 4935 C CA . ARG B 1 271 ? -12.531 -43.375 -8.766 1 86.06 271 ARG B CA 1
ATOM 4936 C C . ARG B 1 271 ? -11.906 -42.094 -8.172 1 86.06 271 ARG B C 1
ATOM 4938 O O . ARG B 1 271 ? -11.305 -41.312 -8.883 1 86.06 271 ARG B O 1
ATOM 4945 N N . PRO B 1 272 ? -11.953 -42.031 -6.891 1 81.81 272 PRO B N 1
ATOM 4946 C CA . PRO B 1 272 ? -11.484 -40.812 -6.23 1 81.81 272 PRO B CA 1
ATOM 4947 C C . PRO B 1 272 ? -10.016 -40.5 -6.535 1 81.81 272 PRO B C 1
ATOM 4949 O O . PRO B 1 272 ? -9.68 -39.375 -6.863 1 81.81 272 PRO B O 1
ATOM 4952 N N . ALA B 1 273 ? -9.242 -41.5 -6.523 1 83.19 273 ALA B N 1
ATOM 4953 C CA . ALA B 1 273 ? -7.816 -41.281 -6.773 1 83.19 273 ALA B CA 1
ATOM 4954 C C . ALA B 1 273 ? -7.574 -40.844 -8.211 1 83.19 273 ALA B C 1
ATOM 4956 O O . ALA B 1 273 ? -6.727 -39.969 -8.453 1 83.19 273 ALA B O 1
ATOM 4957 N N . GLN B 1 274 ? -8.266 -41.344 -9.078 1 87.31 274 GLN B N 1
ATOM 4958 C CA . GLN B 1 274 ? -8.148 -40.969 -10.484 1 87.31 274 GLN B CA 1
ATOM 4959 C C . GLN B 1 274 ? -8.68 -39.562 -10.711 1 87.31 274 GLN B C 1
ATOM 4961 O O . GLN B 1 274 ? -8.141 -38.812 -11.523 1 87.31 274 GLN B O 1
ATOM 4966 N N . ARG B 1 275 ? -9.641 -39.281 -9.992 1 88.75 275 ARG B N 1
ATOM 4967 C CA . ARG B 1 275 ? -10.219 -37.969 -10.109 1 88.75 275 ARG B CA 1
ATOM 4968 C C . ARG B 1 275 ? -9.266 -36.875 -9.578 1 88.75 275 ARG B C 1
ATOM 4970 O O . ARG B 1 275 ? -9.133 -35.812 -10.172 1 88.75 275 ARG B O 1
ATOM 4977 N N . ALA B 1 276 ? -8.711 -37.25 -8.5 1 87.19 276 ALA B N 1
ATOM 4978 C CA . ALA B 1 276 ? -7.727 -36.344 -7.926 1 87.19 276 ALA B CA 1
ATOM 4979 C C . ALA B 1 276 ? -6.547 -36.156 -8.867 1 87.19 276 ALA B C 1
ATOM 4981 O O . ALA B 1 276 ? -6.035 -35.031 -9.008 1 87.19 276 ALA B O 1
ATOM 4982 N N . ALA B 1 277 ? -6.184 -37.156 -9.484 1 87.31 277 ALA B N 1
ATOM 4983 C CA . ALA B 1 277 ? -5.09 -37.094 -10.445 1 87.31 277 ALA B CA 1
ATOM 4984 C C . ALA B 1 277 ? -5.48 -36.25 -11.656 1 87.31 277 ALA B C 1
ATOM 4986 O O . ALA B 1 277 ? -4.672 -35.469 -12.156 1 87.31 277 ALA B O 1
ATOM 4987 N N . ALA B 1 278 ? -6.656 -36.438 -12.07 1 89.62 278 ALA B N 1
ATOM 4988 C CA . ALA B 1 278 ? -7.156 -35.625 -13.18 1 89.62 278 ALA B CA 1
ATOM 4989 C C . ALA B 1 278 ? -7.258 -34.156 -12.789 1 89.62 278 ALA B C 1
ATOM 4991 O O . ALA B 1 278 ? -6.945 -33.281 -13.594 1 89.62 278 ALA B O 1
ATOM 4992 N N . ALA B 1 279 ? -7.68 -33.969 -11.594 1 91.75 279 ALA B N 1
ATOM 4993 C CA . ALA B 1 279 ? -7.754 -32.594 -11.078 1 91.75 279 ALA B CA 1
ATOM 4994 C C . ALA B 1 279 ? -6.367 -31.953 -11.016 1 91.75 279 ALA B C 1
ATOM 4996 O O . ALA B 1 279 ? -6.203 -30.781 -11.359 1 91.75 279 ALA B O 1
ATOM 4997 N N . ALA B 1 280 ? -5.473 -32.719 -10.555 1 91.44 280 ALA B N 1
ATOM 4998 C CA . ALA B 1 280 ? -4.098 -32.219 -10.492 1 91.44 280 ALA B CA 1
ATOM 4999 C C . ALA B 1 280 ? -3.602 -31.828 -11.875 1 91.44 280 ALA B C 1
ATOM 5001 O O . ALA B 1 280 ? -2.941 -30.797 -12.023 1 91.44 280 ALA B O 1
ATOM 5002 N N . ALA B 1 281 ? -3.904 -32.562 -12.82 1 90.06 281 ALA B N 1
ATOM 5003 C CA . ALA B 1 281 ? -3.523 -32.25 -14.195 1 90.06 281 ALA B CA 1
ATOM 5004 C C . ALA B 1 281 ? -4.215 -30.984 -14.688 1 90.06 281 ALA B C 1
ATOM 5006 O O . ALA B 1 281 ? -3.598 -30.156 -15.359 1 90.06 281 ALA B O 1
ATOM 5007 N N . ALA B 1 282 ? -5.418 -30.844 -14.383 1 91.88 282 ALA B N 1
ATOM 5008 C CA . ALA B 1 282 ? -6.176 -29.672 -14.773 1 91.88 282 ALA B CA 1
ATOM 5009 C C . ALA B 1 282 ? -5.633 -28.422 -14.086 1 91.88 282 ALA B C 1
ATOM 5011 O O . ALA B 1 282 ? -5.547 -27.344 -14.703 1 91.88 282 ALA B O 1
ATOM 5012 N N . LEU B 1 283 ? -5.258 -28.562 -12.812 1 94 283 LEU B N 1
ATOM 5013 C CA . LEU B 1 283 ? -4.688 -27.453 -12.055 1 94 283 LEU B CA 1
ATOM 5014 C C . LEU B 1 283 ? -3.363 -27 -12.664 1 94 283 LEU B C 1
ATOM 5016 O O . LEU B 1 283 ? -3.025 -25.812 -12.617 1 94 283 LEU B O 1
ATOM 5020 N N . ALA B 1 284 ? -2.678 -27.875 -13.242 1 91.06 284 ALA B N 1
ATOM 5021 C CA . ALA B 1 284 ? -1.378 -27.578 -13.836 1 91.06 284 ALA B CA 1
ATOM 5022 C C . ALA B 1 284 ? -1.527 -26.672 -15.055 1 91.06 284 ALA B C 1
ATOM 5024 O O . ALA B 1 284 ? -0.563 -26.031 -15.484 1 91.06 284 ALA B O 1
ATOM 5025 N N . ALA B 1 285 ? -2.742 -26.594 -15.609 1 89.25 285 ALA B N 1
ATOM 5026 C CA . ALA B 1 285 ? -3.002 -25.719 -16.75 1 89.25 285 ALA B CA 1
ATOM 5027 C C . ALA B 1 285 ? -3.129 -24.266 -16.297 1 89.25 285 ALA B C 1
ATOM 5029 O O . ALA B 1 285 ? -3.152 -23.359 -17.125 1 89.25 285 ALA B O 1
ATOM 5030 N N . LYS B 1 286 ? -3.178 -23.984 -15 1 93.69 286 LYS B N 1
ATOM 5031 C CA . LYS B 1 286 ? -3.104 -22.656 -14.391 1 93.69 286 LYS B CA 1
ATOM 5032 C C . LYS B 1 286 ? -4.277 -21.781 -14.828 1 93.69 286 LYS B C 1
ATOM 5034 O O . LYS B 1 286 ? -4.098 -20.609 -15.156 1 93.69 286 LYS B O 1
ATOM 5039 N N . THR B 1 287 ? -5.516 -22.391 -14.867 1 93.94 287 THR B N 1
ATOM 5040 C CA . THR B 1 287 ? -6.703 -21.625 -15.25 1 93.94 287 THR B CA 1
ATOM 5041 C C . THR B 1 287 ? -7.812 -21.797 -14.219 1 93.94 287 THR B C 1
ATOM 5043 O O . THR B 1 287 ? -8.875 -21.188 -14.336 1 93.94 287 THR B O 1
ATOM 5046 N N . THR B 1 288 ? -7.582 -22.609 -13.234 1 94.56 288 THR B N 1
ATOM 5047 C CA . THR B 1 288 ? -8.633 -22.953 -12.281 1 94.56 288 THR B CA 1
ATOM 5048 C C . THR B 1 288 ? -8.648 -21.953 -11.125 1 94.56 288 THR B C 1
ATOM 5050 O O . THR B 1 288 ? -7.727 -21.922 -10.305 1 94.56 288 THR B O 1
ATOM 5053 N N . ILE B 1 289 ? -9.758 -21.219 -11.062 1 95.25 289 ILE B N 1
ATOM 5054 C CA . ILE B 1 289 ? -9.93 -20.25 -9.992 1 95.25 289 ILE B CA 1
ATOM 5055 C C . ILE B 1 289 ? -11.133 -20.641 -9.133 1 95.25 289 ILE B C 1
ATOM 5057 O O . ILE B 1 289 ? -12.234 -20.844 -9.656 1 95.25 289 ILE B O 1
ATOM 5061 N N . PHE B 1 290 ? -10.953 -20.828 -7.871 1 94.88 290 PHE B N 1
ATOM 5062 C CA . PHE B 1 290 ? -12.039 -20.984 -6.91 1 94.88 290 PHE B CA 1
ATOM 5063 C C . PHE B 1 290 ? -11.656 -20.391 -5.562 1 94.88 290 PHE B C 1
ATOM 5065 O O . PHE B 1 290 ? -10.469 -20.266 -5.242 1 94.88 290 PHE B O 1
ATOM 5072 N N . PRO B 1 291 ? -12.625 -19.984 -4.785 1 95.69 291 PRO B N 1
ATOM 5073 C CA . PRO B 1 291 ? -12.32 -19.312 -3.523 1 95.69 291 PRO B CA 1
ATOM 5074 C C . PRO B 1 291 ? -11.594 -20.219 -2.527 1 95.69 291 PRO B C 1
ATOM 5076 O O . PRO B 1 291 ? -11.914 -21.406 -2.42 1 95.69 291 PRO B O 1
ATOM 5079 N N . PRO B 1 292 ? -10.633 -19.656 -1.779 1 97 292 PRO B N 1
ATOM 5080 C CA . PRO B 1 292 ? -9.938 -20.406 -0.734 1 97 292 PRO B CA 1
ATOM 5081 C C . PRO B 1 292 ? -10.898 -21.047 0.273 1 97 292 PRO B C 1
ATOM 5083 O O . PRO B 1 292 ? -10.57 -22.062 0.88 1 97 292 PRO B O 1
ATOM 5086 N N . SER B 1 293 ? -12.062 -20.453 0.406 1 95.5 293 SER B N 1
ATOM 5087 C CA . SER B 1 293 ? -13.039 -20.984 1.361 1 95.5 293 SER B CA 1
ATOM 5088 C C . SER B 1 293 ? -13.461 -22.406 0.995 1 95.5 293 SER B C 1
ATOM 5090 O O . SER B 1 293 ? -13.758 -23.203 1.875 1 95.5 293 SER B O 1
ATOM 5092 N N . ASP B 1 294 ? -13.5 -22.672 -0.323 1 94.25 294 ASP B N 1
ATOM 5093 C CA . ASP B 1 294 ? -13.859 -24.016 -0.771 1 94.25 294 ASP B CA 1
ATOM 5094 C C . ASP B 1 294 ? -12.852 -25.047 -0.263 1 94.25 294 ASP B C 1
ATOM 5096 O O . ASP B 1 294 ? -13.242 -26.141 0.189 1 94.25 294 ASP B O 1
ATOM 5100 N N . ALA B 1 295 ? -11.625 -24.75 -0.347 1 96.06 295 ALA B N 1
ATOM 5101 C CA . ALA B 1 295 ? -10.57 -25.625 0.143 1 96.06 295 ALA B CA 1
ATOM 5102 C C . ALA B 1 295 ? -10.586 -25.719 1.666 1 96.06 295 ALA B C 1
ATOM 5104 O O . ALA B 1 295 ? -10.453 -26.797 2.234 1 96.06 295 ALA B O 1
ATOM 5105 N N . ALA B 1 296 ? -10.742 -24.578 2.281 1 96.44 296 ALA B N 1
ATOM 5106 C CA . ALA B 1 296 ? -10.75 -24.547 3.74 1 96.44 296 ALA B CA 1
ATOM 5107 C C . ALA B 1 296 ? -11.883 -25.391 4.309 1 96.44 296 ALA B C 1
ATOM 5109 O O . ALA B 1 296 ? -11.711 -26.078 5.32 1 96.44 296 ALA B O 1
ATOM 5110 N N . ARG B 1 297 ? -12.984 -25.375 3.709 1 94.5 297 ARG B N 1
ATOM 5111 C CA . ARG B 1 297 ? -14.141 -26.156 4.145 1 94.5 297 ARG B CA 1
ATOM 5112 C C . ARG B 1 297 ? -13.852 -27.656 4.047 1 94.5 297 ARG B C 1
ATOM 5114 O O . ARG B 1 297 ? -14.406 -28.438 4.812 1 94.5 297 ARG B O 1
ATOM 5121 N N . ALA B 1 298 ? -12.984 -27.984 3.146 1 94.25 298 ALA B N 1
ATOM 5122 C CA . ALA B 1 298 ? -12.602 -29.375 2.959 1 94.25 298 ALA B CA 1
ATOM 5123 C C . ALA B 1 298 ? -11.477 -29.781 3.91 1 94.25 298 ALA B C 1
ATOM 5125 O O . ALA B 1 298 ? -10.922 -30.875 3.811 1 94.25 298 ALA B O 1
ATOM 5126 N N . GLY B 1 299 ? -11.008 -28.859 4.754 1 94.81 299 GLY B N 1
ATOM 5127 C CA . GLY B 1 299 ? -10.008 -29.172 5.762 1 94.81 299 GLY B CA 1
ATOM 5128 C C . GLY B 1 299 ? -8.594 -28.812 5.328 1 94.81 299 GLY B C 1
ATOM 5129 O O . GLY B 1 299 ? -7.629 -29.141 6.016 1 94.81 299 GLY B O 1
ATOM 5130 N N . VAL B 1 300 ? -8.461 -28.219 4.195 1 97.75 300 VAL B N 1
ATOM 5131 C CA . VAL B 1 300 ? -7.152 -27.797 3.697 1 97.75 300 VAL B CA 1
ATOM 5132 C C . VAL B 1 300 ? -6.699 -26.547 4.441 1 97.75 300 VAL B C 1
ATOM 5134 O O . VAL B 1 300 ? -7.461 -25.594 4.582 1 97.75 300 VAL B O 1
ATOM 5137 N N . ARG B 1 301 ? -5.496 -26.578 4.996 1 97.5 301 ARG B N 1
ATOM 5138 C CA . ARG B 1 301 ? -4.945 -25.375 5.594 1 97.5 301 ARG B CA 1
ATOM 5139 C C . ARG B 1 301 ? -4.52 -24.375 4.523 1 97.5 301 ARG B C 1
ATOM 5141 O O . ARG B 1 301 ? -3.543 -24.609 3.807 1 97.5 301 ARG B O 1
ATOM 5148 N N . VAL B 1 302 ? -5.215 -23.25 4.383 1 98.62 302 VAL B N 1
ATOM 5149 C CA . VAL B 1 302 ? -4.922 -22.203 3.41 1 98.62 302 VAL B CA 1
ATOM 5150 C C . VAL B 1 302 ? -4.441 -20.953 4.137 1 98.62 302 VAL B C 1
ATOM 5152 O O . VAL B 1 302 ? -5.07 -20.5 5.094 1 98.62 302 VAL B O 1
ATOM 5155 N N . VAL B 1 303 ? -3.328 -20.375 3.703 1 98.69 303 VAL B N 1
ATOM 5156 C CA . VAL B 1 303 ? -2.83 -19.141 4.277 1 98.69 303 VAL B CA 1
ATOM 5157 C C . VAL B 1 303 ? -3.012 -18 3.277 1 98.69 303 VAL B C 1
ATOM 5159 O O . VAL B 1 303 ? -3.221 -18.234 2.084 1 98.69 303 VAL B O 1
ATOM 5162 N N . ARG B 1 304 ? -2.971 -16.844 3.801 1 98.44 304 ARG B N 1
ATOM 5163 C CA . ARG B 1 304 ? -3.18 -15.641 3.008 1 98.44 304 ARG B CA 1
ATOM 5164 C C . ARG B 1 304 ? -2.021 -14.664 3.186 1 98.44 304 ARG B C 1
ATOM 5166 O O . ARG B 1 304 ? -1.456 -14.555 4.273 1 98.44 304 ARG B O 1
ATOM 5173 N N . ALA B 1 305 ? -1.614 -13.953 2.096 1 98.75 305 ALA B N 1
ATOM 5174 C CA . ALA B 1 305 ? -0.598 -12.906 2.152 1 98.75 305 ALA B CA 1
ATOM 5175 C C . ALA B 1 305 ? -0.984 -11.719 1.274 1 98.75 305 ALA B C 1
ATOM 5177 O O . ALA B 1 305 ? -1.55 -11.898 0.193 1 98.75 305 ALA B O 1
ATOM 5178 N N . VAL B 1 306 ? -0.711 -10.508 1.75 1 98.56 306 VAL B N 1
ATOM 5179 C CA . VAL B 1 306 ? -0.855 -9.281 0.98 1 98.56 306 VAL B CA 1
ATOM 5180 C C . VAL B 1 306 ? 0.524 -8.727 0.623 1 98.56 306 VAL B C 1
ATOM 5182 O O . VAL B 1 306 ? 1.258 -8.258 1.496 1 98.56 306 VAL B O 1
ATOM 5185 N N . GLN B 1 307 ? 0.819 -8.805 -0.615 1 98.75 307 GLN B N 1
ATOM 5186 C CA . GLN B 1 307 ? 2.111 -8.336 -1.101 1 98.75 307 GLN B CA 1
ATOM 5187 C C . GLN B 1 307 ? 2.023 -6.891 -1.581 1 98.75 307 GLN B C 1
ATOM 5189 O O . GLN B 1 307 ? 1.238 -6.574 -2.479 1 98.75 307 GLN B O 1
ATOM 5194 N N . LEU B 1 308 ? 2.787 -6.031 -0.993 1 98 308 LEU B N 1
ATOM 5195 C CA . LEU B 1 308 ? 2.912 -4.641 -1.417 1 98 308 LEU B CA 1
ATOM 5196 C C . LEU B 1 308 ? 4.238 -4.41 -2.133 1 98 308 LEU B C 1
ATOM 5198 O O . LEU B 1 308 ? 5.164 -5.211 -2.008 1 98 308 LEU B O 1
ATOM 5202 N N . PRO B 1 309 ? 4.312 -3.289 -2.939 1 98 309 PRO B N 1
ATOM 5203 C CA . PRO B 1 309 ? 5.598 -2.986 -3.576 1 98 309 PRO B CA 1
ATOM 5204 C C . PRO B 1 309 ? 6.75 -2.928 -2.578 1 98 309 PRO B C 1
ATOM 5206 O O . PRO B 1 309 ? 6.598 -2.387 -1.48 1 98 309 PRO B O 1
ATOM 5209 N N . GLY B 1 310 ? 7.844 -3.551 -2.998 1 98.31 310 GLY B N 1
ATOM 5210 C CA . GLY B 1 310 ? 9 -3.582 -2.119 1 98.31 310 GLY B CA 1
ATOM 5211 C C . GLY B 1 310 ? 9.133 -4.883 -1.348 1 98.31 310 GLY B C 1
ATOM 5212 O O . GLY B 1 310 ? 9.961 -4.992 -0.446 1 98.31 310 GLY B O 1
ATOM 5213 N N . SER B 1 311 ? 8.305 -5.875 -1.752 1 98.69 311 SER B N 1
ATOM 5214 C CA . SER B 1 311 ? 8.359 -7.137 -1.024 1 98.69 311 SER B CA 1
ATOM 5215 C C . SER B 1 311 ? 8.391 -8.328 -1.981 1 98.69 311 SER B C 1
ATOM 5217 O O . SER B 1 311 ? 8.047 -8.195 -3.156 1 98.69 311 SER B O 1
ATOM 5219 N N . PHE B 1 312 ? 8.883 -9.422 -1.449 1 98.94 312 PHE B N 1
ATOM 5220 C CA . PHE B 1 312 ? 8.961 -10.68 -2.174 1 98.94 312 PHE B CA 1
ATOM 5221 C C . PHE B 1 312 ? 7.953 -11.688 -1.628 1 98.94 312 PHE B C 1
ATOM 5223 O O . PHE B 1 312 ? 7.641 -11.672 -0.435 1 98.94 312 PHE B O 1
ATOM 5230 N N . VAL B 1 313 ? 7.457 -12.492 -2.502 1 98.94 313 VAL B N 1
ATOM 5231 C CA . VAL B 1 313 ? 6.773 -13.719 -2.094 1 98.94 313 VAL B CA 1
ATOM 5232 C C . VAL B 1 313 ? 7.539 -14.938 -2.611 1 98.94 313 VAL B C 1
ATOM 5234 O O . VAL B 1 313 ? 7.895 -14.992 -3.791 1 98.94 313 VAL B O 1
ATOM 5237 N N . VAL B 1 314 ? 7.816 -15.797 -1.713 1 98.94 314 VAL B N 1
ATOM 5238 C CA . VAL B 1 314 ? 8.445 -17.062 -2.07 1 98.94 314 VAL B CA 1
ATOM 5239 C C . VAL B 1 314 ? 7.418 -18.188 -1.989 1 98.94 314 VAL B C 1
ATOM 5241 O O . VAL B 1 314 ? 6.629 -18.25 -1.043 1 98.94 314 VAL B O 1
ATOM 5244 N N . THR B 1 315 ? 7.379 -19 -3.008 1 98.81 315 THR B N 1
ATOM 5245 C CA . THR B 1 315 ? 6.602 -20.234 -2.959 1 98.81 315 THR B CA 1
ATOM 5246 C C . THR B 1 315 ? 7.516 -21.453 -2.848 1 98.81 315 THR B C 1
ATOM 5248 O O . THR B 1 315 ? 8.594 -21.484 -3.451 1 98.81 315 THR B O 1
ATOM 5251 N N . PHE B 1 316 ? 7.121 -22.406 -2.125 1 98.75 316 PHE B N 1
ATOM 5252 C CA . PHE B 1 316 ? 7.953 -23.562 -1.825 1 98.75 316 PHE B CA 1
ATOM 5253 C C . PHE B 1 316 ? 7.543 -24.766 -2.678 1 98.75 316 PHE B C 1
ATOM 5255 O O . PHE B 1 316 ? 6.473 -24.75 -3.287 1 98.75 316 PHE B O 1
ATOM 5262 N N . PRO B 1 317 ? 8.422 -25.766 -2.777 1 98 317 PRO B N 1
ATOM 5263 C CA . PRO B 1 317 ? 8.156 -26.906 -3.66 1 98 317 PRO B CA 1
ATOM 5264 C C . PRO B 1 317 ? 6.828 -27.594 -3.357 1 98 317 PRO B C 1
ATOM 5266 O O . PRO B 1 317 ? 6.52 -27.875 -2.195 1 98 317 PRO B O 1
ATOM 5269 N N . ARG B 1 318 ? 6.027 -27.781 -4.422 1 97.44 318 ARG B N 1
ATOM 5270 C CA . ARG B 1 318 ? 4.75 -28.484 -4.426 1 97.44 318 ARG B CA 1
ATOM 5271 C C . ARG B 1 318 ? 3.703 -27.719 -3.619 1 97.44 318 ARG B C 1
ATOM 5273 O O . ARG B 1 318 ? 2.646 -28.266 -3.295 1 97.44 318 ARG B O 1
ATOM 5280 N N . ALA B 1 319 ? 3.982 -26.547 -3.318 1 98.5 319 ALA B N 1
ATOM 5281 C CA . ALA B 1 319 ? 2.967 -25.703 -2.689 1 98.5 319 ALA B CA 1
ATOM 5282 C C . ALA B 1 319 ? 2.023 -25.109 -3.732 1 98.5 319 ALA B C 1
ATOM 5284 O O . ALA B 1 319 ? 2.467 -24.625 -4.777 1 98.5 319 ALA B O 1
ATOM 5285 N N . TYR B 1 320 ? 0.741 -25.281 -3.492 1 98.75 320 TYR B N 1
ATOM 5286 C CA . TYR B 1 320 ? -0.226 -24.594 -4.336 1 98.75 320 TYR B CA 1
ATOM 5287 C C . TYR B 1 320 ? -0.328 -23.125 -3.949 1 98.75 320 TYR B C 1
ATOM 5289 O O . TYR B 1 320 ? -0.238 -22.766 -2.77 1 98.75 320 TYR B O 1
ATOM 5297 N N . HIS B 1 321 ? -0.484 -22.297 -4.895 1 98.88 321 HIS B N 1
ATOM 5298 C CA . HIS B 1 321 ? -0.718 -20.875 -4.672 1 98.88 321 HIS B CA 1
ATOM 5299 C C . HIS B 1 321 ? -1.617 -20.297 -5.754 1 98.88 321 HIS B C 1
ATOM 5301 O O . HIS B 1 321 ? -1.672 -20.812 -6.871 1 98.88 321 HIS B O 1
ATOM 5307 N N . ALA B 1 322 ? -2.33 -19.312 -5.422 1 98.81 322 ALA B N 1
ATOM 5308 C CA . ALA B 1 322 ? -3.209 -18.516 -6.281 1 98.81 322 ALA B CA 1
ATOM 5309 C C . ALA B 1 322 ? -3.377 -17.109 -5.742 1 98.81 322 ALA B C 1
ATOM 5311 O O . ALA B 1 322 ? -2.938 -16.797 -4.633 1 98.81 322 ALA B O 1
ATOM 5312 N N . GLY B 1 323 ? -3.93 -16.297 -6.543 1 98.5 323 GLY B N 1
ATOM 5313 C CA . GLY B 1 323 ? -4.16 -14.945 -6.086 1 98.5 323 GLY B CA 1
ATOM 5314 C C . GLY B 1 323 ? -4.617 -14.008 -7.191 1 98.5 323 GLY B C 1
ATOM 5315 O O . GLY B 1 323 ? -5.055 -14.461 -8.25 1 98.5 323 GLY B O 1
ATOM 5316 N N . PHE B 1 324 ? -4.625 -12.719 -6.895 1 98.5 324 PHE B N 1
ATOM 5317 C CA . PHE B 1 324 ? -5.055 -11.719 -7.863 1 98.5 324 PHE B CA 1
ATOM 5318 C C . PHE B 1 324 ? -4.484 -10.352 -7.516 1 98.5 324 PHE B C 1
ATOM 5320 O O . PHE B 1 324 ? -3.955 -10.148 -6.422 1 98.5 324 PHE B O 1
ATOM 5327 N N . SER B 1 325 ? -4.535 -9.43 -8.422 1 97.88 325 SER B N 1
ATOM 5328 C CA . SER B 1 325 ? -4.109 -8.047 -8.227 1 97.88 325 SER B CA 1
ATOM 5329 C C . SER B 1 325 ? -5.273 -7.168 -7.785 1 97.88 325 SER B C 1
ATOM 5331 O O . SER B 1 325 ? -6.344 -7.195 -8.391 1 97.88 325 SER B O 1
ATOM 5333 N N . ALA B 1 326 ? -5.012 -6.344 -6.781 1 97.38 326 ALA B N 1
ATOM 5334 C CA . ALA B 1 326 ? -6.043 -5.449 -6.258 1 97.38 326 ALA B CA 1
ATOM 5335 C C . ALA B 1 326 ? -6.062 -4.129 -7.023 1 97.38 326 ALA B C 1
ATOM 5337 O O . ALA B 1 326 ? -6.715 -3.17 -6.605 1 97.38 326 ALA B O 1
ATOM 5338 N N . GLY B 1 327 ? -5.395 -4.035 -8.078 1 95.31 327 GLY B N 1
ATOM 5339 C CA . GLY B 1 327 ? -5.246 -2.906 -8.984 1 95.31 327 GLY B CA 1
ATOM 5340 C C . GLY B 1 327 ? -4.086 -3.064 -9.953 1 95.31 327 GLY B C 1
ATOM 5341 O O . GLY B 1 327 ? -3.617 -4.18 -10.188 1 95.31 327 GLY B O 1
ATOM 5342 N N . THR B 1 328 ? -3.723 -1.985 -10.484 1 94.12 328 THR B N 1
ATOM 5343 C CA . THR B 1 328 ? -2.543 -2.018 -11.336 1 94.12 328 THR B CA 1
ATOM 5344 C C . THR B 1 328 ? -1.33 -2.535 -10.57 1 94.12 328 THR B C 1
ATOM 5346 O O . THR B 1 328 ? -1.09 -2.129 -9.43 1 94.12 328 THR B O 1
ATOM 5349 N N . HIS B 1 329 ? -0.618 -3.412 -11.203 1 95.44 329 HIS B N 1
ATOM 5350 C CA . HIS B 1 329 ? 0.483 -4.094 -10.531 1 95.44 329 HIS B CA 1
ATOM 5351 C C . HIS B 1 329 ? 1.579 -4.477 -11.516 1 95.44 329 HIS B C 1
ATOM 5353 O O . HIS B 1 329 ? 1.29 -4.859 -12.656 1 95.44 329 HIS B O 1
ATOM 5359 N N . LEU B 1 330 ? 2.811 -4.273 -11.133 1 97.81 330 LEU B N 1
ATOM 5360 C CA . LEU B 1 330 ? 3.959 -4.789 -11.867 1 97.81 330 LEU B CA 1
ATOM 5361 C C . LEU B 1 330 ? 4.816 -5.688 -10.984 1 97.81 330 LEU B C 1
ATOM 5363 O O . LEU B 1 330 ? 5.441 -5.211 -10.031 1 97.81 330 LEU B O 1
ATOM 5367 N N . GLY B 1 331 ? 4.805 -6.945 -11.297 1 98.31 331 GLY B N 1
ATOM 5368 C CA . GLY B 1 331 ? 5.621 -7.922 -10.602 1 98.31 331 GLY B CA 1
ATOM 5369 C C . GLY B 1 331 ? 6.613 -8.625 -11.508 1 98.31 331 GLY B C 1
ATOM 5370 O O . GLY B 1 331 ? 6.566 -8.469 -12.727 1 98.31 331 GLY B O 1
ATOM 5371 N N . GLU B 1 332 ? 7.484 -9.289 -10.938 1 98.62 332 GLU B N 1
ATOM 5372 C CA . GLU B 1 332 ? 8.523 -10.07 -11.602 1 98.62 332 GLU B CA 1
ATOM 5373 C C . GLU B 1 332 ? 8.805 -11.367 -10.852 1 98.62 332 GLU B C 1
ATOM 5375 O O . GLU B 1 332 ? 8.82 -11.383 -9.617 1 98.62 332 GLU B O 1
ATOM 5380 N N . ALA B 1 333 ? 8.922 -12.453 -11.602 1 98.69 333 ALA B N 1
ATOM 5381 C CA . ALA B 1 333 ? 9.133 -13.727 -10.914 1 98.69 333 ALA B CA 1
ATOM 5382 C C . ALA B 1 333 ? 10.172 -14.578 -11.648 1 98.69 333 ALA B C 1
ATOM 5384 O O . ALA B 1 333 ? 10.398 -14.391 -12.844 1 98.69 333 ALA B O 1
ATOM 5385 N N . VAL B 1 334 ? 10.75 -15.43 -10.914 1 98.19 334 VAL B N 1
ATOM 5386 C CA . VAL B 1 334 ? 11.641 -16.453 -11.461 1 98.19 334 VAL B CA 1
ATOM 5387 C C . VAL B 1 334 ? 11.633 -17.688 -10.555 1 98.19 334 VAL B C 1
ATOM 5389 O O . VAL B 1 334 ? 11.266 -17.594 -9.383 1 98.19 334 VAL B O 1
ATOM 5392 N N . ASN B 1 335 ? 11.898 -18.812 -11.117 1 97.31 335 ASN B N 1
ATOM 5393 C CA . ASN B 1 335 ? 12.047 -20.031 -10.32 1 97.31 335 ASN B CA 1
ATOM 5394 C C . ASN B 1 335 ? 13.484 -20.203 -9.836 1 97.31 335 ASN B C 1
ATOM 5396 O O . ASN B 1 335 ? 14.391 -19.516 -10.305 1 97.31 335 ASN B O 1
ATOM 5400 N N . PHE B 1 336 ? 13.656 -20.984 -8.867 1 97.06 336 PHE B N 1
ATOM 5401 C CA . PHE B 1 336 ? 14.938 -21.484 -8.375 1 97.06 336 PHE B CA 1
ATOM 5402 C C . PHE B 1 336 ? 14.766 -22.797 -7.625 1 97.06 336 PHE B C 1
ATOM 5404 O O . PHE B 1 336 ? 13.656 -23.328 -7.547 1 97.06 336 PHE B O 1
ATOM 5411 N N . ALA B 1 337 ? 15.891 -23.391 -7.234 1 95.69 337 ALA B N 1
ATOM 5412 C CA . ALA B 1 337 ? 15.781 -24.641 -6.512 1 95.69 337 ALA B CA 1
ATOM 5413 C C . ALA B 1 337 ? 16.953 -24.828 -5.543 1 95.69 337 ALA B C 1
ATOM 5415 O O . ALA B 1 337 ? 18.094 -24.5 -5.871 1 95.69 337 ALA B O 1
ATOM 5416 N N . LEU B 1 338 ? 16.594 -25.266 -4.352 1 95.94 338 LEU B N 1
ATOM 5417 C CA . LEU B 1 338 ? 17.578 -25.703 -3.373 1 95.94 338 LEU B CA 1
ATOM 5418 C C . LEU B 1 338 ? 17.672 -27.234 -3.352 1 95.94 338 LEU B C 1
ATOM 5420 O O . LEU B 1 338 ? 16.938 -27.906 -4.074 1 95.94 338 LEU B O 1
ATOM 5424 N N . ASP B 1 339 ? 18.516 -27.781 -2.531 1 92.44 339 ASP B N 1
ATOM 5425 C CA . ASP B 1 339 ? 18.781 -29.203 -2.557 1 92.44 339 ASP B CA 1
ATOM 5426 C C . ASP B 1 339 ? 17.562 -30 -2.1 1 92.44 339 ASP B C 1
ATOM 5428 O O . ASP B 1 339 ? 17.391 -31.156 -2.502 1 92.44 339 ASP B O 1
ATOM 5432 N N . ASP B 1 340 ? 16.75 -29.438 -1.375 1 93.25 340 ASP B N 1
ATOM 5433 C CA . ASP B 1 340 ? 15.594 -30.156 -0.856 1 93.25 340 ASP B CA 1
ATOM 5434 C C . ASP B 1 340 ? 14.516 -30.297 -1.925 1 93.25 340 ASP B C 1
ATOM 5436 O O . ASP B 1 340 ? 13.492 -30.953 -1.702 1 93.25 340 ASP B O 1
ATOM 5440 N N . TRP B 1 341 ? 14.703 -29.75 -3.061 1 94.56 341 TRP B N 1
ATOM 5441 C CA . TRP B 1 341 ? 13.766 -29.75 -4.176 1 94.56 341 TRP B CA 1
ATOM 5442 C C . TRP B 1 341 ? 13.727 -31.109 -4.848 1 94.56 341 TRP B C 1
ATOM 5444 O O . TRP B 1 341 ? 12.711 -31.5 -5.441 1 94.56 341 TRP B O 1
ATOM 5454 N N . TRP B 1 342 ? 14.727 -31.953 -4.707 1 92.81 342 TRP B N 1
ATOM 5455 C CA . TRP B 1 342 ? 14.938 -33.156 -5.523 1 92.81 342 TRP B CA 1
ATOM 5456 C C . TRP B 1 342 ? 13.805 -34.156 -5.32 1 92.81 342 TRP B C 1
ATOM 5458 O O . TRP B 1 342 ? 13.234 -34.656 -6.289 1 92.81 342 TRP B O 1
ATOM 5468 N N . PRO B 1 343 ? 13.43 -34.344 -4.051 1 93.69 343 PRO B N 1
ATOM 5469 C CA . PRO B 1 343 ? 12.312 -35.281 -3.875 1 93.69 343 PRO B CA 1
ATOM 5470 C C . PRO B 1 343 ? 11.031 -34.781 -4.551 1 93.69 343 PRO B C 1
ATOM 5472 O O . PRO B 1 343 ? 10.25 -35.594 -5.062 1 93.69 343 PRO B O 1
ATOM 5475 N N . HIS B 1 344 ? 10.82 -33.562 -4.547 1 94.62 344 HIS B N 1
ATOM 5476 C CA . HIS B 1 344 ? 9.648 -33 -5.207 1 94.62 344 HIS B CA 1
ATOM 5477 C C . HIS B 1 344 ? 9.758 -33.125 -6.723 1 94.62 344 HIS B C 1
ATOM 5479 O O . HIS B 1 344 ? 8.758 -33.375 -7.398 1 94.62 344 HIS B O 1
ATOM 5485 N N . ALA B 1 345 ? 10.922 -32.906 -7.215 1 93.44 345 ALA B N 1
ATOM 5486 C CA . ALA B 1 345 ? 11.164 -33.031 -8.656 1 93.44 345 ALA B CA 1
ATOM 5487 C C . ALA B 1 345 ? 10.859 -34.438 -9.164 1 93.44 345 ALA B C 1
ATOM 5489 O O . ALA B 1 345 ? 10.266 -34.594 -10.234 1 93.44 345 ALA B O 1
ATOM 5490 N N . LEU B 1 346 ? 11.242 -35.375 -8.461 1 92.38 346 LEU B N 1
ATOM 5491 C CA . LEU B 1 346 ? 11.016 -36.75 -8.852 1 92.38 346 LEU B CA 1
ATOM 5492 C C . LEU B 1 346 ? 9.531 -37.094 -8.828 1 92.38 346 LEU B C 1
ATOM 5494 O O . LEU B 1 346 ? 9.031 -37.781 -9.711 1 92.38 346 LEU B O 1
ATOM 5498 N N . ARG B 1 347 ? 8.906 -36.594 -7.867 1 90.62 347 ARG B N 1
ATOM 5499 C CA . ARG B 1 347 ? 7.461 -36.75 -7.801 1 90.62 347 ARG B CA 1
ATOM 5500 C C . ARG B 1 347 ? 6.777 -36.094 -8.992 1 90.62 347 ARG B C 1
ATOM 5502 O O . ARG B 1 347 ? 5.863 -36.656 -9.586 1 90.62 347 ARG B O 1
ATOM 5509 N N . ALA B 1 348 ? 7.203 -34.969 -9.266 1 92.56 348 ALA B N 1
ATOM 5510 C CA . ALA B 1 348 ? 6.633 -34.219 -10.391 1 92.56 348 ALA B CA 1
ATOM 5511 C C . ALA B 1 348 ? 6.871 -34.938 -11.711 1 92.56 348 ALA B C 1
ATOM 5513 O O . ALA B 1 348 ? 5.98 -35 -12.562 1 92.56 348 ALA B O 1
ATOM 5514 N N . ARG B 1 349 ? 8.039 -35.438 -11.859 1 91.06 349 ARG B N 1
ATOM 5515 C CA . ARG B 1 349 ? 8.367 -36.156 -13.086 1 91.06 349 ARG B CA 1
ATOM 5516 C C . ARG B 1 349 ? 7.438 -37.344 -13.289 1 91.06 349 ARG B C 1
ATOM 5518 O O . ARG B 1 349 ? 6.961 -37.594 -14.398 1 91.06 349 ARG B O 1
ATOM 5525 N N . ALA B 1 350 ? 7.199 -38.062 -12.305 1 89.88 350 ALA B N 1
ATOM 5526 C CA . ALA B 1 350 ? 6.312 -39.219 -12.375 1 89.88 350 ALA B CA 1
ATOM 5527 C C . ALA B 1 350 ? 4.902 -38.812 -12.797 1 89.88 350 ALA B C 1
ATOM 5529 O O . ALA B 1 350 ? 4.285 -39.438 -13.648 1 89.88 350 ALA B O 1
ATOM 5530 N N . ALA B 1 351 ? 4.461 -37.781 -12.219 1 86.94 351 ALA B N 1
ATOM 5531 C CA . ALA B 1 351 ? 3.125 -37.281 -12.531 1 86.94 351 ALA B CA 1
ATOM 5532 C C . ALA B 1 351 ? 3.055 -36.75 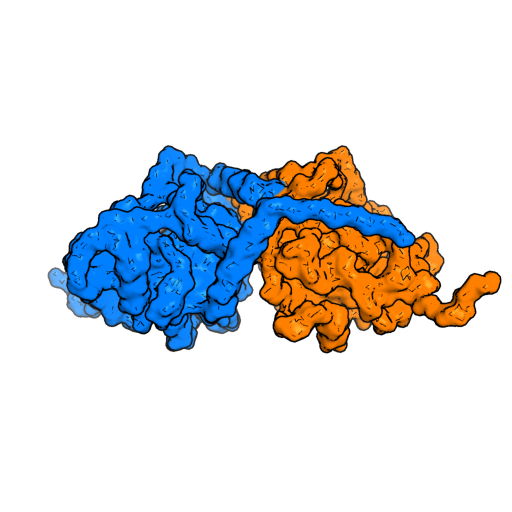-13.961 1 86.94 351 ALA B C 1
ATOM 5534 O O . ALA B 1 351 ? 2.109 -37.031 -14.695 1 86.94 351 ALA B O 1
ATOM 5535 N N . HIS B 1 352 ? 4.055 -36 -14.312 1 87 352 HIS B N 1
ATOM 5536 C CA . HIS B 1 352 ? 4.082 -35.375 -15.633 1 87 352 HIS B CA 1
ATOM 5537 C C . HIS B 1 352 ? 4.133 -36.438 -16.734 1 87 352 HIS B C 1
ATOM 5539 O O . HIS B 1 352 ? 3.504 -36.281 -17.781 1 87 352 HIS B O 1
ATOM 5545 N N . ARG B 1 353 ? 4.867 -37.406 -16.5 1 85.44 353 ARG B N 1
ATOM 5546 C CA . ARG B 1 353 ? 4.93 -38.5 -17.469 1 85.44 353 ARG B CA 1
ATOM 5547 C C . ARG B 1 353 ? 3.559 -39.125 -17.641 1 85.44 353 ARG B C 1
ATOM 5549 O O . ARG B 1 353 ? 3.158 -39.438 -18.766 1 85.44 353 ARG B O 1
ATOM 5556 N N . ALA B 1 354 ? 2.926 -39.25 -16.578 1 82.94 354 ALA B N 1
ATOM 5557 C CA . ALA B 1 354 ? 1.592 -39.844 -16.609 1 82.94 354 ALA B CA 1
ATOM 5558 C C . ALA B 1 354 ? 0.615 -38.938 -17.375 1 82.94 354 ALA B C 1
ATOM 5560 O O . ALA B 1 354 ? -0.312 -39.438 -18.016 1 82.94 354 ALA B O 1
ATOM 5561 N N . TRP B 1 355 ? 0.905 -37.594 -17.312 1 81.56 355 TRP B N 1
ATOM 5562 C CA . TRP B 1 355 ? 0.022 -36.594 -17.953 1 81.56 355 TRP B CA 1
ATOM 5563 C C . TRP B 1 355 ? 0.47 -36.312 -19.391 1 81.56 355 TRP B C 1
ATOM 5565 O O . TRP B 1 355 ? -0.241 -35.656 -20.141 1 81.56 355 TRP B O 1
ATOM 5575 N N . GLY B 1 356 ? 1.642 -36.812 -19.75 1 78.94 356 GLY B N 1
ATOM 5576 C CA . GLY B 1 356 ? 2.193 -36.531 -21.062 1 78.94 356 GLY B CA 1
ATOM 5577 C C . GLY B 1 356 ? 2.715 -35.125 -21.188 1 78.94 356 GLY B C 1
ATOM 5578 O O . GLY B 1 356 ? 2.633 -34.531 -22.266 1 78.94 356 GLY B O 1
ATOM 5579 N N . VAL B 1 357 ? 3.07 -34.562 -20.094 1 78.25 357 VAL B N 1
ATOM 5580 C CA . VAL B 1 357 ? 3.596 -33.188 -20.078 1 78.25 357 VAL B CA 1
ATOM 5581 C C . VAL B 1 357 ? 5.121 -33.219 -20.047 1 78.25 357 VAL B C 1
ATOM 5583 O O . VAL B 1 357 ? 5.719 -33.938 -19.25 1 78.25 357 VAL B O 1
ATOM 5586 N N . PRO B 1 358 ? 5.699 -32.469 -20.984 1 77.75 358 PRO B N 1
ATOM 5587 C CA . PRO B 1 358 ? 7.164 -32.438 -21 1 77.75 358 PRO B CA 1
ATOM 5588 C C . PRO B 1 358 ? 7.746 -31.703 -19.797 1 77.75 358 PRO B C 1
ATOM 5590 O O . PRO B 1 358 ? 7.07 -30.875 -19.203 1 77.75 358 PRO B O 1
ATOM 5593 N N . GLU B 1 359 ? 9.008 -32.062 -19.516 1 80.31 359 GLU B N 1
ATOM 5594 C CA . GLU B 1 359 ? 9.734 -31.422 -18.438 1 80.31 359 GLU B CA 1
ATOM 5595 C C . GLU B 1 359 ? 10.227 -30.031 -18.859 1 80.31 359 GLU B C 1
ATOM 5597 O O . GLU B 1 359 ? 10.742 -29.875 -19.969 1 80.31 359 GLU B O 1
ATOM 5602 N N . ALA B 1 360 ? 9.961 -29.078 -17.984 1 77.19 360 ALA B N 1
ATOM 5603 C CA . ALA B 1 360 ? 10.453 -27.719 -18.25 1 77.19 360 ALA B CA 1
ATOM 5604 C C . ALA B 1 360 ? 11.977 -27.688 -18.266 1 77.19 360 ALA B C 1
ATOM 5606 O O . ALA B 1 360 ? 12.594 -27.016 -19.094 1 77.19 360 ALA B O 1
ATOM 5607 N N . VAL B 1 361 ? 12.57 -28.359 -17.281 1 81.19 361 VAL B N 1
ATOM 5608 C CA . VAL B 1 361 ? 14.023 -28.5 -17.172 1 81.19 361 VAL B CA 1
ATOM 5609 C C . VAL B 1 361 ? 14.383 -29.969 -17.016 1 81.19 361 VAL B C 1
ATOM 5611 O O . VAL B 1 361 ? 13.914 -30.641 -16.094 1 81.19 361 VAL B O 1
ATOM 5614 N N . PRO B 1 362 ? 15.242 -30.359 -17.906 1 80.12 362 PRO B N 1
ATOM 5615 C CA . PRO B 1 362 ? 15.695 -31.734 -17.688 1 80.12 362 PRO B CA 1
ATOM 5616 C C . PRO B 1 362 ? 16.422 -31.922 -16.359 1 80.12 362 PRO B C 1
ATOM 5618 O O . PRO B 1 362 ? 17.359 -31.172 -16.062 1 80.12 362 PRO B O 1
ATOM 5621 N N . LEU B 1 363 ? 15.953 -32.875 -15.578 1 80.56 363 LEU B N 1
ATOM 5622 C CA . LEU B 1 363 ? 16.547 -33.094 -14.266 1 80.56 363 LEU B CA 1
ATOM 5623 C C . LEU B 1 363 ? 18.031 -33.469 -14.398 1 80.56 363 LEU B C 1
ATOM 5625 O O . LEU B 1 363 ? 18.828 -33.156 -13.508 1 80.56 363 LEU B O 1
ATOM 5629 N N . GLU B 1 364 ? 18.328 -34.062 -15.469 1 78.12 364 GLU B N 1
ATOM 5630 C CA . GLU B 1 364 ? 19.703 -34.469 -15.734 1 78.12 364 GLU B CA 1
ATOM 5631 C C . GLU B 1 364 ? 20.594 -33.219 -15.906 1 78.12 364 GLU B C 1
ATOM 5633 O O . GLU B 1 364 ? 21.781 -33.25 -15.562 1 78.12 364 GLU B O 1
ATOM 5638 N N . ALA B 1 365 ? 20.031 -32.25 -16.375 1 71.81 365 ALA B N 1
ATOM 5639 C CA . ALA B 1 365 ? 20.766 -31.016 -16.594 1 71.81 365 ALA B CA 1
ATOM 5640 C C . ALA B 1 365 ? 21.047 -30.297 -15.273 1 71.81 365 ALA B C 1
ATOM 5642 O O . ALA B 1 365 ? 21.953 -29.469 -15.188 1 71.81 365 ALA B O 1
ATOM 5643 N N . ALA B 1 366 ? 20.297 -30.609 -14.32 1 71.69 366 ALA B N 1
ATOM 5644 C CA . ALA B 1 366 ? 20.422 -29.922 -13.031 1 71.69 366 ALA B CA 1
ATOM 5645 C C . ALA B 1 366 ? 21.375 -30.672 -12.109 1 71.69 366 ALA B C 1
ATOM 5647 O O . ALA B 1 366 ? 21.719 -30.188 -11.031 1 71.69 366 ALA B O 1
ATOM 5648 N N . GLN B 1 367 ? 21.812 -31.859 -12.516 1 72.5 367 GLN B N 1
ATOM 5649 C CA . GLN B 1 367 ? 22.719 -32.656 -11.703 1 72.5 367 GLN B CA 1
ATOM 5650 C C . GLN B 1 367 ? 24.156 -32.188 -11.883 1 72.5 367 GLN B C 1
ATOM 5652 O O . GLN B 1 367 ? 24.547 -31.734 -12.961 1 72.5 367 GLN B O 1
ATOM 5657 N N . GLU B 1 368 ? 24.828 -31.938 -10.75 1 64.19 368 GLU B N 1
ATOM 5658 C CA . GLU B 1 368 ? 26.234 -31.578 -10.797 1 64.19 368 GLU B CA 1
ATOM 5659 C C . GLU B 1 368 ? 27 -32.469 -11.781 1 64.19 368 GLU B C 1
ATOM 5661 O O . GLU B 1 368 ? 26.828 -33.688 -11.797 1 64.19 368 GLU B O 1
ATOM 5666 N N . PRO B 1 369 ? 27.641 -31.797 -12.797 1 55.81 369 PRO B N 1
ATOM 5667 C CA . PRO B 1 369 ? 28.469 -32.656 -13.656 1 55.81 369 PRO B CA 1
ATOM 5668 C C . PRO B 1 369 ? 29.453 -33.5 -12.859 1 55.81 369 PRO B C 1
ATOM 5670 O O . PRO B 1 369 ? 29.969 -33.062 -11.828 1 55.81 369 PRO B O 1
ATOM 5673 N N . GLU B 1 370 ? 29.203 -34.781 -12.828 1 49.72 370 GLU B N 1
ATOM 5674 C CA . GLU B 1 370 ? 30.234 -35.625 -12.234 1 49.72 370 GLU B CA 1
ATOM 5675 C C . GLU B 1 370 ? 31.625 -35.188 -12.688 1 49.72 370 GLU B C 1
ATOM 5677 O O . GLU B 1 370 ? 31.828 -34.844 -13.852 1 49.72 370 GLU B O 1
ATOM 5682 N N . PRO B 1 371 ? 32.5 -34.938 -11.758 1 48 371 PRO B N 1
ATOM 5683 C CA . PRO B 1 371 ? 33.812 -34.531 -12.195 1 48 371 PRO B CA 1
ATOM 5684 C C . PRO B 1 371 ? 34.312 -35.312 -13.406 1 48 371 PRO B C 1
ATOM 5686 O O . PRO B 1 371 ? 35.094 -34.781 -14.211 1 48 371 PRO B O 1
ATOM 5689 N N . GLY B 1 372 ? 34.25 -36.594 -13.383 1 41.41 372 GLY B N 1
ATOM 5690 C CA . GLY B 1 372 ? 35 -37.5 -14.227 1 41.41 372 GLY B CA 1
ATOM 5691 C C . GLY B 1 372 ? 34.438 -37.625 -15.633 1 41.41 372 GLY B C 1
ATOM 5692 O O . GLY B 1 372 ? 34.938 -38.406 -16.438 1 41.41 372 GLY B O 1
ATOM 5693 N N . ARG B 1 373 ? 33.344 -37.469 -15.891 1 44.41 373 ARG B N 1
ATOM 5694 C CA . ARG B 1 373 ? 32.844 -37.781 -17.234 1 44.41 373 ARG B CA 1
ATOM 5695 C C . ARG B 1 373 ? 33.344 -36.75 -18.234 1 44.41 373 ARG B C 1
ATOM 5697 O O . ARG B 1 373 ? 32.688 -35.719 -18.469 1 44.41 373 ARG B O 1
ATOM 5704 N N . ALA B 1 374 ? 34.5 -36.25 -18.172 1 37.91 374 ALA B N 1
ATOM 5705 C CA . ALA B 1 374 ? 35.156 -35.5 -19.234 1 37.91 374 ALA B CA 1
ATOM 5706 C C . ALA B 1 374 ? 35.094 -36.25 -20.562 1 37.91 374 ALA B C 1
ATOM 5708 O O . ALA B 1 374 ? 34.906 -37.469 -20.594 1 37.91 374 ALA B O 1
ATOM 5709 N N . GLU B 1 375 ? 35.562 -35.625 -21.703 1 38.09 375 GLU B N 1
ATOM 5710 C CA . GLU B 1 375 ? 35.688 -35.844 -23.125 1 38.09 375 GLU B CA 1
ATOM 5711 C C . GLU B 1 375 ? 36.281 -37.219 -23.406 1 38.09 375 GLU B C 1
ATOM 5713 O O . GLU B 1 375 ? 37.469 -37.469 -23.156 1 38.09 375 GLU B O 1
ATOM 5718 N N . ARG B 1 376 ? 35.781 -38.375 -22.906 1 28.02 376 ARG B N 1
ATOM 5719 C CA . ARG B 1 376 ? 36.219 -39.406 -23.844 1 28.02 376 ARG B CA 1
ATOM 5720 C C . ARG B 1 376 ? 35.344 -39.438 -25.078 1 28.02 376 ARG B C 1
ATOM 5722 O O . ARG B 1 376 ? 34.125 -39.25 -24.969 1 28.02 376 ARG B O 1
#

Nearest PDB structures (foldseek):
  5yko-assembly1_A  TM=8.527E-01  e=9.752E-30  Arabidopsis thaliana
  5ykn-assembly1_A  TM=8.469E-01  e=4.099E-29  Arabidopsis thaliana
  5fzl-assembly1_A  TM=8.444E-01  e=6.627E-27  Homo sapiens
  5fyu-assembly1_A  TM=8.338E-01  e=4.359E-27  Homo sapiens
  5fzm-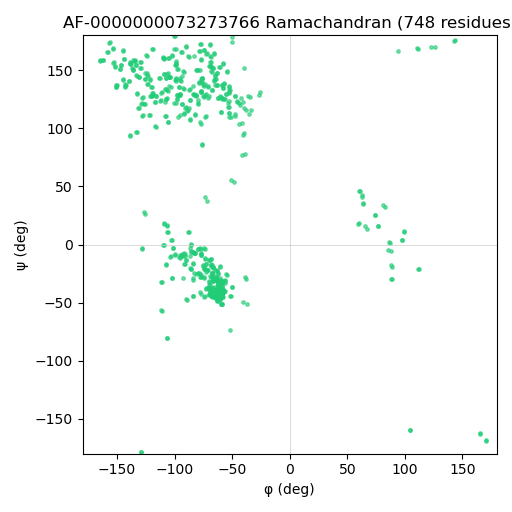assembly1_A  TM=8.254E-01  e=4.628E-27  Homo sapiens